Protein AF-G8YPT4-F1 (afdb_monomer_lite)

pLDDT: mean 80.0, std 16.47, range [23.72, 95.69]

Foldseek 3Di:
DDPPPCPDLQRLQQLLCLVLLVLLLVLQCPDPDPVSLVSSLVSLVSNLVNLQNLLAAAPCNVVSLVSNCVVDVVRDVVSVVNSPVSLVVLCVVLVVVLVCCLPPPPVPLPCQVVNLVSLSSQLSRCVRHVVLVSLVVSLVSCPPDDADLDDPDLVNVLSRCLLVSLLSVLSSLCCCPFQPPDPVPPPDDPPDPNVVSLVSNVVSLVSLVVSCVNCVVSCLVCCSRPSNLSNLVSLLSVLLVCQLVVVLLVSLLSVVCSCVVQVPNPPGNVVPVCSHVCLLVSLLSNLLSCLQPHALLVLQLVPPDDPDPDDDSVVVVVSLPPCPGLSVVSSVLSVCSSVLVLQSSCVSLVDPVNLSSNCSNSQSSHNDGSVVSSVVSVLSSLQSLLVVVQVVDFKAAPVRSCVSNSHPDPVSVVSVQVVCVVVVCVCQQWDADPVRNMTGGPGHDPDPVVVVVVVVVVVVVVVVVVVVVVVVVVVVVVVD

Structure (mmCIF, N/CA/C/O backbone):
data_AF-G8YPT4-F1
#
_entry.id   AF-G8YPT4-F1
#
loop_
_atom_site.group_PDB
_atom_site.id
_atom_site.type_symbol
_atom_site.label_atom_id
_atom_site.label_alt_id
_atom_site.label_comp_id
_atom_site.label_asym_id
_atom_site.label_entity_id
_atom_site.label_seq_id
_atom_site.pdbx_PDB_ins_code
_atom_site.Cartn_x
_atom_site.Cartn_y
_atom_site.Cartn_z
_atom_site.occupancy
_atom_site.B_iso_or_equiv
_atom_site.auth_seq_id
_atom_site.auth_comp_id
_atom_site.auth_asym_id
_atom_site.auth_atom_id
_atom_site.pdbx_PDB_model_num
ATOM 1 N N . MET A 1 1 ? 2.966 12.159 -36.181 1.00 30.44 1 MET A N 1
ATOM 2 C CA . MET A 1 1 ? 3.252 11.215 -35.083 1.00 30.44 1 MET A CA 1
ATOM 3 C C . MET A 1 1 ? 4.534 11.682 -34.419 1.00 30.44 1 MET A C 1
ATOM 5 O O . MET A 1 1 ? 5.594 11.532 -35.008 1.00 30.44 1 MET A O 1
ATOM 9 N N . LYS A 1 2 ? 4.425 12.396 -33.294 1.00 23.72 2 LYS A N 1
ATOM 10 C CA . LYS A 1 2 ? 5.585 12.750 -32.469 1.00 23.72 2 LYS A CA 1
ATOM 11 C C . LYS A 1 2 ? 5.887 11.528 -31.604 1.00 23.72 2 LYS A C 1
ATOM 13 O O . LYS A 1 2 ? 4.980 11.048 -30.933 1.00 23.72 2 LYS A O 1
ATOM 18 N N . SER A 1 3 ? 7.109 11.010 -31.672 1.00 28.02 3 SER A N 1
ATOM 19 C CA . SER A 1 3 ? 7.612 10.071 -30.674 1.00 28.02 3 SER A CA 1
ATOM 20 C C . SER A 1 3 ? 7.774 10.849 -29.369 1.00 28.02 3 SER A C 1
ATOM 22 O O . SER A 1 3 ? 8.737 11.597 -29.201 1.00 28.02 3 SER A O 1
ATOM 24 N N . ASP A 1 4 ? 6.793 10.744 -28.481 1.00 31.56 4 ASP A N 1
ATOM 25 C CA . ASP A 1 4 ? 6.954 11.184 -27.101 1.00 31.56 4 ASP A CA 1
ATOM 26 C C . ASP A 1 4 ? 7.989 10.250 -26.459 1.00 31.56 4 ASP A C 1
ATOM 28 O O . ASP A 1 4 ? 7.709 9.078 -26.208 1.00 31.56 4 ASP A O 1
ATOM 32 N N . ASN A 1 5 ? 9.214 10.747 -26.254 1.00 35.78 5 ASN A N 1
ATOM 33 C CA . ASN A 1 5 ? 10.228 10.041 -25.476 1.00 35.78 5 ASN A CA 1
ATOM 34 C C . ASN A 1 5 ? 9.625 9.672 -24.108 1.00 35.78 5 ASN A C 1
ATOM 36 O O . ASN A 1 5 ? 9.063 10.527 -23.423 1.00 35.78 5 ASN A O 1
ATOM 40 N N . MET A 1 6 ? 9.825 8.430 -23.654 1.00 38.66 6 MET A N 1
ATOM 41 C CA . MET A 1 6 ? 9.579 7.983 -22.268 1.00 38.66 6 MET A CA 1
ATOM 42 C C . MET A 1 6 ? 10.412 8.750 -21.207 1.00 38.66 6 MET A C 1
ATOM 44 O O . MET A 1 6 ? 10.466 8.342 -20.053 1.00 38.66 6 MET A O 1
ATOM 48 N N . GLU A 1 7 ? 11.089 9.836 -21.584 1.00 39.19 7 GLU A N 1
ATOM 49 C CA . GLU A 1 7 ? 12.038 10.602 -20.768 1.00 39.19 7 GLU A CA 1
ATOM 50 C C . GLU A 1 7 ? 11.425 11.848 -20.119 1.00 39.19 7 GLU A C 1
ATOM 52 O O . GLU A 1 7 ? 12.161 12.657 -19.566 1.00 39.19 7 GLU A O 1
ATOM 57 N N . SER A 1 8 ? 10.103 12.046 -20.153 1.00 43.88 8 SER A N 1
ATOM 58 C CA . SER A 1 8 ? 9.528 13.071 -19.275 1.00 43.88 8 SER A CA 1
ATOM 59 C C . SER A 1 8 ? 9.662 12.615 -17.818 1.00 43.88 8 SER A C 1
ATOM 61 O O . SER A 1 8 ? 9.262 11.490 -17.503 1.00 43.88 8 SER A O 1
ATOM 63 N N . GLU A 1 9 ? 10.155 13.503 -16.958 1.00 44.19 9 GLU A N 1
ATOM 64 C CA . GLU A 1 9 ? 10.522 13.306 -15.543 1.00 44.19 9 GLU A CA 1
ATOM 65 C C . GLU A 1 9 ? 9.516 12.489 -14.706 1.00 44.19 9 GLU A C 1
ATOM 67 O O . GLU A 1 9 ? 9.909 11.776 -13.794 1.00 44.19 9 GLU A O 1
ATOM 72 N N . HIS A 1 10 ? 8.223 12.504 -15.047 1.00 47.09 10 HIS A N 1
ATOM 73 C CA . HIS A 1 10 ? 7.160 11.809 -14.304 1.00 47.09 10 HIS A CA 1
ATOM 74 C C . HIS A 1 10 ? 6.832 10.373 -14.773 1.00 47.09 10 HIS A C 1
ATOM 76 O O . HIS A 1 10 ? 5.914 9.753 -14.242 1.00 47.09 10 HIS A O 1
ATOM 82 N N . ARG A 1 11 ? 7.511 9.823 -15.793 1.00 63.66 11 ARG A N 1
ATOM 83 C CA . ARG A 1 11 ? 7.045 8.596 -16.492 1.00 63.66 11 ARG A CA 1
ATOM 84 C C . ARG A 1 11 ? 7.873 7.331 -16.252 1.00 63.66 11 ARG A C 1
ATOM 86 O O . ARG A 1 11 ? 7.488 6.261 -16.718 1.00 63.66 11 ARG A O 1
ATOM 93 N N . ILE A 1 12 ? 8.984 7.400 -15.515 1.00 70.38 12 ILE A N 1
ATOM 94 C CA . ILE A 1 12 ? 9.928 6.267 -15.421 1.00 70.38 12 ILE A CA 1
ATOM 95 C C . ILE A 1 12 ? 9.420 5.073 -14.595 1.00 70.38 12 ILE A C 1
ATOM 97 O O . ILE A 1 12 ? 9.960 3.977 -14.732 1.00 70.38 12 ILE A O 1
ATOM 101 N N . THR A 1 13 ? 8.381 5.249 -13.771 1.00 83.69 13 THR A N 1
ATOM 102 C CA . THR A 1 13 ? 7.800 4.175 -12.937 1.00 83.69 13 THR A CA 1
ATOM 103 C C . THR A 1 13 ? 6.285 4.006 -13.092 1.00 83.69 13 THR A C 1
ATOM 105 O O . THR A 1 13 ? 5.678 3.197 -12.393 1.00 83.69 13 THR A O 1
ATOM 108 N N . GLU A 1 14 ? 5.668 4.721 -14.037 1.00 86.31 14 GLU A N 1
ATOM 109 C CA . GLU A 1 14 ? 4.208 4.773 -14.216 1.00 86.31 14 GLU A CA 1
ATOM 110 C C . GLU A 1 14 ? 3.590 3.382 -14.463 1.00 86.31 14 GLU A C 1
ATOM 112 O O . GLU A 1 14 ? 2.483 3.098 -14.013 1.00 86.31 14 GLU A O 1
ATOM 117 N N . TYR A 1 15 ? 4.337 2.470 -15.094 1.00 89.94 15 TYR A N 1
ATOM 118 C CA . TYR A 1 15 ? 3.918 1.085 -15.339 1.00 89.94 15 TYR A CA 1
ATOM 119 C C . TYR A 1 15 ? 3.555 0.315 -14.057 1.00 89.94 15 TYR A C 1
ATOM 121 O O . TYR A 1 15 ? 2.690 -0.558 -14.094 1.00 89.94 15 TYR A O 1
ATOM 129 N N . LEU A 1 16 ? 4.153 0.658 -12.910 1.00 91.50 16 LEU A N 1
ATOM 130 C CA . LEU A 1 16 ? 3.836 0.038 -11.619 1.00 91.50 16 LEU A CA 1
ATOM 131 C C . LEU A 1 16 ? 2.409 0.362 -11.149 1.00 91.50 16 LEU A C 1
ATOM 133 O O . LEU A 1 16 ? 1.819 -0.385 -10.371 1.00 91.50 16 LEU A O 1
ATOM 137 N N . GLN A 1 17 ? 1.816 1.454 -11.635 1.00 91.38 17 GLN A N 1
ATOM 138 C CA . GLN A 1 17 ? 0.450 1.830 -11.278 1.00 91.38 17 GLN A CA 1
ATOM 139 C C . GLN A 1 17 ? -0.591 0.888 -11.889 1.00 91.38 17 GLN A C 1
ATOM 141 O O . GLN A 1 17 ? -1.701 0.813 -11.371 1.00 91.38 17 GLN A O 1
ATOM 146 N N . VAL A 1 18 ? -0.264 0.149 -12.956 1.00 93.75 18 VAL A N 1
ATOM 147 C CA . VAL A 1 18 ? -1.249 -0.653 -13.696 1.00 93.75 18 VAL A CA 1
ATOM 148 C C . VAL A 1 18 ? -1.901 -1.724 -12.818 1.00 93.75 18 VAL A C 1
ATOM 150 O O . VAL A 1 18 ? -3.128 -1.760 -12.755 1.00 93.75 18 VAL A O 1
ATOM 153 N N . SER A 1 19 ? -1.133 -2.523 -12.068 1.00 92.19 19 SER A N 1
ATOM 154 C CA . SER A 1 19 ? -1.709 -3.537 -11.163 1.00 92.19 19 SER A CA 1
ATOM 155 C C . SER A 1 19 ? -2.539 -2.908 -10.033 1.00 92.19 19 SER A C 1
ATOM 157 O O . SER A 1 19 ? -3.572 -3.449 -9.632 1.00 92.19 19 SER A O 1
ATOM 159 N N . ARG A 1 20 ? -2.154 -1.714 -9.552 1.00 92.38 20 ARG A N 1
ATOM 160 C CA . ARG A 1 20 ? -2.930 -0.950 -8.555 1.00 92.38 20 ARG A CA 1
ATOM 161 C C . ARG A 1 20 ? -4.262 -0.467 -9.130 1.00 92.38 20 ARG A C 1
ATOM 163 O O . ARG A 1 20 ? -5.304 -0.669 -8.515 1.00 92.38 20 ARG A O 1
ATOM 170 N N . LEU A 1 21 ? -4.242 0.116 -10.327 1.00 94.44 21 LEU A N 1
ATOM 171 C CA . LEU A 1 21 ? -5.442 0.556 -11.040 1.00 94.44 21 LEU A CA 1
ATOM 172 C C . LEU A 1 21 ? -6.342 -0.631 -11.408 1.00 94.44 21 LEU A C 1
ATOM 174 O O . LEU A 1 21 ? -7.564 -0.507 -11.362 1.00 94.44 21 LEU A O 1
ATOM 178 N N . ALA A 1 22 ? -5.760 -1.795 -11.711 1.00 94.06 22 ALA A N 1
ATOM 179 C CA . ALA A 1 22 ? -6.497 -3.033 -11.940 1.00 94.06 22 ALA A CA 1
ATOM 180 C C . ALA A 1 22 ? -7.182 -3.555 -10.678 1.00 94.06 22 ALA A C 1
ATOM 182 O O . ALA A 1 22 ? -8.342 -3.970 -10.721 1.00 94.06 22 ALA A O 1
ATOM 183 N N . HIS A 1 23 ? -6.500 -3.503 -9.535 1.00 93.25 23 HIS A N 1
ATOM 184 C CA . HIS A 1 23 ? -7.114 -3.774 -8.240 1.00 93.25 23 HIS A CA 1
ATOM 185 C C . HIS A 1 23 ? -8.283 -2.816 -7.962 1.00 93.25 23 HIS A C 1
ATOM 187 O O . HIS A 1 23 ? -9.393 -3.266 -7.679 1.00 93.25 23 HIS A O 1
ATOM 193 N N . GLU A 1 24 ? -8.062 -1.508 -8.108 1.00 94.12 24 GLU A N 1
ATOM 194 C CA . GLU A 1 24 ? -9.087 -0.481 -7.905 1.00 94.12 24 GLU A CA 1
ATOM 195 C C . GLU A 1 24 ? -10.312 -0.720 -8.807 1.00 94.12 24 GLU A C 1
ATOM 197 O O . GLU A 1 24 ? -11.448 -0.766 -8.329 1.00 94.12 24 GLU A O 1
ATOM 202 N N . PHE A 1 25 ? -10.081 -0.975 -10.098 1.00 95.69 25 PHE A N 1
ATOM 203 C CA . PHE A 1 25 ? -11.117 -1.311 -11.073 1.00 95.69 25 PHE A CA 1
ATOM 204 C C . PHE A 1 25 ? -11.943 -2.531 -10.648 1.00 95.69 25 PHE A C 1
ATOM 206 O O . PHE A 1 25 ? -13.175 -2.479 -10.690 1.00 95.69 25 PHE A O 1
ATOM 213 N N . ARG A 1 26 ? -11.299 -3.622 -10.215 1.00 93.81 26 ARG A N 1
ATOM 214 C CA . ARG A 1 26 ? -11.992 -4.850 -9.788 1.00 93.81 26 ARG A CA 1
ATOM 215 C C . ARG A 1 26 ? -12.905 -4.610 -8.588 1.00 93.81 26 ARG A C 1
ATOM 217 O O . ARG A 1 26 ? -14.015 -5.133 -8.558 1.00 93.81 26 ARG A O 1
ATOM 224 N N . ILE A 1 27 ? -12.474 -3.807 -7.619 1.00 93.88 27 ILE A N 1
ATOM 225 C CA . ILE A 1 27 ? -13.297 -3.496 -6.445 1.00 93.88 27 ILE A CA 1
ATOM 226 C C . ILE A 1 27 ? -14.449 -2.555 -6.820 1.00 93.88 27 ILE A C 1
ATOM 228 O O . ILE A 1 27 ? -15.598 -2.802 -6.457 1.00 93.88 27 ILE A O 1
ATOM 232 N N . PHE A 1 28 ? -14.175 -1.498 -7.585 1.00 94.88 28 PHE A N 1
ATOM 233 C CA . PHE A 1 28 ? -15.169 -0.463 -7.879 1.00 94.88 28 PHE A CA 1
ATOM 234 C C . PHE A 1 28 ? -16.211 -0.879 -8.918 1.00 94.88 28 PHE A C 1
ATOM 236 O O . PHE A 1 28 ? -17.374 -0.499 -8.795 1.00 94.88 28 PHE A O 1
ATOM 243 N N . SER A 1 29 ? -15.832 -1.686 -9.911 1.00 92.06 29 SER A N 1
ATOM 244 C CA . SER A 1 29 ? -16.761 -2.186 -10.938 1.00 92.06 29 SER A CA 1
ATOM 245 C C . SER A 1 29 ? -17.871 -3.069 -10.360 1.00 92.06 29 SER A C 1
ATOM 247 O O . SER A 1 29 ? -18.984 -3.076 -10.885 1.00 92.06 29 SER A O 1
ATOM 249 N N . ASN A 1 30 ? -17.588 -3.755 -9.250 1.00 88.12 30 ASN A N 1
ATOM 250 C CA . ASN A 1 30 ? -18.538 -4.601 -8.533 1.00 88.12 30 ASN A CA 1
ATOM 251 C C . ASN A 1 30 ? -19.412 -3.831 -7.527 1.00 88.12 30 ASN A C 1
ATOM 253 O O . ASN A 1 30 ? -20.324 -4.411 -6.943 1.00 88.12 30 ASN A O 1
ATOM 257 N N . SER A 1 31 ? -19.155 -2.537 -7.307 1.00 88.75 31 SER A N 1
ATOM 258 C CA . SER A 1 31 ? -19.944 -1.721 -6.384 1.00 88.75 31 SER A CA 1
ATOM 259 C C . SER A 1 31 ? -21.303 -1.342 -6.975 1.00 88.75 31 SER A C 1
ATOM 261 O O . SER A 1 31 ? -21.435 -1.129 -8.178 1.00 88.75 31 SER A O 1
ATOM 263 N N . GLU A 1 32 ? -22.321 -1.183 -6.130 1.00 87.12 32 GLU A N 1
ATOM 264 C CA . GLU A 1 32 ? -23.632 -0.658 -6.536 1.00 87.12 32 GLU A CA 1
ATOM 265 C C . GLU A 1 32 ? -23.627 0.869 -6.730 1.00 87.12 32 GLU A C 1
ATOM 267 O O . GLU A 1 32 ? -24.475 1.401 -7.448 1.00 87.12 32 GLU A O 1
ATOM 272 N N . SER A 1 33 ? -22.654 1.579 -6.145 1.00 90.00 33 SER A N 1
ATOM 273 C CA . SER A 1 33 ? -22.564 3.041 -6.213 1.00 90.00 33 SER A CA 1
ATOM 274 C C . SER A 1 33 ? -22.188 3.531 -7.613 1.00 90.00 33 SER A C 1
ATOM 276 O O . SER A 1 33 ? -21.169 3.132 -8.180 1.00 90.00 33 SER A O 1
ATOM 278 N N . HIS A 1 34 ? -22.985 4.459 -8.149 1.00 88.69 34 HIS A N 1
ATOM 279 C CA . HIS A 1 34 ? -22.721 5.096 -9.439 1.00 88.69 34 HIS A CA 1
ATOM 280 C C . HIS A 1 34 ? -21.383 5.855 -9.447 1.00 88.69 34 HIS A C 1
ATOM 282 O O . HIS A 1 34 ? -20.623 5.763 -10.413 1.00 88.69 34 HIS A O 1
ATOM 288 N N . ASP A 1 35 ? -21.055 6.550 -8.356 1.00 90.50 35 ASP A N 1
ATOM 289 C CA . ASP A 1 35 ? -19.805 7.309 -8.244 1.00 90.50 35 ASP A CA 1
ATOM 290 C C . ASP A 1 35 ? -18.585 6.386 -8.255 1.00 90.50 35 ASP A C 1
ATOM 292 O O . ASP A 1 35 ? -17.597 6.668 -8.937 1.00 90.50 35 ASP A O 1
ATOM 296 N N . LEU A 1 36 ? -18.670 5.242 -7.568 1.00 91.56 36 LEU A N 1
ATOM 297 C CA . LEU A 1 36 ? -17.604 4.240 -7.580 1.00 91.56 36 LEU A CA 1
ATOM 298 C C . LEU A 1 36 ? -17.463 3.596 -8.963 1.00 91.56 36 LEU A C 1
ATOM 300 O O . LEU A 1 36 ? -16.345 3.467 -9.452 1.00 91.56 36 LEU A O 1
ATOM 304 N N . LYS A 1 37 ? -18.563 3.296 -9.665 1.00 91.12 37 LYS A N 1
ATOM 305 C CA . LYS A 1 37 ? -18.494 2.820 -11.060 1.00 91.12 37 LYS A CA 1
ATOM 306 C C . LYS A 1 37 ? -17.829 3.834 -11.992 1.00 91.12 37 LYS A C 1
ATOM 308 O O . LYS A 1 37 ? -17.016 3.449 -12.830 1.00 91.12 37 LYS A O 1
ATOM 313 N N . LYS A 1 38 ? -18.105 5.130 -11.820 1.00 91.62 38 LYS A N 1
ATOM 314 C CA . LYS A 1 38 ? -17.433 6.194 -12.578 1.00 91.62 38 LYS A CA 1
ATOM 315 C C . LYS A 1 38 ? -15.931 6.243 -12.277 1.00 91.62 38 LYS A C 1
ATOM 317 O O . LYS A 1 38 ? -15.128 6.368 -13.203 1.00 91.62 38 LYS A O 1
ATOM 322 N N . LYS A 1 39 ? -15.536 6.086 -11.006 1.00 91.81 39 LYS A N 1
ATOM 323 C CA . LYS A 1 39 ? -14.122 5.933 -10.618 1.00 91.81 39 LYS A CA 1
ATOM 324 C C . LYS A 1 39 ? -13.500 4.682 -11.257 1.00 91.81 39 LYS A C 1
ATOM 326 O O . LYS A 1 39 ? -12.404 4.782 -11.795 1.00 91.81 39 LYS A O 1
ATOM 331 N N . ALA A 1 40 ? -14.221 3.557 -11.320 1.00 93.06 40 ALA A N 1
ATOM 332 C CA . ALA A 1 40 ? -13.763 2.339 -11.999 1.00 93.06 40 ALA A CA 1
ATOM 333 C C . ALA A 1 40 ? -13.438 2.589 -13.480 1.00 93.06 40 ALA A C 1
ATOM 335 O O . ALA A 1 40 ? -12.386 2.169 -13.956 1.00 93.06 40 ALA A O 1
ATOM 336 N N . ILE A 1 41 ? -14.310 3.307 -14.199 1.00 92.12 41 ILE A N 1
ATOM 337 C CA . ILE A 1 41 ? -14.085 3.673 -15.606 1.00 92.12 41 ILE A CA 1
ATOM 338 C C . ILE A 1 41 ? -12.851 4.569 -15.744 1.00 92.12 41 ILE A C 1
ATOM 340 O O . ILE A 1 41 ? -12.002 4.311 -16.593 1.00 92.12 41 ILE A O 1
ATOM 344 N N . SER A 1 42 ? -12.710 5.588 -14.890 1.00 92.81 42 SER A N 1
ATOM 345 C CA . SER A 1 42 ? -11.517 6.446 -14.877 1.00 92.81 42 SER A CA 1
ATOM 346 C C . SER A 1 42 ? -10.235 5.630 -14.668 1.00 92.81 42 SER A C 1
ATOM 348 O O . SER A 1 42 ? -9.249 5.838 -15.375 1.00 92.81 42 SER A O 1
ATOM 350 N N . SER A 1 43 ? -10.242 4.683 -13.731 1.00 93.25 43 SER A N 1
ATOM 351 C CA . SER A 1 43 ? -9.075 3.848 -13.422 1.00 93.25 43 SER A CA 1
ATOM 352 C C . SER A 1 43 ? -8.762 2.856 -14.544 1.00 93.25 43 SER A C 1
ATOM 354 O O . SER A 1 43 ? -7.592 2.685 -14.883 1.00 93.25 43 SER A O 1
ATOM 356 N N . ALA A 1 44 ? -9.785 2.311 -15.212 1.00 93.81 44 ALA A N 1
ATOM 357 C CA . ALA A 1 44 ? -9.621 1.534 -16.439 1.00 93.81 44 ALA A CA 1
ATOM 358 C C . ALA A 1 44 ? -8.985 2.369 -17.562 1.00 93.81 44 ALA A C 1
ATOM 360 O O . ALA A 1 44 ? -7.985 1.951 -18.132 1.00 93.81 44 ALA A O 1
ATOM 361 N N . ILE A 1 45 ? -9.499 3.571 -17.847 1.00 93.38 45 ILE A N 1
ATOM 362 C CA . ILE A 1 45 ? -8.958 4.452 -18.899 1.00 93.38 45 ILE A CA 1
ATOM 363 C C . ILE A 1 45 ? -7.490 4.804 -18.621 1.00 93.38 45 ILE A C 1
ATOM 365 O O . ILE A 1 45 ? -6.655 4.715 -19.521 1.00 93.38 45 ILE A O 1
ATOM 369 N N . LYS A 1 46 ? -7.152 5.156 -17.372 1.00 92.38 46 LYS A N 1
ATOM 370 C CA . LYS A 1 46 ? -5.763 5.431 -16.971 1.00 92.38 46 LYS A CA 1
ATOM 371 C C . LYS A 1 46 ? -4.863 4.211 -17.174 1.00 92.38 46 LYS A C 1
ATOM 373 O O . LYS A 1 46 ? -3.795 4.343 -17.766 1.00 92.38 46 LYS A O 1
ATOM 378 N N . ALA A 1 47 ? -5.301 3.029 -16.736 1.00 94.31 47 ALA A N 1
ATOM 379 C CA . ALA A 1 47 ? -4.536 1.795 -16.893 1.00 94.31 47 ALA A CA 1
ATOM 380 C C . ALA A 1 47 ? -4.311 1.455 -18.374 1.00 94.31 47 ALA A C 1
ATOM 382 O O . ALA A 1 47 ? -3.182 1.172 -18.768 1.00 94.31 47 ALA A O 1
ATOM 383 N N . LEU A 1 48 ? -5.352 1.560 -19.208 1.00 94.31 48 LEU A N 1
ATOM 384 C CA . LEU A 1 48 ? -5.269 1.318 -20.650 1.00 94.31 48 LEU A CA 1
ATOM 385 C C . LEU A 1 48 ? -4.315 2.312 -21.335 1.00 94.31 48 LEU A C 1
ATOM 387 O O . LEU A 1 48 ? -3.488 1.908 -22.144 1.00 94.31 48 LEU A O 1
ATOM 391 N N . ALA A 1 49 ? -4.339 3.595 -20.968 1.00 92.19 49 ALA A N 1
ATOM 392 C CA . ALA A 1 49 ? -3.395 4.578 -21.510 1.00 92.19 49 ALA A CA 1
ATOM 393 C C . ALA A 1 49 ? -1.923 4.262 -21.159 1.00 92.19 49 ALA A C 1
ATOM 395 O O . ALA A 1 49 ? -1.017 4.505 -21.960 1.00 92.19 49 ALA A O 1
ATOM 396 N N . ILE A 1 50 ? -1.657 3.712 -19.969 1.00 92.06 50 ILE A N 1
ATOM 397 C CA . ILE A 1 50 ? -0.317 3.236 -19.592 1.00 92.06 50 ILE A CA 1
ATOM 398 C C . ILE A 1 50 ? 0.056 1.984 -20.399 1.00 92.06 50 ILE A C 1
ATOM 400 O O . ILE A 1 50 ? 1.140 1.945 -20.978 1.00 92.06 50 ILE A O 1
ATOM 404 N N . MET A 1 51 ? -0.854 1.010 -20.500 1.00 94.06 51 MET A N 1
ATOM 405 C CA . MET A 1 51 ? -0.681 -0.214 -21.294 1.00 94.06 51 MET A CA 1
ATOM 406 C C . MET A 1 51 ? -0.323 0.078 -22.756 1.00 94.06 51 MET A C 1
ATOM 408 O O . MET A 1 51 ? 0.612 -0.517 -23.286 1.00 94.06 51 MET A O 1
ATOM 412 N N . GLU A 1 52 ? -1.012 1.034 -23.390 1.00 91.81 52 GLU A N 1
ATOM 413 C CA . GLU A 1 52 ? -0.744 1.439 -24.776 1.00 91.81 52 GLU A CA 1
ATOM 414 C C . GLU A 1 52 ? 0.662 2.017 -24.946 1.00 91.81 52 GLU A C 1
ATOM 416 O O . GLU A 1 52 ? 1.380 1.633 -25.866 1.00 91.81 52 GLU A O 1
ATOM 421 N N . ARG A 1 53 ? 1.096 2.895 -24.033 1.00 89.38 53 ARG A N 1
ATOM 422 C CA . ARG A 1 53 ? 2.442 3.493 -24.090 1.00 89.38 53 ARG A CA 1
ATOM 423 C C . ARG A 1 53 ? 3.554 2.478 -23.849 1.00 89.38 53 ARG A C 1
ATOM 425 O O . ARG A 1 53 ? 4.625 2.613 -24.430 1.00 89.38 53 ARG A O 1
ATOM 432 N N . CYS A 1 54 ? 3.319 1.496 -22.983 1.00 88.19 54 CYS A N 1
ATOM 433 C CA . CYS A 1 54 ? 4.293 0.452 -22.672 1.00 88.19 54 CYS A CA 1
ATOM 434 C C . CYS A 1 54 ? 4.240 -0.741 -23.640 1.00 88.19 54 CYS A C 1
ATOM 436 O O . CYS A 1 54 ? 5.094 -1.619 -23.536 1.00 88.19 54 CYS A O 1
ATOM 438 N N . GLY A 1 55 ? 3.259 -0.794 -24.550 1.00 89.94 55 GLY A N 1
ATOM 439 C CA . GLY A 1 55 ? 3.050 -1.933 -25.446 1.00 89.94 55 GLY A CA 1
ATOM 440 C C . GLY A 1 55 ? 2.769 -3.232 -24.687 1.00 89.94 55 GLY A C 1
ATOM 441 O O . GLY A 1 55 ? 3.319 -4.274 -25.024 1.00 89.94 55 GLY A O 1
ATOM 442 N N . ALA A 1 56 ? 1.985 -3.177 -23.609 1.00 92.19 56 ALA A N 1
ATOM 443 C CA . ALA A 1 56 ? 1.808 -4.309 -22.702 1.00 92.19 56 ALA A CA 1
ATOM 444 C C . ALA A 1 56 ? 0.357 -4.443 -22.244 1.00 92.19 56 ALA A C 1
ATOM 446 O O . ALA A 1 56 ? -0.255 -3.463 -21.834 1.00 92.19 56 ALA A O 1
ATOM 447 N N . LEU A 1 57 ? -0.184 -5.662 -22.271 1.00 93.88 57 LEU A N 1
ATOM 448 C CA . LEU A 1 57 ? -1.555 -5.951 -21.849 1.00 93.88 57 LEU A CA 1
ATOM 449 C C . LEU A 1 57 ? -1.565 -6.657 -20.492 1.00 93.88 57 LEU A C 1
ATOM 451 O O . LEU A 1 57 ? -1.030 -7.754 -20.356 1.00 93.88 57 LEU A O 1
ATOM 455 N N . HIS A 1 58 ? -2.216 -6.048 -19.503 1.00 94.50 58 HIS A N 1
ATOM 456 C CA . HIS A 1 58 ? -2.459 -6.667 -18.196 1.00 94.50 58 HIS A CA 1
ATOM 457 C C . HIS A 1 58 ? -3.513 -7.786 -18.301 1.00 94.50 58 HIS A C 1
ATOM 459 O O . HIS A 1 58 ? -4.419 -7.664 -19.131 1.00 94.50 58 HIS A O 1
ATOM 465 N N . PRO A 1 59 ? -3.502 -8.835 -17.457 1.00 92.38 59 PRO A N 1
ATOM 466 C CA . PRO A 1 59 ? -4.505 -9.910 -17.495 1.00 92.38 59 PRO A CA 1
ATOM 467 C C . PRO A 1 59 ? -5.970 -9.428 -17.511 1.00 92.38 59 PRO A C 1
ATOM 469 O O . PRO A 1 59 ? -6.793 -9.935 -18.273 1.00 92.38 59 PRO A O 1
ATOM 472 N N . ASP A 1 60 ? -6.276 -8.375 -16.750 1.00 91.88 60 ASP A N 1
ATOM 473 C CA . ASP A 1 60 ? -7.621 -7.778 -16.659 1.00 91.88 60 ASP A CA 1
ATOM 474 C C . ASP A 1 60 ? -8.024 -6.857 -17.839 1.00 91.88 60 ASP A C 1
ATOM 476 O O . ASP A 1 60 ? -9.134 -6.311 -17.833 1.00 91.88 60 ASP A O 1
ATOM 480 N N . HIS A 1 61 ? -7.178 -6.667 -18.865 1.00 92.56 61 HIS A N 1
ATOM 481 C CA . HIS A 1 61 ? -7.409 -5.678 -19.937 1.00 92.56 61 HIS A CA 1
ATOM 482 C C . HIS A 1 61 ? -8.767 -5.839 -20.637 1.00 92.56 61 HIS A C 1
ATOM 484 O O . HIS A 1 61 ? -9.438 -4.844 -20.898 1.00 92.56 61 HIS A O 1
ATOM 490 N N . LYS A 1 62 ? -9.227 -7.072 -20.894 1.00 92.31 62 LYS A N 1
ATOM 491 C CA . LYS A 1 62 ? -10.511 -7.321 -21.584 1.00 92.31 62 LYS A CA 1
ATOM 492 C C . LYS A 1 62 ? -11.699 -6.747 -20.816 1.00 92.31 62 LYS A C 1
ATOM 494 O O . LYS A 1 62 ? -12.599 -6.148 -21.405 1.00 92.31 62 LYS A O 1
ATOM 499 N N . SER A 1 63 ? -11.695 -6.909 -19.494 1.00 92.19 63 SER A N 1
ATOM 500 C CA . SER A 1 63 ? -12.739 -6.374 -18.617 1.00 92.19 63 SER A CA 1
ATOM 501 C C . SER A 1 63 ? -12.698 -4.846 -18.583 1.00 92.19 63 SER A C 1
ATOM 503 O O . SER A 1 63 ? -13.748 -4.204 -18.637 1.00 92.19 63 SER A O 1
ATOM 505 N N . MET A 1 64 ? -11.494 -4.267 -18.552 1.00 93.75 64 MET A N 1
ATOM 506 C CA . MET A 1 64 ? -11.296 -2.816 -18.592 1.00 93.75 64 MET A CA 1
ATOM 507 C C . MET A 1 64 ? -11.771 -2.206 -19.910 1.00 93.75 64 MET A C 1
ATOM 509 O O . MET A 1 64 ? -12.528 -1.241 -19.879 1.00 93.75 64 MET A O 1
ATOM 513 N N . VAL A 1 65 ? -11.390 -2.786 -21.053 1.00 92.94 65 VAL A N 1
ATOM 514 C CA . VAL A 1 65 ? -11.810 -2.331 -22.390 1.00 92.94 65 VAL A CA 1
ATOM 515 C C . VAL A 1 65 ? -13.325 -2.398 -22.524 1.00 92.94 65 VAL A C 1
ATOM 517 O O . VAL A 1 65 ? -13.947 -1.420 -22.928 1.00 92.94 65 VAL A O 1
ATOM 520 N N . LYS A 1 66 ? -13.951 -3.502 -22.096 1.00 90.44 66 LYS A N 1
ATOM 521 C CA . LYS A 1 66 ? -15.411 -3.644 -22.139 1.00 90.44 66 LYS A CA 1
ATOM 522 C C . LYS A 1 66 ? -16.126 -2.513 -21.397 1.00 90.44 66 LYS A C 1
ATOM 524 O O . LYS A 1 66 ? -17.115 -1.996 -21.911 1.00 90.44 66 LYS A O 1
ATOM 529 N N . LEU A 1 67 ? -15.651 -2.128 -20.212 1.00 87.56 67 LEU A N 1
ATOM 530 C CA . LEU A 1 67 ? -16.277 -1.051 -19.443 1.00 87.56 67 LEU A CA 1
ATOM 531 C C . LEU A 1 67 ? -15.916 0.337 -19.999 1.00 87.56 67 LEU A C 1
ATOM 533 O O . LEU A 1 67 ? -16.792 1.185 -20.125 1.00 87.56 67 LEU A O 1
ATOM 537 N N . ALA A 1 68 ? -14.658 0.557 -20.386 1.00 89.38 68 ALA A N 1
ATOM 538 C CA . ALA A 1 68 ? -14.191 1.828 -20.938 1.00 89.38 68 ALA A CA 1
ATOM 539 C C . ALA A 1 68 ? -14.830 2.157 -22.299 1.00 89.38 68 ALA A C 1
ATOM 541 O O . ALA A 1 68 ? -15.114 3.323 -22.565 1.00 89.38 68 ALA A O 1
ATOM 542 N N . SER A 1 69 ? -15.125 1.143 -23.120 1.00 87.50 69 SER A N 1
ATOM 543 C CA . SER A 1 69 ? -15.769 1.294 -24.436 1.00 87.50 69 SER A CA 1
ATOM 544 C C . SER A 1 69 ? -17.152 1.957 -24.380 1.00 87.50 69 SER A C 1
ATOM 546 O O . SER A 1 69 ? -17.610 2.514 -25.375 1.00 87.50 69 SER A O 1
ATOM 548 N N . GLN A 1 70 ? -17.810 1.936 -23.214 1.00 83.94 70 GLN A N 1
ATOM 549 C CA . GLN A 1 70 ? -19.114 2.572 -23.002 1.00 83.94 70 GLN A CA 1
ATOM 550 C C . GLN A 1 70 ? -19.025 4.105 -23.006 1.00 83.94 70 GLN A C 1
ATOM 552 O O . GLN A 1 70 ? -19.977 4.769 -23.402 1.00 83.94 70 GLN A O 1
ATOM 557 N N . GLU A 1 71 ? -17.882 4.653 -22.591 1.00 80.94 71 GLU A N 1
ATOM 558 C CA . GLU A 1 71 ? -17.633 6.097 -22.473 1.00 80.94 71 GLU A CA 1
ATOM 559 C C . GLU A 1 71 ? -16.628 6.599 -23.519 1.00 80.94 71 GLU A C 1
ATOM 561 O O . GLU A 1 71 ? -16.644 7.769 -23.900 1.00 80.94 71 GLU A O 1
ATOM 566 N N . ASN A 1 72 ? -15.740 5.726 -24.001 1.00 79.94 72 ASN A N 1
ATOM 567 C CA . ASN A 1 72 ? -14.696 6.078 -24.950 1.00 79.94 72 ASN A CA 1
ATOM 568 C C . ASN A 1 72 ? -14.557 5.011 -26.041 1.00 79.94 72 ASN A C 1
ATOM 570 O O . ASN A 1 72 ? -14.001 3.936 -25.819 1.00 79.94 72 ASN A O 1
ATOM 574 N N . SER A 1 73 ? -14.999 5.353 -27.253 1.00 79.38 73 SER A N 1
ATOM 575 C CA . SER A 1 73 ? -14.968 4.469 -28.424 1.00 79.38 73 SER A CA 1
ATOM 576 C C . SER A 1 73 ? -13.560 4.142 -28.935 1.00 79.38 73 SER A C 1
ATOM 578 O O . SER A 1 73 ? -13.432 3.373 -29.881 1.00 79.38 73 SER A O 1
ATOM 580 N N . LEU A 1 74 ? -12.508 4.752 -28.374 1.00 83.81 74 LEU A N 1
ATOM 581 C CA . LEU A 1 74 ? -11.116 4.450 -28.719 1.00 83.81 74 LEU A CA 1
ATOM 582 C C . LEU A 1 74 ? -10.687 3.049 -28.257 1.00 83.81 74 LEU A C 1
ATOM 584 O O . LEU A 1 74 ? -9.789 2.464 -28.863 1.00 83.81 74 LEU A O 1
ATOM 588 N N . TYR A 1 75 ? -11.307 2.533 -27.193 1.00 87.62 75 TYR A N 1
ATOM 589 C CA . TYR A 1 75 ? -10.985 1.230 -26.623 1.00 87.62 75 TYR A CA 1
ATOM 590 C C . TYR A 1 75 ? -11.927 0.162 -27.182 1.00 87.62 75 TYR A C 1
ATOM 592 O O . TYR A 1 75 ? -13.090 0.071 -26.792 1.00 87.62 75 TYR A O 1
ATOM 600 N N . ASP A 1 76 ? -11.403 -0.648 -28.095 1.00 88.44 76 ASP A N 1
ATOM 601 C CA . ASP A 1 76 ? -12.086 -1.756 -28.759 1.00 88.44 76 ASP A CA 1
ATOM 602 C C . ASP A 1 76 ? -11.136 -2.956 -28.947 1.00 88.44 76 ASP A C 1
ATOM 604 O O . ASP A 1 76 ? -9.979 -2.934 -28.520 1.00 88.44 76 ASP A O 1
ATOM 608 N N . ASP A 1 77 ? -11.609 -4.024 -29.593 1.00 87.75 77 ASP A N 1
ATOM 609 C CA . ASP A 1 77 ? -10.768 -5.193 -29.882 1.00 87.75 77 ASP A CA 1
ATOM 610 C C . ASP A 1 77 ? -9.578 -4.832 -30.795 1.00 87.75 77 ASP A C 1
ATOM 612 O O . ASP A 1 77 ? -8.479 -5.353 -30.611 1.00 87.75 77 ASP A O 1
ATOM 616 N N . ASN A 1 78 ? -9.742 -3.860 -31.703 1.00 89.00 78 ASN A N 1
ATOM 617 C CA . ASN A 1 78 ? -8.640 -3.385 -32.544 1.00 89.00 78 ASN A CA 1
ATOM 618 C C . ASN A 1 78 ? -7.543 -2.706 -31.715 1.00 89.00 78 ASN A C 1
ATOM 620 O O . ASN A 1 78 ? -6.363 -2.810 -32.045 1.00 89.00 78 ASN A O 1
ATOM 624 N N . TRP A 1 79 ? -7.909 -1.976 -30.658 1.00 92.81 79 TRP A N 1
ATOM 625 C CA . TRP A 1 79 ? -6.949 -1.415 -29.712 1.00 92.81 79 TRP A CA 1
ATOM 626 C C . TRP A 1 79 ? -6.142 -2.527 -29.033 1.00 92.81 79 TRP A C 1
ATOM 628 O O . TRP A 1 79 ? -4.915 -2.424 -28.996 1.00 92.81 79 TRP A O 1
ATOM 638 N N . CYS A 1 80 ? -6.790 -3.612 -28.590 1.00 90.12 80 CYS A N 1
ATOM 639 C CA . CYS A 1 80 ? -6.098 -4.755 -27.986 1.00 90.12 80 CYS A CA 1
ATOM 640 C C . CYS A 1 80 ? -5.053 -5.345 -28.943 1.00 90.12 80 CYS A C 1
ATOM 642 O O . CYS A 1 80 ? -3.899 -5.522 -28.553 1.00 90.12 80 CYS A O 1
ATOM 644 N N . ASP A 1 81 ? -5.430 -5.578 -30.203 1.00 89.94 81 ASP A N 1
ATOM 645 C CA . ASP A 1 81 ? -4.530 -6.143 -31.213 1.00 89.94 81 ASP A CA 1
ATOM 646 C C . ASP A 1 81 ? -3.345 -5.215 -31.517 1.00 89.94 81 ASP A C 1
ATOM 648 O O . ASP A 1 81 ? -2.207 -5.669 -31.637 1.00 89.94 81 ASP A O 1
ATOM 652 N N . ARG A 1 82 ? -3.571 -3.895 -31.604 1.00 91.94 82 ARG A N 1
ATOM 653 C CA . ARG A 1 82 ? -2.483 -2.919 -31.807 1.00 91.94 82 ARG A CA 1
ATOM 654 C C . ARG A 1 82 ? -1.465 -2.955 -30.669 1.00 91.94 82 ARG A C 1
ATOM 656 O O . ARG A 1 82 ? -0.265 -2.957 -30.938 1.00 91.94 82 ARG A O 1
ATOM 663 N N . VAL A 1 83 ? -1.931 -2.976 -29.420 1.00 90.69 83 VAL A N 1
ATOM 664 C CA . VAL A 1 83 ? -1.044 -2.996 -28.246 1.00 90.69 83 VAL A CA 1
ATOM 665 C C . VAL A 1 83 ? -0.298 -4.326 -28.150 1.00 90.69 83 VAL A C 1
ATOM 667 O O . VAL A 1 83 ? 0.902 -4.315 -27.886 1.00 90.69 83 VAL A O 1
ATOM 670 N N . ALA A 1 84 ? -0.963 -5.453 -28.429 1.00 90.12 84 ALA A N 1
ATOM 671 C CA . ALA A 1 84 ? -0.324 -6.768 -28.467 1.00 90.12 84 ALA A CA 1
ATOM 672 C C . ALA A 1 84 ? 0.804 -6.829 -29.512 1.00 90.12 84 ALA A C 1
ATOM 674 O O . ALA A 1 84 ? 1.930 -7.188 -29.175 1.00 90.12 84 ALA A O 1
ATOM 675 N N . ASN A 1 85 ? 0.535 -6.379 -30.743 1.00 89.44 85 ASN A N 1
ATOM 676 C CA . ASN A 1 85 ? 1.539 -6.337 -31.810 1.00 89.44 85 ASN A CA 1
ATOM 677 C C . ASN A 1 85 ? 2.730 -5.437 -31.442 1.00 89.44 85 ASN A C 1
ATOM 679 O O . ASN A 1 85 ? 3.881 -5.813 -31.656 1.00 89.44 85 ASN A O 1
ATOM 683 N N . SER A 1 86 ? 2.472 -4.271 -30.836 1.00 88.44 86 SER A N 1
ATOM 684 C CA . SER A 1 86 ? 3.543 -3.399 -30.339 1.00 88.44 86 SER A CA 1
ATOM 685 C C . SER A 1 86 ? 4.386 -4.080 -29.257 1.00 88.44 86 SER A C 1
ATOM 687 O O . SER A 1 86 ? 5.596 -3.863 -29.207 1.00 88.44 86 SER A O 1
ATOM 689 N N . GLY A 1 87 ? 3.772 -4.885 -28.388 1.00 85.50 87 GLY A N 1
ATOM 690 C CA . GLY A 1 87 ? 4.479 -5.657 -27.369 1.00 85.50 87 GLY A CA 1
ATOM 691 C C . GLY A 1 87 ? 5.398 -6.718 -27.964 1.00 85.50 87 GLY A C 1
ATOM 692 O O . GLY A 1 87 ? 6.559 -6.816 -27.565 1.00 85.50 87 GLY A O 1
ATOM 693 N N . ASP A 1 88 ? 4.921 -7.456 -28.966 1.00 87.06 88 ASP A N 1
ATOM 694 C CA . ASP A 1 88 ? 5.712 -8.475 -29.666 1.00 87.06 88 ASP A CA 1
ATOM 695 C C . ASP A 1 88 ? 6.929 -7.864 -30.380 1.00 87.06 88 ASP A C 1
ATOM 697 O O . ASP A 1 88 ? 8.034 -8.421 -30.336 1.00 87.06 88 ASP A O 1
ATOM 701 N N . GLU A 1 89 ? 6.766 -6.682 -30.983 1.00 87.12 89 GLU A N 1
ATOM 702 C CA . GLU A 1 89 ? 7.869 -5.915 -31.572 1.00 87.12 89 GLU A CA 1
ATOM 703 C C . GLU A 1 89 ? 8.906 -5.507 -30.513 1.00 87.12 89 GLU A C 1
ATOM 705 O O . GLU A 1 89 ? 10.106 -5.733 -30.705 1.00 87.12 89 GLU A O 1
ATOM 710 N N . ILE A 1 90 ? 8.457 -4.967 -29.371 1.00 84.81 90 ILE A N 1
ATOM 711 C CA . ILE A 1 90 ? 9.327 -4.583 -28.247 1.00 84.81 90 ILE A CA 1
ATOM 712 C C . ILE A 1 90 ? 10.121 -5.793 -27.758 1.00 84.81 90 ILE A C 1
ATOM 714 O O . ILE A 1 90 ? 11.342 -5.701 -27.632 1.00 84.81 90 ILE A O 1
ATOM 718 N N . VAL A 1 91 ? 9.464 -6.928 -27.505 1.00 86.62 91 VAL A N 1
ATOM 719 C CA . VAL A 1 91 ? 10.123 -8.149 -27.018 1.00 86.62 91 VAL A CA 1
ATOM 720 C C . VAL A 1 91 ? 11.149 -8.654 -28.031 1.00 86.62 91 VAL A C 1
ATOM 722 O O . VAL A 1 91 ? 12.281 -8.958 -27.645 1.00 86.62 91 VAL A O 1
ATOM 725 N N . THR A 1 92 ? 10.798 -8.699 -29.317 1.00 82.62 92 THR A N 1
ATOM 726 C CA . THR A 1 92 ? 11.673 -9.230 -30.376 1.00 82.62 92 THR A CA 1
ATOM 727 C C . THR A 1 92 ? 12.939 -8.389 -30.552 1.00 82.62 92 THR A C 1
ATOM 729 O O . THR A 1 92 ? 14.051 -8.930 -30.577 1.00 82.62 92 THR A O 1
ATOM 732 N N . VAL A 1 93 ? 12.789 -7.063 -30.630 1.00 80.88 93 VAL A N 1
ATOM 733 C CA . VAL A 1 93 ? 13.910 -6.129 -30.815 1.00 80.88 93 VAL A CA 1
ATOM 734 C C . VAL A 1 93 ? 14.796 -6.089 -29.568 1.00 80.88 93 VAL A C 1
ATOM 736 O O . VAL A 1 93 ? 16.020 -6.206 -29.662 1.00 80.88 93 VAL A O 1
ATOM 739 N N . ASN A 1 94 ? 14.192 -5.974 -28.384 1.00 79.50 94 ASN A N 1
ATOM 740 C CA . ASN A 1 94 ? 14.936 -5.722 -27.153 1.00 79.50 94 ASN A CA 1
ATOM 741 C C . ASN A 1 94 ? 15.562 -6.980 -26.544 1.00 79.50 94 ASN A C 1
ATOM 743 O O . ASN A 1 94 ? 16.646 -6.884 -25.975 1.00 79.50 94 ASN A O 1
ATOM 747 N N . SER A 1 95 ? 14.945 -8.160 -26.666 1.00 77.06 95 SER A N 1
ATOM 748 C CA . SER A 1 95 ? 15.518 -9.392 -26.090 1.00 77.06 95 SER A CA 1
ATOM 749 C C . SER A 1 95 ? 16.801 -9.807 -26.808 1.00 77.06 95 SER A C 1
ATOM 751 O O . SER A 1 95 ? 17.780 -10.191 -26.167 1.00 77.06 95 SER A O 1
ATOM 753 N N . THR A 1 96 ? 16.812 -9.668 -28.136 1.00 72.50 96 THR A N 1
ATOM 754 C CA . THR A 1 96 ? 17.987 -9.947 -28.973 1.00 72.50 96 THR A CA 1
ATOM 755 C C . THR A 1 96 ? 19.113 -8.960 -28.660 1.00 72.50 96 THR A C 1
ATOM 757 O O . THR A 1 96 ? 20.227 -9.375 -28.343 1.00 72.50 96 THR A O 1
ATOM 760 N N . GLY A 1 97 ? 18.800 -7.658 -28.626 1.00 72.31 97 GLY A N 1
ATOM 761 C CA . GLY A 1 97 ? 19.775 -6.616 -28.299 1.00 72.31 97 GLY A CA 1
ATOM 762 C C . GLY A 1 97 ? 20.317 -6.702 -26.868 1.00 72.31 97 GLY A C 1
ATOM 763 O O . GLY A 1 97 ? 21.500 -6.452 -26.648 1.00 72.31 97 GLY A O 1
ATOM 764 N N . LEU A 1 98 ? 19.495 -7.098 -25.887 1.00 76.12 98 LEU A N 1
ATOM 765 C CA . LEU A 1 98 ? 19.943 -7.287 -24.503 1.00 76.12 98 LEU A CA 1
ATOM 766 C C . LEU A 1 98 ? 20.924 -8.457 -24.386 1.00 76.12 98 LEU A C 1
ATOM 768 O O . LEU A 1 98 ? 21.957 -8.329 -23.729 1.00 76.12 98 LEU A O 1
ATOM 772 N N . TYR A 1 99 ? 20.613 -9.587 -25.028 1.00 74.94 99 TYR A N 1
ATOM 773 C CA . TYR A 1 99 ? 21.488 -10.754 -25.013 1.00 74.94 99 TYR A CA 1
ATOM 774 C C . TYR A 1 99 ? 22.855 -10.425 -25.625 1.00 74.94 99 TYR A C 1
ATOM 776 O O . TYR A 1 99 ? 23.884 -10.715 -25.014 1.00 74.94 99 TYR A O 1
ATOM 784 N N . GLU A 1 100 ? 22.870 -9.760 -26.781 1.00 71.94 100 GLU A N 1
ATOM 785 C CA . GLU A 1 100 ? 24.097 -9.341 -27.463 1.00 71.94 100 GLU A CA 1
ATOM 786 C C . GLU A 1 100 ? 24.903 -8.323 -26.643 1.00 71.94 100 GLU A C 1
ATOM 788 O O . GLU A 1 100 ? 26.112 -8.498 -26.468 1.00 71.94 100 GLU A O 1
ATOM 793 N N . ALA A 1 101 ? 24.247 -7.308 -26.073 1.00 71.19 101 ALA A N 1
ATOM 794 C CA . ALA A 1 101 ? 24.909 -6.269 -25.286 1.00 71.19 101 ALA A CA 1
ATOM 795 C C . ALA A 1 101 ? 25.563 -6.822 -24.008 1.00 71.19 101 ALA A C 1
ATOM 797 O O . ALA A 1 101 ? 26.684 -6.441 -23.676 1.00 71.19 101 ALA A O 1
ATOM 798 N N . VAL A 1 102 ? 24.903 -7.761 -23.320 1.00 70.62 102 VAL A N 1
ATOM 799 C CA . VAL A 1 102 ? 25.417 -8.380 -22.083 1.00 70.62 102 VAL A CA 1
ATOM 800 C C . VAL A 1 102 ? 26.535 -9.397 -22.357 1.00 70.62 102 VAL A C 1
ATOM 802 O O . VAL A 1 102 ? 27.448 -9.529 -21.543 1.00 70.62 102 VAL A O 1
ATOM 805 N N . HIS A 1 103 ? 26.490 -10.120 -23.485 1.00 68.25 103 HIS A N 1
ATOM 806 C CA . HIS A 1 103 ? 27.470 -11.171 -23.811 1.00 68.25 103 HIS A CA 1
ATOM 807 C C . HIS A 1 103 ? 28.650 -10.686 -24.662 1.00 68.25 103 HIS A C 1
ATOM 809 O O . HIS A 1 103 ? 29.643 -11.410 -24.804 1.00 68.25 103 HIS A O 1
ATOM 815 N N . SER A 1 104 ? 28.593 -9.474 -25.216 1.00 63.09 104 SER A N 1
ATOM 816 C CA . SER A 1 104 ? 29.758 -8.875 -25.860 1.00 63.09 104 SER A CA 1
ATOM 817 C C . SER A 1 104 ? 30.846 -8.601 -24.808 1.00 63.09 104 SER A C 1
ATOM 819 O O . SER A 1 104 ? 30.618 -7.971 -23.777 1.00 63.09 104 SER A O 1
ATOM 821 N N . ARG A 1 105 ? 32.079 -9.068 -25.050 1.00 49.69 105 ARG A N 1
ATOM 822 C CA . ARG A 1 105 ? 33.240 -8.859 -24.152 1.00 49.69 105 ARG A CA 1
ATOM 823 C C . ARG A 1 105 ? 33.688 -7.384 -24.041 1.00 49.69 105 ARG A C 1
ATOM 825 O O . ARG A 1 105 ? 34.749 -7.121 -23.481 1.00 49.69 105 ARG A O 1
ATOM 832 N N . HIS A 1 106 ? 32.911 -6.443 -24.579 1.00 45.06 106 HIS A N 1
ATOM 833 C CA . HIS A 1 106 ? 33.233 -5.023 -24.714 1.00 45.06 106 HIS A CA 1
ATOM 834 C C . HIS A 1 106 ? 32.207 -4.081 -24.068 1.00 45.06 106 HIS A C 1
ATOM 836 O O . HIS A 1 106 ? 32.237 -2.893 -24.370 1.00 45.06 106 HIS A O 1
ATOM 842 N N . ALA A 1 107 ? 31.367 -4.553 -23.138 1.00 51.38 107 ALA A N 1
ATOM 843 C CA . ALA A 1 107 ? 30.489 -3.696 -22.328 1.00 51.38 107 ALA A CA 1
ATOM 844 C C . ALA A 1 107 ? 31.278 -2.831 -21.310 1.00 51.38 107 ALA A C 1
ATOM 846 O O . ALA A 1 107 ? 31.012 -2.824 -20.106 1.00 51.38 107 ALA A O 1
ATOM 847 N N . ASP A 1 108 ? 32.298 -2.117 -21.779 1.00 52.97 108 ASP A N 1
ATOM 848 C CA . ASP A 1 108 ? 33.146 -1.245 -20.985 1.00 52.97 108 ASP A CA 1
ATOM 849 C C . ASP A 1 108 ? 32.487 0.138 -20.941 1.00 52.97 108 ASP A C 1
ATOM 851 O O . ASP A 1 108 ? 32.721 1.003 -21.774 1.00 52.97 108 ASP A O 1
ATOM 855 N N . LYS A 1 109 ? 31.576 0.305 -19.975 1.00 53.31 109 LYS A N 1
ATOM 856 C CA . LYS A 1 109 ? 30.918 1.559 -19.544 1.00 53.31 109 LYS A CA 1
ATOM 857 C C . LYS A 1 109 ? 30.016 2.289 -20.559 1.00 53.31 109 LYS A C 1
ATOM 859 O O . LYS A 1 109 ? 28.976 2.781 -20.135 1.00 53.31 109 LYS A O 1
ATOM 864 N N . THR A 1 110 ? 30.318 2.312 -21.858 1.00 50.91 110 THR A N 1
ATOM 865 C CA . THR A 1 110 ? 29.570 3.090 -22.869 1.00 50.91 110 THR A CA 1
ATOM 866 C C . THR A 1 110 ? 28.232 2.449 -23.273 1.00 50.91 110 THR A C 1
ATOM 868 O O . THR A 1 110 ? 27.298 3.161 -23.625 1.00 50.91 110 THR A O 1
ATOM 871 N N . ASP A 1 111 ? 28.081 1.128 -23.115 1.00 68.81 111 ASP A N 1
ATOM 872 C CA . ASP A 1 111 ? 26.840 0.400 -23.440 1.00 68.81 111 ASP A CA 1
ATOM 873 C C . ASP A 1 111 ? 25.836 0.299 -22.278 1.00 68.81 111 ASP A C 1
ATOM 875 O O . ASP A 1 111 ? 24.720 -0.191 -22.461 1.00 68.81 111 ASP A O 1
ATOM 879 N N . ARG A 1 112 ? 26.172 0.780 -21.069 1.00 75.00 112 ARG A N 1
ATOM 880 C CA . ARG A 1 112 ? 25.285 0.646 -19.894 1.00 75.00 112 ARG A CA 1
ATOM 881 C C . ARG A 1 112 ? 23.970 1.390 -20.066 1.00 75.00 112 ARG A C 1
ATOM 883 O O . ARG A 1 112 ? 22.922 0.840 -19.750 1.00 75.00 112 ARG A O 1
ATOM 890 N N . ALA A 1 113 ? 24.007 2.613 -20.587 1.00 77.75 113 ALA A N 1
ATOM 891 C CA . ALA A 1 113 ? 22.794 3.393 -20.819 1.00 77.75 113 ALA A CA 1
ATOM 892 C C . ALA A 1 113 ? 21.842 2.674 -21.793 1.00 77.75 113 ALA A C 1
ATOM 894 O O . ALA A 1 113 ? 20.639 2.606 -21.546 1.00 77.75 113 ALA A O 1
ATOM 895 N N . THR A 1 114 ? 22.390 2.072 -22.853 1.00 78.75 114 THR A N 1
ATOM 896 C CA . THR A 1 114 ? 21.634 1.273 -23.824 1.00 78.75 114 THR A CA 1
ATOM 897 C C . THR A 1 114 ? 21.055 0.020 -23.174 1.00 78.75 114 THR A C 1
ATOM 899 O O . THR A 1 114 ? 19.859 -0.228 -23.299 1.00 78.75 114 THR A O 1
ATOM 902 N N . VAL A 1 115 ? 21.861 -0.725 -22.408 1.00 83.19 115 VAL A N 1
ATOM 903 C CA . VAL A 1 115 ? 21.407 -1.912 -21.665 1.00 83.19 115 VAL A CA 1
ATOM 904 C C . VAL A 1 115 ? 20.257 -1.560 -20.723 1.00 83.19 115 VAL A C 1
ATOM 906 O O . VAL A 1 115 ? 19.210 -2.198 -20.785 1.00 83.19 115 VAL A O 1
ATOM 909 N N . PHE A 1 116 ? 20.401 -0.527 -19.890 1.00 85.19 116 PHE A N 1
ATOM 910 C CA . PHE A 1 116 ? 19.361 -0.134 -18.936 1.00 85.19 116 PHE A CA 1
ATOM 911 C C . PHE A 1 116 ? 18.102 0.406 -19.619 1.00 85.19 116 PHE A C 1
ATOM 913 O O . PHE A 1 116 ? 17.002 0.148 -19.139 1.00 85.19 116 PHE A O 1
ATOM 920 N N . LYS A 1 117 ? 18.219 1.066 -20.777 1.00 84.81 117 LYS A N 1
ATOM 921 C CA . LYS A 1 117 ? 17.057 1.458 -21.592 1.00 84.81 117 LYS A CA 1
ATOM 922 C C . LYS A 1 117 ? 16.274 0.237 -22.095 1.00 84.81 117 LYS A C 1
ATOM 924 O O . LYS A 1 117 ? 15.041 0.217 -22.024 1.00 84.81 117 LYS A O 1
ATOM 929 N N . THR A 1 118 ? 16.981 -0.791 -22.557 1.00 85.69 118 THR A N 1
ATOM 930 C CA . THR A 1 118 ? 16.394 -2.062 -23.002 1.00 85.69 118 THR A CA 1
ATOM 931 C C . THR A 1 118 ? 15.757 -2.818 -21.836 1.00 85.69 118 THR A C 1
ATOM 933 O O . THR A 1 118 ? 14.601 -3.233 -21.927 1.00 85.69 118 THR A O 1
ATOM 936 N N . VAL A 1 119 ? 16.471 -2.923 -20.707 1.00 89.00 119 VAL A N 1
ATOM 937 C CA . VAL A 1 119 ? 15.973 -3.533 -19.464 1.00 89.00 119 VAL A CA 1
ATOM 938 C C . VAL A 1 119 ? 14.712 -2.825 -18.992 1.00 89.00 119 VAL A C 1
ATOM 940 O O . VAL A 1 119 ? 13.728 -3.501 -18.734 1.00 89.00 119 VAL A O 1
ATOM 943 N N . ARG A 1 120 ? 14.693 -1.488 -18.946 1.00 89.62 120 ARG A N 1
ATOM 944 C CA . ARG A 1 120 ? 13.523 -0.700 -18.533 1.00 89.62 120 ARG A CA 1
ATOM 945 C C . ARG A 1 120 ? 12.283 -1.037 -19.351 1.00 89.62 120 ARG A C 1
ATOM 947 O O . ARG A 1 120 ? 11.215 -1.230 -18.782 1.00 89.62 120 ARG A O 1
ATOM 954 N N . SER A 1 121 ? 12.435 -1.110 -20.673 1.00 88.94 121 SER A N 1
ATOM 955 C CA . SER A 1 121 ? 11.324 -1.364 -21.597 1.00 88.94 121 SER A CA 1
ATOM 956 C C . SER A 1 121 ? 10.752 -2.770 -21.404 1.00 88.94 121 SER A C 1
ATOM 958 O O . SER A 1 121 ? 9.547 -2.929 -21.228 1.00 88.94 121 SER A O 1
ATOM 960 N N . LEU A 1 122 ? 11.621 -3.787 -21.358 1.00 90.12 122 LEU A N 1
ATOM 961 C CA . LEU A 1 122 ? 11.209 -5.174 -21.126 1.00 90.12 122 LEU A CA 1
ATOM 962 C C . LEU A 1 122 ? 10.656 -5.386 -19.707 1.00 90.12 122 LEU A C 1
ATOM 964 O O . LEU A 1 122 ? 9.672 -6.095 -19.523 1.00 90.12 122 LEU A O 1
ATOM 968 N N . PHE A 1 123 ? 11.264 -4.751 -18.704 1.00 92.88 123 PHE A N 1
ATOM 969 C CA . PHE A 1 123 ? 10.820 -4.811 -17.314 1.00 92.88 123 PHE A CA 1
ATOM 970 C C . PHE A 1 123 ? 9.417 -4.221 -17.165 1.00 92.88 123 PHE A C 1
ATOM 972 O O . PHE A 1 123 ? 8.547 -4.878 -16.603 1.00 92.88 123 PHE A O 1
ATOM 979 N N . ALA A 1 124 ? 9.171 -3.024 -17.708 1.00 92.75 124 ALA A N 1
ATOM 980 C CA . ALA A 1 124 ? 7.852 -2.397 -17.679 1.00 92.75 124 ALA A CA 1
ATOM 981 C C . ALA A 1 124 ? 6.789 -3.275 -18.357 1.00 92.75 124 ALA A C 1
ATOM 983 O O . ALA A 1 124 ? 5.720 -3.487 -17.785 1.00 92.75 124 ALA A O 1
ATOM 984 N N . LEU A 1 125 ? 7.108 -3.830 -19.532 1.00 93.38 125 LEU A N 1
ATOM 985 C CA . LEU A 1 125 ? 6.210 -4.703 -20.285 1.00 93.38 125 LEU A CA 1
ATOM 986 C C . LEU A 1 125 ? 5.818 -5.948 -19.481 1.00 93.38 125 LEU A C 1
ATOM 988 O O . LEU A 1 125 ? 4.631 -6.207 -19.287 1.00 93.38 125 LEU A O 1
ATOM 992 N N . HIS A 1 126 ? 6.796 -6.686 -18.954 1.00 93.75 126 HIS A N 1
ATOM 993 C CA . HIS A 1 126 ? 6.512 -7.927 -18.233 1.00 93.75 126 HIS A CA 1
ATOM 994 C C . HIS A 1 126 ? 5.930 -7.698 -16.833 1.00 93.75 126 HIS A C 1
ATOM 996 O O . HIS A 1 126 ? 5.153 -8.526 -16.365 1.00 93.75 126 HIS A O 1
ATOM 1002 N N . MET A 1 127 ? 6.235 -6.572 -16.178 1.00 93.88 127 MET A N 1
ATOM 1003 C CA . MET A 1 127 ? 5.574 -6.191 -14.925 1.00 93.88 127 MET A CA 1
ATOM 1004 C C . MET A 1 127 ? 4.085 -5.896 -15.136 1.00 93.88 127 MET A C 1
ATOM 1006 O O . MET A 1 127 ? 3.278 -6.330 -14.323 1.00 93.88 127 MET A O 1
ATOM 1010 N N . ILE A 1 128 ? 3.710 -5.215 -16.229 1.00 94.31 128 ILE A N 1
ATOM 1011 C CA . ILE A 1 128 ? 2.298 -4.977 -16.588 1.00 94.31 128 ILE A CA 1
ATOM 1012 C C . ILE A 1 128 ? 1.578 -6.288 -16.914 1.00 94.31 128 ILE A C 1
ATOM 1014 O O . ILE A 1 128 ? 0.421 -6.460 -16.544 1.00 94.31 128 ILE A O 1
ATOM 1018 N N . GLN A 1 129 ? 2.247 -7.205 -17.612 1.00 92.50 129 GLN A N 1
ATOM 1019 C CA . GLN A 1 129 ? 1.696 -8.521 -17.953 1.00 92.50 129 GLN A CA 1
ATOM 1020 C C . GLN A 1 129 ? 1.607 -9.477 -16.751 1.00 92.50 129 GLN A C 1
ATOM 1022 O O . GLN A 1 129 ? 1.036 -10.556 -16.890 1.00 92.50 129 GLN A O 1
ATOM 1027 N N . GLU A 1 130 ? 2.188 -9.109 -15.603 1.00 91.62 130 GLU A N 1
ATOM 1028 C CA . GLU A 1 130 ? 2.380 -9.977 -14.430 1.00 91.62 130 GLU A CA 1
ATOM 1029 C C . GLU A 1 130 ? 3.181 -11.266 -14.752 1.00 91.62 130 GLU A C 1
ATOM 1031 O O . GLU A 1 130 ? 3.128 -12.273 -14.041 1.00 91.62 130 GLU A O 1
ATOM 1036 N N . ASP A 1 131 ? 4.012 -11.224 -15.805 1.00 91.25 131 ASP A N 1
ATOM 1037 C CA . ASP A 1 131 ? 4.955 -12.292 -16.157 1.00 91.25 131 ASP A CA 1
ATOM 1038 C C . ASP A 1 131 ? 6.267 -12.136 -15.377 1.00 91.25 131 ASP A C 1
ATOM 1040 O O . ASP A 1 131 ? 7.341 -11.809 -15.900 1.00 91.25 131 ASP A O 1
ATOM 1044 N N . TYR A 1 132 ? 6.176 -12.403 -14.077 1.00 91.25 132 TYR A N 1
ATOM 1045 C CA . TYR A 1 132 ? 7.309 -12.356 -13.156 1.00 91.25 132 TYR A CA 1
ATOM 1046 C C . TYR A 1 132 ? 8.443 -13.320 -13.542 1.00 91.25 132 TYR A C 1
ATOM 1048 O O . TYR A 1 132 ? 9.607 -13.055 -13.231 1.00 91.25 132 TYR A O 1
ATOM 1056 N N . SER A 1 133 ? 8.147 -14.392 -14.284 1.00 90.19 133 SER A N 1
ATOM 1057 C CA . SER A 1 133 ? 9.160 -15.341 -14.756 1.00 90.19 133 SER A CA 1
ATOM 1058 C C . SER A 1 133 ? 10.111 -14.700 -15.775 1.00 90.19 133 SER A C 1
ATOM 1060 O O . SER A 1 133 ? 11.331 -14.886 -15.705 1.00 90.19 133 SER A O 1
ATOM 1062 N N . SER A 1 134 ? 9.573 -13.896 -16.695 1.00 89.50 134 SER A N 1
ATOM 1063 C CA . SER A 1 134 ? 10.359 -13.167 -17.691 1.00 89.50 134 SER A CA 1
ATOM 1064 C C . SER A 1 134 ? 11.108 -11.997 -17.064 1.00 89.50 134 SER A C 1
ATOM 1066 O O . SER A 1 134 ? 12.291 -11.809 -17.359 1.00 89.50 134 SER A O 1
ATOM 1068 N N . VAL A 1 135 ? 10.493 -11.293 -16.103 1.00 91.00 135 VAL A N 1
ATOM 1069 C CA . VAL A 1 135 ? 11.190 -10.273 -15.301 1.00 91.00 135 VAL A CA 1
ATOM 1070 C C . VAL A 1 135 ? 12.413 -10.870 -14.599 1.00 91.00 135 VAL A C 1
ATOM 1072 O O . VAL A 1 135 ? 13.512 -10.318 -14.687 1.00 91.00 135 VAL A O 1
ATOM 1075 N N . GLN A 1 136 ? 12.267 -12.033 -13.958 1.00 90.19 136 GLN A N 1
ATOM 1076 C CA . GLN A 1 136 ? 13.376 -12.701 -13.278 1.00 90.19 136 GLN A CA 1
ATOM 1077 C C . GLN A 1 136 ? 14.516 -13.067 -14.239 1.00 90.19 136 GLN A C 1
ATOM 1079 O O . GLN A 1 136 ? 15.685 -12.902 -13.882 1.00 90.19 136 GLN A O 1
ATOM 1084 N N . LYS A 1 137 ? 14.205 -13.528 -15.459 1.00 88.00 137 LYS A N 1
ATOM 1085 C CA . LYS A 1 137 ? 15.219 -13.825 -16.488 1.00 88.00 137 LYS A CA 1
ATOM 1086 C C . LYS A 1 137 ? 15.997 -12.571 -16.885 1.00 88.00 137 LYS A C 1
ATOM 1088 O O . LYS A 1 137 ? 17.224 -12.619 -16.918 1.00 88.00 137 LYS A O 1
ATOM 1093 N N . ILE A 1 138 ? 15.305 -11.456 -17.129 1.00 88.56 138 ILE A N 1
ATOM 1094 C CA . ILE A 1 138 ? 15.922 -10.171 -17.498 1.00 88.56 138 ILE A CA 1
ATOM 1095 C C . ILE A 1 138 ? 16.862 -9.691 -16.392 1.00 88.56 138 ILE A C 1
ATOM 1097 O O . ILE A 1 138 ? 18.027 -9.391 -16.652 1.00 88.56 138 ILE A O 1
ATOM 1101 N N . LEU A 1 139 ? 16.394 -9.692 -15.141 1.00 89.06 139 LEU A N 1
ATOM 1102 C CA . LEU A 1 139 ? 17.223 -9.309 -13.998 1.00 89.06 139 LEU A CA 1
ATOM 1103 C C . LEU A 1 139 ? 18.419 -10.255 -13.813 1.00 89.06 139 LEU A C 1
ATOM 1105 O O . LEU A 1 139 ? 19.530 -9.808 -13.522 1.00 89.06 139 LEU A O 1
ATOM 1109 N N . GLY A 1 140 ? 18.225 -11.555 -14.047 1.00 84.81 140 GLY A N 1
ATOM 1110 C CA . GLY A 1 140 ? 19.292 -12.553 -14.038 1.00 84.81 140 GLY A CA 1
ATOM 1111 C C . GLY A 1 140 ? 20.399 -12.254 -15.052 1.00 84.81 140 GLY A C 1
ATOM 1112 O O . GLY A 1 140 ? 21.577 -12.359 -14.707 1.00 84.81 140 GLY A O 1
ATOM 1113 N N . MET A 1 141 ? 20.050 -11.803 -16.262 1.00 81.25 141 MET A N 1
ATOM 1114 C CA . MET A 1 141 ? 21.032 -11.399 -17.280 1.00 81.25 141 MET A CA 1
ATOM 1115 C C . MET A 1 141 ? 21.863 -10.190 -16.833 1.00 81.25 141 MET A C 1
ATOM 1117 O O . MET A 1 141 ? 23.048 -10.113 -17.140 1.00 81.25 141 MET A O 1
ATOM 1121 N N . THR A 1 142 ? 21.281 -9.279 -16.051 1.00 81.44 142 THR A N 1
ATOM 1122 C CA . THR A 1 142 ? 21.982 -8.088 -15.537 1.00 81.44 142 THR A CA 1
ATOM 1123 C C . THR A 1 142 ? 22.841 -8.343 -14.292 1.00 81.44 142 THR A C 1
ATOM 1125 O O . THR A 1 142 ? 23.567 -7.454 -13.854 1.00 81.44 142 THR A O 1
ATOM 1128 N N . SER A 1 143 ? 22.814 -9.554 -13.726 1.00 78.38 143 SER A N 1
ATOM 1129 C CA . SER A 1 143 ? 23.508 -9.872 -12.466 1.00 78.38 143 SER A CA 1
ATOM 1130 C C . SER A 1 143 ? 25.040 -9.835 -12.543 1.00 78.38 143 SER A C 1
ATOM 1132 O O . SER A 1 143 ? 25.705 -9.713 -11.514 1.00 78.38 143 SER A O 1
ATOM 1134 N N . SER A 1 144 ? 25.612 -9.925 -13.746 1.00 72.44 144 SER A N 1
ATOM 1135 C CA . SER A 1 144 ? 27.058 -9.857 -13.983 1.00 72.44 144 SER A CA 1
ATOM 1136 C C . SER A 1 144 ? 27.608 -8.425 -14.012 1.00 72.44 144 SER A C 1
ATOM 1138 O O . SER A 1 144 ? 28.829 -8.242 -14.036 1.00 72.44 144 SER A O 1
ATOM 1140 N N . LEU A 1 145 ? 26.738 -7.407 -13.998 1.00 78.62 145 LEU A N 1
ATOM 1141 C CA . LEU A 1 145 ? 27.140 -6.003 -14.029 1.00 78.62 145 LEU A CA 1
ATOM 1142 C C . LEU A 1 145 ? 27.877 -5.609 -12.740 1.00 78.62 145 LEU A C 1
ATOM 1144 O O . LEU A 1 145 ? 27.423 -5.862 -11.624 1.00 78.62 145 LEU A O 1
ATOM 1148 N N . GLN A 1 146 ? 29.027 -4.950 -12.898 1.00 79.19 146 GLN A N 1
ATOM 1149 C CA . GLN A 1 146 ? 29.824 -4.438 -11.782 1.00 79.19 146 GLN A CA 1
ATOM 1150 C C . GLN A 1 146 ? 29.558 -2.950 -11.552 1.00 79.19 146 GLN A C 1
ATOM 1152 O O . GLN A 1 146 ? 29.709 -2.133 -12.463 1.00 79.19 146 GLN A O 1
ATOM 1157 N N . PHE A 1 147 ? 29.231 -2.588 -10.315 1.00 83.75 147 PHE A N 1
ATOM 1158 C CA . PHE A 1 147 ? 28.905 -1.217 -9.931 1.00 83.75 147 PHE A CA 1
ATOM 1159 C C . PHE A 1 147 ? 30.028 -0.578 -9.119 1.00 83.75 147 PHE A C 1
ATOM 1161 O O . PHE A 1 147 ? 30.633 -1.215 -8.256 1.00 83.75 147 PHE A O 1
ATOM 1168 N N . GLN A 1 148 ? 30.292 0.698 -9.382 1.00 80.88 148 GLN A N 1
ATOM 1169 C CA . GLN A 1 148 ? 31.212 1.495 -8.578 1.00 80.88 148 GLN A CA 1
ATOM 1170 C C . GLN A 1 148 ? 30.540 1.880 -7.260 1.00 80.88 148 GLN A C 1
ATOM 1172 O O . GLN A 1 148 ? 29.368 2.241 -7.238 1.00 80.88 148 GLN A O 1
ATOM 1177 N N . SER A 1 149 ? 31.276 1.820 -6.151 1.00 79.69 149 SER A N 1
ATOM 1178 C CA . SER A 1 149 ? 30.744 2.208 -4.838 1.00 79.69 149 SER A CA 1
ATOM 1179 C C . SER A 1 149 ? 30.915 3.699 -4.524 1.00 79.69 149 SER A C 1
ATOM 1181 O O . SER A 1 149 ? 30.218 4.207 -3.652 1.00 79.69 149 SER A O 1
ATOM 1183 N N . HIS A 1 150 ? 31.858 4.371 -5.195 1.00 81.44 150 HIS A N 1
ATOM 1184 C CA . HIS A 1 150 ? 32.232 5.769 -4.953 1.00 81.44 150 HIS A CA 1
ATOM 1185 C C . HIS A 1 150 ? 32.513 6.475 -6.294 1.00 81.44 150 HIS A C 1
ATOM 1187 O O . HIS A 1 150 ? 33.676 6.547 -6.699 1.00 81.44 150 HIS A O 1
ATOM 1193 N N . PRO A 1 151 ? 31.479 6.917 -7.029 1.00 82.94 151 PRO A N 1
ATOM 1194 C CA . PRO A 1 151 ? 31.672 7.785 -8.190 1.00 82.94 151 PRO A CA 1
ATOM 1195 C C . PRO A 1 151 ? 32.325 9.108 -7.757 1.00 82.94 151 PRO A C 1
ATOM 1197 O O . PRO A 1 151 ? 31.903 9.724 -6.780 1.00 82.94 151 PRO A O 1
ATOM 1200 N N . ALA A 1 152 ? 33.365 9.544 -8.468 1.00 80.50 152 ALA A N 1
ATOM 1201 C CA . ALA A 1 152 ? 34.082 10.785 -8.168 1.00 80.50 152 ALA A CA 1
ATOM 1202 C C . ALA A 1 152 ? 33.419 12.012 -8.814 1.00 80.50 152 ALA A C 1
ATOM 1204 O O . ALA A 1 152 ? 33.646 13.140 -8.378 1.00 80.50 152 ALA A O 1
ATOM 1205 N N . THR A 1 153 ? 32.604 11.803 -9.852 1.00 84.38 153 THR A N 1
ATOM 1206 C CA . THR A 1 153 ? 31.897 12.865 -10.580 1.00 84.38 153 THR A CA 1
ATOM 1207 C C . THR A 1 153 ? 30.412 12.549 -10.755 1.00 84.38 153 THR A C 1
ATOM 1209 O O . THR A 1 153 ? 29.986 11.396 -10.670 1.00 84.38 153 THR A O 1
ATOM 1212 N N . LEU A 1 154 ? 29.613 13.580 -11.044 1.00 80.56 154 LEU A N 1
ATOM 1213 C CA . LEU A 1 154 ? 28.188 13.425 -11.344 1.00 80.56 154 LEU A CA 1
ATOM 1214 C C . LEU A 1 154 ? 27.947 12.540 -12.581 1.00 80.56 154 LEU A C 1
ATOM 1216 O O . LEU A 1 154 ? 27.037 11.716 -12.574 1.00 80.56 154 LEU A O 1
ATOM 1220 N N . THR A 1 155 ? 28.777 12.671 -13.618 1.00 83.25 155 THR A N 1
ATOM 1221 C CA . THR A 1 155 ? 28.694 11.839 -14.828 1.00 83.25 155 THR A CA 1
ATOM 1222 C C . THR A 1 155 ? 28.923 10.367 -14.499 1.00 83.25 155 THR A C 1
ATOM 1224 O O . THR A 1 155 ? 28.119 9.521 -14.879 1.00 83.25 155 THR A O 1
ATOM 1227 N N . GLU A 1 156 ? 29.957 10.059 -13.709 1.00 82.88 156 GLU A N 1
ATOM 1228 C CA . GLU A 1 156 ? 30.218 8.688 -13.255 1.00 82.88 156 GLU A CA 1
ATOM 1229 C C . GLU A 1 156 ? 29.055 8.129 -12.428 1.00 82.88 156 GLU A C 1
ATOM 1231 O O . GLU A 1 156 ? 28.703 6.960 -12.573 1.00 82.88 156 GLU A O 1
ATOM 1236 N N . LEU A 1 157 ? 28.417 8.959 -11.595 1.00 84.56 157 LEU A N 1
ATOM 1237 C CA . LEU A 1 157 ? 27.242 8.560 -10.822 1.00 84.56 157 LEU A CA 1
ATOM 1238 C C . LEU A 1 157 ? 26.061 8.195 -11.736 1.00 84.56 157 LEU A C 1
ATOM 1240 O O . LEU A 1 157 ? 25.453 7.140 -11.553 1.00 84.56 157 LEU A O 1
ATOM 1244 N N . GLN A 1 158 ? 25.765 9.028 -12.737 1.00 81.94 158 GLN A N 1
ATOM 1245 C CA . GLN A 1 158 ? 24.664 8.810 -13.684 1.00 81.94 158 GLN A CA 1
ATOM 1246 C C . GLN A 1 158 ? 24.902 7.608 -14.613 1.00 81.94 158 GLN A C 1
ATOM 1248 O O . GLN A 1 158 ? 23.958 6.913 -14.994 1.00 81.94 158 GLN A O 1
ATOM 1253 N N . GLU A 1 159 ? 26.154 7.335 -14.975 1.00 82.94 159 GLU A N 1
ATOM 1254 C CA . GLU A 1 159 ? 26.536 6.170 -15.781 1.00 82.94 159 GLU A CA 1
ATOM 1255 C C . GLU A 1 159 ? 26.570 4.867 -14.967 1.00 82.94 159 GLU A C 1
ATOM 1257 O O . GLU A 1 159 ? 26.426 3.776 -15.529 1.00 82.94 159 GLU A O 1
ATOM 1262 N N . ASN A 1 160 ? 26.737 4.952 -13.641 1.00 84.31 160 ASN A N 1
ATOM 1263 C CA . ASN A 1 160 ? 26.822 3.775 -12.780 1.00 84.31 160 ASN A CA 1
ATOM 1264 C C . ASN A 1 160 ? 25.495 3.004 -12.708 1.00 84.31 160 ASN A C 1
ATOM 1266 O O . ASN A 1 160 ? 25.535 1.776 -12.690 1.00 84.31 160 ASN A O 1
ATOM 1270 N N . ARG A 1 161 ? 24.345 3.701 -12.717 1.00 87.06 161 ARG A N 1
ATOM 1271 C CA . ARG A 1 161 ? 22.985 3.108 -12.735 1.00 87.06 161 ARG A CA 1
ATOM 1272 C C . ARG A 1 161 ? 22.716 2.147 -11.563 1.00 87.06 161 ARG A C 1
ATOM 1274 O O . ARG A 1 161 ? 22.013 1.144 -11.698 1.00 87.06 161 ARG A O 1
ATOM 1281 N N . PHE A 1 162 ? 23.346 2.403 -10.415 1.00 90.50 162 PHE A N 1
ATOM 1282 C CA . PHE A 1 162 ? 23.323 1.490 -9.272 1.00 90.50 162 PHE A CA 1
ATOM 1283 C C . PHE A 1 162 ? 21.965 1.492 -8.571 1.00 90.50 162 PHE A C 1
ATOM 1285 O O . PHE A 1 162 ? 21.461 0.426 -8.202 1.00 90.50 162 PHE A O 1
ATOM 1292 N N . ILE A 1 163 ? 21.372 2.668 -8.372 1.00 91.81 163 ILE A N 1
ATOM 1293 C CA . ILE A 1 163 ? 20.065 2.796 -7.734 1.00 91.81 163 ILE A CA 1
ATOM 1294 C C . ILE A 1 163 ? 18.984 2.275 -8.685 1.00 91.81 163 ILE A C 1
ATOM 1296 O O . ILE A 1 163 ? 18.150 1.493 -8.237 1.00 91.81 163 ILE A O 1
ATOM 1300 N N . GLU A 1 164 ? 19.052 2.589 -9.986 1.00 92.44 164 GLU A N 1
ATOM 1301 C CA . GLU A 1 164 ? 18.149 2.034 -11.012 1.00 92.44 164 GLU A CA 1
ATOM 1302 C C . GLU A 1 164 ? 18.153 0.494 -11.014 1.00 92.44 164 GLU A C 1
ATOM 1304 O O . GLU A 1 164 ? 17.097 -0.140 -10.966 1.00 92.44 164 GLU A O 1
ATOM 1309 N N . TYR A 1 165 ? 19.335 -0.129 -10.971 1.00 92.25 165 TYR A N 1
ATOM 1310 C CA . TYR A 1 165 ? 19.465 -1.584 -10.866 1.00 92.25 165 TYR A CA 1
ATOM 1311 C C . TYR A 1 165 ? 18.779 -2.148 -9.615 1.00 92.25 165 TYR A C 1
ATOM 1313 O O . TYR A 1 165 ? 17.960 -3.066 -9.696 1.00 92.25 165 TYR A O 1
ATOM 1321 N N . ASN A 1 166 ? 19.096 -1.599 -8.439 1.00 94.25 166 ASN A N 1
ATOM 1322 C CA . ASN A 1 166 ? 18.522 -2.079 -7.183 1.00 94.25 166 ASN A CA 1
ATOM 1323 C C . ASN A 1 166 ? 17.011 -1.817 -7.103 1.00 94.25 166 ASN A C 1
ATOM 1325 O O . ASN A 1 166 ? 16.292 -2.634 -6.528 1.00 94.25 166 ASN A O 1
ATOM 1329 N N . PHE A 1 167 ? 16.527 -0.732 -7.709 1.00 94.75 167 PHE A N 1
ATOM 1330 C CA . PHE A 1 167 ? 15.107 -0.424 -7.812 1.00 94.75 167 PHE A CA 1
ATOM 1331 C C . PHE A 1 167 ? 14.347 -1.523 -8.559 1.00 94.75 167 PHE A C 1
ATOM 1333 O O . PHE A 1 167 ? 13.337 -1.997 -8.042 1.00 94.75 167 PHE A O 1
ATOM 1340 N N . TYR A 1 168 ? 14.832 -2.002 -9.711 1.00 94.31 168 TYR A N 1
ATOM 1341 C CA . TYR A 1 168 ? 14.140 -3.077 -10.436 1.00 94.31 168 TYR A CA 1
ATOM 1342 C C . TYR A 1 168 ? 14.049 -4.365 -9.623 1.00 94.31 168 TYR A C 1
ATOM 1344 O O . TYR A 1 168 ? 12.990 -4.988 -9.558 1.00 94.31 168 TYR A O 1
ATOM 1352 N N . HIS A 1 169 ? 15.130 -4.734 -8.933 1.00 93.06 169 HIS A N 1
ATOM 1353 C CA . HIS A 1 169 ? 15.092 -5.858 -8.003 1.00 93.06 169 HIS A CA 1
ATOM 1354 C C . HIS A 1 169 ? 14.101 -5.617 -6.860 1.00 93.06 169 HIS A C 1
ATOM 1356 O O . HIS A 1 169 ? 13.381 -6.540 -6.482 1.00 93.06 169 HIS A O 1
ATOM 1362 N N . TYR A 1 170 ? 14.040 -4.403 -6.311 1.00 94.94 170 TYR A N 1
ATOM 1363 C CA . TYR A 1 170 ? 13.100 -4.065 -5.248 1.00 94.94 170 TYR A CA 1
ATOM 1364 C C . TYR A 1 170 ?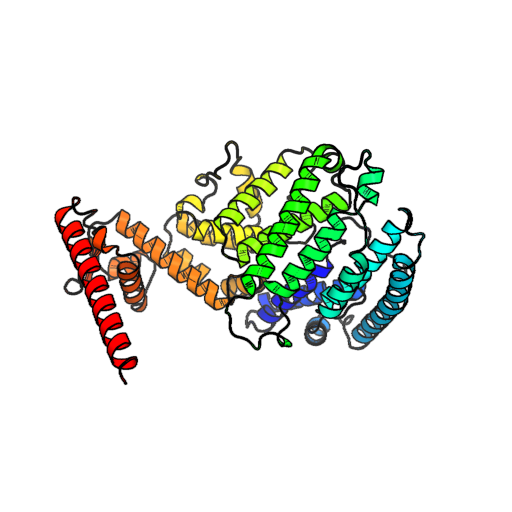 11.646 -4.177 -5.718 1.00 94.94 170 TYR A C 1
ATOM 1366 O O . TYR A 1 170 ? 10.863 -4.905 -5.111 1.00 94.94 170 TYR A O 1
ATOM 1374 N N . ALA A 1 171 ? 11.307 -3.504 -6.819 1.00 94.25 171 ALA A N 1
ATOM 1375 C CA . ALA A 1 171 ? 9.969 -3.481 -7.395 1.00 94.25 171 ALA A CA 1
ATOM 1376 C C . ALA A 1 171 ? 9.502 -4.891 -7.775 1.00 94.25 171 ALA A C 1
ATOM 1378 O O . ALA A 1 171 ? 8.407 -5.288 -7.387 1.00 94.25 171 ALA A O 1
ATOM 1379 N N . PHE A 1 172 ? 10.355 -5.684 -8.433 1.00 93.31 172 PHE A N 1
ATOM 1380 C CA . PHE A 1 172 ? 10.055 -7.078 -8.758 1.00 93.31 172 PHE A CA 1
ATOM 1381 C C . PHE A 1 172 ? 9.729 -7.905 -7.509 1.00 93.31 172 PHE A C 1
ATOM 1383 O O . PHE A 1 172 ? 8.678 -8.537 -7.446 1.00 93.31 172 PHE A O 1
ATOM 1390 N N . ASN A 1 173 ? 10.600 -7.879 -6.494 1.00 91.75 173 ASN A N 1
ATOM 1391 C CA . ASN A 1 173 ? 10.385 -8.661 -5.275 1.00 91.75 173 ASN A CA 1
ATOM 1392 C C . ASN A 1 173 ? 9.147 -8.184 -4.501 1.00 91.75 173 ASN A C 1
ATOM 1394 O O . ASN A 1 173 ? 8.448 -9.004 -3.914 1.00 91.75 173 ASN A O 1
ATOM 1398 N N . LEU A 1 174 ? 8.862 -6.880 -4.489 1.00 92.81 174 LEU A N 1
ATOM 1399 C CA . LEU A 1 174 ? 7.684 -6.338 -3.817 1.00 92.81 174 LEU A CA 1
ATOM 1400 C C . LEU A 1 174 ? 6.390 -6.760 -4.528 1.00 92.81 174 LEU A C 1
ATOM 1402 O O . LEU A 1 174 ? 5.450 -7.199 -3.872 1.00 92.81 174 LEU A O 1
ATOM 1406 N N . TYR A 1 175 ? 6.333 -6.653 -5.854 1.00 92.12 175 TYR A N 1
ATOM 1407 C CA . TYR A 1 175 ? 5.127 -6.992 -6.610 1.00 92.12 175 TYR A CA 1
ATOM 1408 C C . TYR A 1 175 ? 4.887 -8.500 -6.608 1.00 92.12 175 TYR A C 1
ATOM 1410 O O . TYR A 1 175 ? 3.839 -8.931 -6.139 1.00 92.12 175 TYR A O 1
ATOM 1418 N N . ASN A 1 176 ? 5.889 -9.291 -6.995 1.00 88.19 176 ASN A N 1
ATOM 1419 C CA . ASN A 1 176 ? 5.766 -10.743 -7.110 1.00 88.19 176 ASN A CA 1
ATOM 1420 C C . ASN A 1 176 ? 5.537 -11.443 -5.757 1.00 88.19 176 ASN A C 1
ATOM 1422 O O . ASN A 1 176 ? 4.764 -12.386 -5.669 1.00 88.19 176 ASN A O 1
ATOM 1426 N N . LEU A 1 177 ? 6.211 -11.011 -4.683 1.00 84.25 177 LEU A N 1
ATOM 1427 C CA . LEU A 1 177 ? 6.209 -11.769 -3.420 1.00 84.25 177 LEU A CA 1
ATOM 1428 C C . LEU A 1 177 ? 5.289 -11.188 -2.343 1.00 84.25 177 LEU A C 1
ATOM 1430 O O . LEU A 1 177 ? 5.098 -11.834 -1.315 1.00 84.25 177 LEU A O 1
ATOM 1434 N N . VAL A 1 178 ? 4.793 -9.955 -2.502 1.00 85.50 178 VAL A N 1
ATOM 1435 C CA . VAL A 1 178 ? 4.115 -9.238 -1.407 1.00 85.50 178 VAL A CA 1
ATOM 1436 C C . VAL A 1 178 ? 2.791 -8.602 -1.829 1.00 85.50 178 VAL A C 1
ATOM 1438 O O . VAL A 1 178 ? 1.812 -8.739 -1.095 1.00 85.50 178 VAL A O 1
ATOM 1441 N N . LEU A 1 179 ? 2.745 -7.885 -2.957 1.00 88.00 179 LEU A N 1
ATOM 1442 C CA . LEU A 1 179 ? 1.552 -7.121 -3.350 1.00 88.00 179 LEU A CA 1
ATOM 1443 C C . LEU A 1 179 ? 0.604 -7.903 -4.265 1.00 88.00 179 LEU A C 1
ATOM 1445 O O . LEU A 1 179 ? -0.600 -7.902 -4.016 1.00 88.00 179 LEU A O 1
ATOM 1449 N N . PHE A 1 180 ? 1.136 -8.569 -5.290 1.00 86.94 180 PHE A N 1
ATOM 1450 C CA . PHE A 1 180 ? 0.365 -9.244 -6.337 1.00 86.94 180 PHE A CA 1
ATOM 1451 C C . PHE A 1 180 ? 0.985 -10.613 -6.679 1.00 86.94 180 PHE A C 1
ATOM 1453 O O . PHE A 1 180 ? 1.474 -10.807 -7.786 1.00 86.94 180 PHE A O 1
ATOM 1460 N N . PRO A 1 181 ? 1.025 -11.573 -5.737 1.00 79.19 181 PRO A N 1
ATOM 1461 C CA . PRO A 1 181 ? 1.575 -12.894 -6.019 1.00 79.19 181 PRO A CA 1
ATOM 1462 C C . PRO A 1 181 ? 0.717 -13.658 -7.034 1.00 79.19 181 PRO A C 1
ATOM 1464 O O . PRO A 1 181 ? -0.515 -13.654 -6.947 1.00 79.19 181 PRO A O 1
ATOM 1467 N N . ASN A 1 182 ? 1.368 -14.354 -7.970 1.00 67.44 182 ASN A N 1
ATOM 1468 C CA . ASN A 1 182 ? 0.679 -15.180 -8.960 1.00 67.44 182 ASN A CA 1
ATOM 1469 C C . ASN A 1 182 ? -0.090 -16.319 -8.270 1.00 67.44 182 ASN A C 1
ATOM 1471 O O . ASN A 1 182 ? 0.481 -17.162 -7.577 1.00 67.44 182 ASN A O 1
ATOM 1475 N N . SER A 1 183 ? -1.403 -16.375 -8.506 1.00 51.50 183 SER A N 1
ATOM 1476 C CA . SER A 1 183 ? -2.328 -17.353 -7.910 1.00 51.50 183 SER A CA 1
ATOM 1477 C C . SER A 1 183 ? -2.031 -18.812 -8.284 1.00 51.50 183 SER A C 1
ATOM 1479 O O . SER A 1 183 ? -2.532 -19.732 -7.640 1.00 51.50 183 SER A O 1
ATOM 1481 N N . SER A 1 184 ? -1.195 -19.047 -9.300 1.00 43.69 184 SER A N 1
ATOM 1482 C CA . SER A 1 184 ? -0.740 -20.378 -9.708 1.00 43.69 184 SER A CA 1
ATOM 1483 C C . SER A 1 184 ? 0.325 -20.987 -8.789 1.00 43.69 184 SER A C 1
ATOM 1485 O O . SER A 1 184 ? 0.588 -22.180 -8.901 1.00 43.69 184 SER A O 1
ATOM 1487 N N . GLU A 1 185 ? 0.938 -20.205 -7.892 1.00 43.25 185 GLU A N 1
ATOM 1488 C CA . GLU A 1 185 ? 1.977 -20.684 -6.963 1.00 43.25 185 GLU A CA 1
ATOM 1489 C C . GLU A 1 185 ? 1.482 -20.831 -5.510 1.00 43.25 185 GLU A C 1
ATOM 1491 O O . GLU A 1 185 ? 2.183 -21.383 -4.665 1.00 43.25 185 GLU A O 1
ATOM 1496 N N . THR A 1 186 ? 0.251 -20.413 -5.196 1.00 39.78 186 THR A N 1
ATOM 1497 C CA . THR A 1 186 ? -0.306 -20.404 -3.827 1.00 39.78 186 THR A CA 1
ATOM 1498 C C . THR A 1 186 ? -0.963 -21.724 -3.404 1.00 39.78 186 THR A C 1
ATOM 1500 O O . THR A 1 186 ? -2.012 -21.720 -2.762 1.00 39.78 186 THR A O 1
ATOM 1503 N N . THR A 1 187 ? -0.377 -22.869 -3.760 1.00 32.38 187 THR A N 1
ATOM 1504 C CA . THR A 1 187 ? -0.893 -24.193 -3.345 1.00 32.38 187 THR A CA 1
ATOM 1505 C C . THR A 1 187 ? -0.315 -24.727 -2.036 1.00 32.38 187 THR A C 1
ATOM 1507 O O . THR A 1 187 ? -0.660 -25.838 -1.645 1.00 32.38 187 THR A O 1
ATOM 1510 N N . GLU A 1 188 ? 0.512 -23.965 -1.321 1.00 32.59 188 GLU A N 1
ATOM 1511 C CA . GLU A 1 188 ? 1.030 -24.393 -0.019 1.00 32.59 188 GLU A CA 1
ATOM 1512 C C . GLU A 1 188 ? 0.719 -23.355 1.063 1.00 32.59 188 GLU A C 1
ATOM 1514 O O . GLU A 1 188 ? 0.816 -22.147 0.855 1.00 32.59 188 GLU A O 1
ATOM 1519 N N . GLU A 1 189 ? 0.261 -23.870 2.202 1.00 29.81 189 GLU A N 1
ATOM 1520 C CA . GLU A 1 189 ? -0.190 -23.170 3.404 1.00 29.81 189 GLU A CA 1
ATOM 1521 C C . GLU A 1 189 ? 0.693 -21.971 3.811 1.00 29.81 189 GLU A C 1
ATOM 1523 O O . GLU A 1 189 ? 1.899 -21.963 3.555 1.00 29.81 189 GLU A O 1
ATOM 1528 N N . PRO A 1 190 ? 0.148 -20.970 4.535 1.00 35.53 190 PRO A N 1
ATOM 1529 C CA . PRO A 1 190 ? 0.893 -19.798 4.981 1.00 35.53 190 PRO A CA 1
ATOM 1530 C C . PRO A 1 190 ? 1.831 -20.165 6.139 1.00 35.53 190 PRO A C 1
ATOM 1532 O O . PRO A 1 190 ? 1.608 -19.789 7.288 1.00 35.53 190 PRO A O 1
ATOM 1535 N N . THR A 1 191 ? 2.901 -20.907 5.865 1.00 32.34 191 THR A N 1
ATOM 1536 C CA . THR A 1 191 ? 3.948 -21.187 6.844 1.00 32.34 191 THR A CA 1
ATOM 1537 C C . THR A 1 191 ? 5.337 -20.964 6.233 1.00 32.34 191 THR A C 1
ATOM 1539 O O . THR A 1 191 ? 5.768 -21.608 5.288 1.00 32.34 191 THR A O 1
ATOM 1542 N N . SER A 1 192 ? 6.072 -20.013 6.821 1.00 33.53 192 SER A N 1
ATOM 1543 C CA . SER A 1 192 ? 7.522 -19.757 6.684 1.00 33.53 192 SER A CA 1
ATOM 1544 C C . SER A 1 192 ? 8.104 -19.047 5.439 1.00 33.53 192 SER A C 1
ATOM 1546 O O . SER A 1 192 ? 9.146 -18.395 5.585 1.00 33.53 192 SER A O 1
ATOM 1548 N N . THR A 1 193 ? 7.460 -19.029 4.267 1.00 36.53 193 THR A N 1
ATOM 1549 C CA . THR A 1 193 ? 8.038 -18.446 3.024 1.00 36.53 193 THR A CA 1
ATOM 1550 C C . THR A 1 193 ? 8.120 -16.909 2.987 1.00 36.53 193 THR A C 1
ATOM 1552 O O . THR A 1 193 ? 8.981 -16.357 2.299 1.00 36.53 193 THR A O 1
ATOM 1555 N N . ASN A 1 194 ? 7.335 -16.191 3.802 1.00 49.53 194 ASN A N 1
ATOM 1556 C CA . ASN A 1 194 ? 7.361 -14.716 3.860 1.00 49.53 194 ASN A CA 1
ATOM 1557 C C . ASN A 1 194 ? 8.605 -14.119 4.545 1.00 49.53 194 ASN A C 1
ATOM 1559 O O . ASN A 1 194 ? 8.938 -12.953 4.338 1.00 49.53 194 ASN A O 1
ATOM 1563 N N . SER A 1 195 ? 9.335 -14.887 5.358 1.00 53.06 195 SER A N 1
ATOM 1564 C CA . SER A 1 195 ? 10.492 -14.346 6.094 1.00 53.06 195 SER A CA 1
ATOM 1565 C C . SER A 1 195 ? 11.677 -13.998 5.175 1.00 53.06 195 SER A C 1
ATOM 1567 O O . SER A 1 195 ? 12.369 -12.996 5.384 1.00 53.06 195 SER A O 1
ATOM 1569 N N . ASN A 1 196 ? 11.878 -14.782 4.111 1.00 61.38 196 ASN A N 1
ATOM 1570 C CA . ASN A 1 196 ? 12.986 -14.606 3.174 1.00 61.38 196 ASN A CA 1
ATOM 1571 C C . ASN A 1 196 ? 12.754 -13.455 2.186 1.00 61.38 196 ASN A C 1
ATOM 1573 O O . ASN A 1 196 ? 13.670 -12.657 1.974 1.00 61.38 196 ASN A O 1
ATOM 1577 N N . SER A 1 197 ? 11.542 -13.308 1.638 1.00 65.31 197 SER A N 1
ATOM 1578 C CA . SER A 1 197 ? 11.198 -12.210 0.715 1.00 65.31 197 SER A CA 1
ATOM 1579 C C . SER A 1 197 ? 11.383 -10.843 1.385 1.00 65.31 197 SER A C 1
ATOM 1581 O O . SER A 1 197 ? 11.962 -9.910 0.827 1.00 65.31 197 SER A O 1
ATOM 1583 N N . HIS A 1 198 ? 10.992 -10.744 2.652 1.00 71.62 198 HIS A N 1
ATOM 1584 C CA . HIS A 1 198 ? 11.136 -9.536 3.451 1.00 71.62 198 HIS A CA 1
ATOM 1585 C C . HIS A 1 198 ? 12.588 -9.176 3.759 1.00 71.62 198 HIS A C 1
ATOM 1587 O O . HIS A 1 198 ? 12.937 -7.995 3.710 1.00 71.62 198 HIS A O 1
ATOM 1593 N N . ARG A 1 199 ? 13.438 -10.172 4.031 1.00 81.44 199 ARG A N 1
ATOM 1594 C CA . ARG A 1 199 ? 14.875 -9.960 4.240 1.00 81.44 199 ARG A CA 1
ATOM 1595 C C . ARG A 1 199 ? 15.549 -9.420 2.979 1.00 81.44 199 ARG A C 1
ATOM 1597 O O . ARG A 1 199 ? 16.405 -8.542 3.085 1.00 81.44 199 ARG A O 1
ATOM 1604 N N . VAL A 1 200 ? 15.155 -9.907 1.800 1.00 86.38 200 VAL A N 1
ATOM 1605 C CA . VAL A 1 200 ? 15.663 -9.415 0.508 1.00 86.38 200 VAL A CA 1
ATOM 1606 C C . VAL A 1 200 ? 15.319 -7.936 0.323 1.00 86.38 200 VAL A C 1
ATOM 1608 O O . VAL A 1 200 ? 16.227 -7.139 0.093 1.00 86.38 200 VAL A O 1
ATOM 1611 N N . LEU A 1 201 ? 14.053 -7.552 0.518 1.00 89.81 201 LEU A N 1
ATOM 1612 C CA . LEU A 1 201 ? 13.610 -6.156 0.403 1.00 89.81 201 LEU A CA 1
ATOM 1613 C C . LEU A 1 201 ? 14.373 -5.227 1.360 1.00 89.81 201 LEU A C 1
ATOM 1615 O O . LEU A 1 201 ? 14.924 -4.214 0.932 1.00 89.81 201 LEU A O 1
ATOM 1619 N N . THR A 1 202 ? 14.481 -5.593 2.640 1.00 89.19 202 THR A N 1
ATOM 1620 C CA . THR A 1 202 ? 15.216 -4.788 3.631 1.00 89.19 202 THR A CA 1
ATOM 1621 C C . THR A 1 202 ? 16.702 -4.659 3.285 1.00 89.19 202 THR A C 1
ATOM 1623 O O . THR A 1 202 ? 17.292 -3.598 3.482 1.00 89.19 202 THR A O 1
ATOM 1626 N N . ASN A 1 203 ? 17.328 -5.709 2.748 1.00 90.88 203 ASN A N 1
ATOM 1627 C CA . ASN A 1 203 ? 18.728 -5.650 2.325 1.00 90.88 203 ASN A CA 1
ATOM 1628 C C . ASN A 1 203 ? 18.936 -4.711 1.131 1.00 90.88 203 ASN A C 1
ATOM 1630 O O . ASN A 1 203 ? 19.942 -4.006 1.091 1.00 90.88 203 ASN A O 1
ATOM 1634 N N . ILE A 1 204 ? 18.010 -4.702 0.168 1.00 92.56 204 ILE A N 1
ATOM 1635 C CA . ILE A 1 204 ? 18.077 -3.802 -0.988 1.00 92.56 204 ILE A CA 1
ATOM 1636 C C . ILE A 1 204 ? 17.933 -2.346 -0.534 1.00 92.56 204 ILE A C 1
ATOM 1638 O O . ILE A 1 204 ? 18.778 -1.529 -0.891 1.00 92.56 204 ILE A O 1
ATOM 1642 N N . VAL A 1 205 ? 16.951 -2.037 0.323 1.00 92.44 205 VAL A N 1
ATOM 1643 C CA . VAL A 1 205 ? 16.796 -0.683 0.886 1.00 92.44 205 VAL A CA 1
ATOM 1644 C C . VAL A 1 205 ? 18.070 -0.242 1.591 1.00 92.44 205 VAL A C 1
ATOM 1646 O O . VAL A 1 205 ? 18.581 0.829 1.295 1.00 92.44 205 VAL A O 1
ATOM 1649 N N . LYS A 1 206 ? 18.640 -1.082 2.466 1.00 92.31 206 LYS A N 1
ATOM 1650 C CA . LYS A 1 206 ? 19.896 -0.753 3.157 1.00 92.31 206 LYS A CA 1
ATOM 1651 C C . LYS A 1 206 ? 21.022 -0.430 2.176 1.00 92.31 206 LYS A C 1
ATOM 1653 O O . LYS A 1 206 ? 21.728 0.549 2.376 1.00 92.31 206 LYS A O 1
ATOM 1658 N N . LYS A 1 207 ? 21.180 -1.214 1.101 1.00 92.38 207 LYS A N 1
ATOM 1659 C CA . LYS A 1 207 ? 22.192 -0.946 0.062 1.00 92.38 207 LYS A CA 1
ATOM 1660 C C . LYS A 1 207 ? 21.969 0.403 -0.619 1.00 92.38 207 LYS A C 1
ATOM 1662 O O . LYS A 1 207 ? 22.925 1.155 -0.779 1.00 92.38 207 LYS A O 1
ATOM 1667 N N . VAL A 1 208 ? 20.729 0.689 -1.009 1.00 92.25 208 VAL A N 1
ATOM 1668 C CA . VAL A 1 208 ? 20.351 1.928 -1.696 1.00 92.25 208 VAL A CA 1
ATOM 1669 C C . VAL A 1 208 ? 20.532 3.136 -0.776 1.00 92.25 208 VAL A C 1
ATOM 1671 O O . VAL A 1 208 ? 21.192 4.091 -1.170 1.00 92.25 208 VAL A O 1
ATOM 1674 N N . THR A 1 209 ? 20.050 3.071 0.466 1.00 90.31 209 THR A N 1
ATOM 1675 C CA . THR A 1 209 ? 20.211 4.138 1.464 1.00 90.31 209 THR A CA 1
ATOM 1676 C C . THR A 1 209 ? 21.680 4.384 1.797 1.00 90.31 209 THR A C 1
ATOM 1678 O O . THR A 1 209 ? 22.126 5.521 1.741 1.00 90.31 209 THR A O 1
ATOM 1681 N N . THR A 1 210 ? 22.482 3.342 2.043 1.00 91.19 210 THR A N 1
ATOM 1682 C CA . THR A 1 210 ? 23.924 3.518 2.293 1.00 91.19 210 THR A CA 1
ATOM 1683 C C . THR A 1 210 ? 24.653 4.109 1.083 1.00 91.19 210 THR A C 1
ATOM 1685 O O . THR A 1 210 ? 25.586 4.894 1.251 1.00 91.19 210 THR A O 1
ATOM 1688 N N . TYR A 1 211 ? 24.263 3.745 -0.142 1.00 90.50 211 TYR A N 1
ATOM 1689 C CA . TYR A 1 211 ? 24.836 4.347 -1.346 1.00 90.50 211 TYR A CA 1
ATOM 1690 C C . TYR A 1 211 ? 24.425 5.816 -1.498 1.00 90.50 211 TYR A C 1
ATOM 1692 O O . TYR A 1 211 ? 25.278 6.644 -1.814 1.00 90.50 211 TYR A O 1
ATOM 1700 N N . TYR A 1 212 ? 23.161 6.147 -1.220 1.00 88.94 212 TYR A N 1
ATOM 1701 C CA . TYR A 1 212 ? 22.668 7.522 -1.192 1.00 88.94 212 TYR A CA 1
ATOM 1702 C C . TYR A 1 212 ? 23.424 8.365 -0.163 1.00 88.94 212 TYR A C 1
ATOM 1704 O O . TYR A 1 212 ? 23.986 9.388 -0.521 1.00 88.94 212 TYR A O 1
ATOM 1712 N N . GLU A 1 213 ? 23.530 7.912 1.089 1.00 87.44 213 GLU A N 1
ATOM 1713 C CA . GLU A 1 213 ? 24.209 8.642 2.170 1.00 87.44 213 GLU A CA 1
ATOM 1714 C C . GLU A 1 213 ? 25.663 8.976 1.813 1.00 87.44 213 GLU A C 1
ATOM 1716 O O . GLU A 1 213 ? 26.105 10.115 1.981 1.00 87.44 213 GLU A O 1
ATOM 1721 N N . ARG A 1 214 ? 26.394 8.004 1.248 1.00 87.06 214 ARG A N 1
ATOM 1722 C CA . ARG A 1 214 ? 27.793 8.179 0.819 1.00 87.06 214 ARG A CA 1
ATOM 1723 C C . ARG A 1 214 ? 27.959 9.161 -0.334 1.00 87.06 214 ARG A C 1
ATOM 1725 O O . ARG A 1 214 ? 29.013 9.779 -0.439 1.00 87.06 214 ARG A O 1
ATOM 1732 N N . ASN A 1 215 ? 26.948 9.284 -1.189 1.00 85.00 215 ASN A N 1
ATOM 1733 C CA . ASN A 1 215 ? 26.969 10.125 -2.386 1.00 85.00 215 ASN A CA 1
ATOM 1734 C C . ASN A 1 215 ? 25.980 11.299 -2.288 1.00 85.00 215 ASN A C 1
ATOM 1736 O O . ASN A 1 215 ? 25.639 11.907 -3.302 1.00 85.00 215 ASN A O 1
ATOM 1740 N N . SER A 1 216 ? 25.535 11.629 -1.073 1.00 82.56 216 SER A N 1
ATOM 1741 C CA . SER A 1 216 ? 24.458 12.590 -0.804 1.00 82.56 216 SER A CA 1
ATOM 1742 C C . SER A 1 216 ? 24.763 13.973 -1.364 1.00 82.56 216 SER A C 1
ATOM 1744 O O . SER A 1 216 ? 23.887 14.610 -1.931 1.00 82.56 216 SER A O 1
ATOM 1746 N N . ILE A 1 217 ? 26.026 14.405 -1.314 1.00 82.44 217 ILE A N 1
ATOM 1747 C CA . ILE A 1 217 ? 26.461 15.671 -1.916 1.00 82.44 217 ILE A CA 1
ATOM 1748 C C . ILE A 1 217 ? 26.170 15.687 -3.424 1.00 82.44 217 ILE A C 1
ATOM 1750 O O . ILE A 1 217 ? 25.628 16.665 -3.922 1.00 82.44 217 ILE A O 1
ATOM 1754 N N . LEU A 1 218 ? 26.487 14.618 -4.158 1.00 81.31 218 LEU A N 1
ATOM 1755 C CA . LEU A 1 218 ? 26.276 14.569 -5.610 1.00 81.31 218 LEU A CA 1
ATOM 1756 C C . LEU A 1 218 ? 24.793 14.432 -5.985 1.00 81.31 218 LEU A C 1
ATOM 1758 O O . LEU A 1 218 ? 24.377 14.980 -7.001 1.00 81.31 218 LEU A O 1
ATOM 1762 N N . LEU A 1 219 ? 24.011 13.709 -5.179 1.00 79.81 219 LEU A N 1
ATOM 1763 C CA . LEU A 1 219 ? 22.591 13.449 -5.434 1.00 79.81 219 LEU A CA 1
ATOM 1764 C C . LEU A 1 219 ? 21.696 14.633 -5.047 1.00 79.81 219 LEU A C 1
ATOM 1766 O O . LEU A 1 219 ? 20.820 15.001 -5.819 1.00 79.81 219 LEU A O 1
ATOM 1770 N N . ASN A 1 220 ? 21.948 15.277 -3.904 1.00 76.12 220 ASN A N 1
ATOM 1771 C CA . ASN A 1 220 ? 21.123 16.389 -3.416 1.00 76.12 220 ASN A CA 1
ATOM 1772 C C . ASN A 1 220 ? 21.257 17.651 -4.278 1.00 76.12 220 ASN A C 1
ATOM 1774 O O . ASN A 1 220 ? 20.330 18.447 -4.334 1.00 76.12 220 ASN A O 1
ATOM 1778 N N . HIS A 1 221 ? 22.388 17.834 -4.967 1.00 74.38 221 HIS A N 1
ATOM 1779 C CA . HIS A 1 221 ? 22.576 18.936 -5.920 1.00 74.38 221 HIS A CA 1
ATOM 1780 C C . HIS A 1 221 ? 22.012 18.617 -7.318 1.00 74.38 221 HIS A C 1
ATOM 1782 O O . HIS A 1 221 ? 22.152 19.429 -8.230 1.00 74.38 221 HIS A O 1
ATOM 1788 N N . ASN A 1 222 ? 21.431 17.427 -7.520 1.00 73.88 222 ASN A N 1
ATOM 1789 C CA . ASN A 1 222 ? 20.869 16.994 -8.797 1.00 73.88 222 ASN A CA 1
ATOM 1790 C C . ASN A 1 222 ? 19.629 16.108 -8.588 1.00 73.88 222 ASN A C 1
ATOM 1792 O O . ASN A 1 222 ? 19.620 14.913 -8.915 1.00 73.88 222 ASN A O 1
ATOM 1796 N N . THR A 1 223 ? 18.586 16.716 -8.027 1.00 72.31 223 THR A N 1
ATOM 1797 C CA . THR A 1 223 ? 17.288 16.079 -7.764 1.00 72.31 223 THR A CA 1
ATOM 1798 C C . THR A 1 223 ? 16.601 15.592 -9.042 1.00 72.31 223 THR A C 1
ATOM 1800 O O . THR A 1 223 ? 15.896 14.589 -9.012 1.00 72.31 223 THR A O 1
ATOM 1803 N N . ASP A 1 224 ? 16.892 16.202 -10.192 1.00 72.62 224 ASP A N 1
ATOM 1804 C CA . ASP A 1 224 ? 16.327 15.795 -11.488 1.00 72.62 224 ASP A CA 1
ATOM 1805 C C . ASP A 1 224 ? 17.026 14.557 -12.082 1.00 72.62 224 ASP A C 1
ATOM 1807 O O . ASP A 1 224 ? 16.641 14.030 -13.130 1.00 72.62 224 ASP A O 1
ATOM 1811 N N . SER A 1 225 ? 18.081 14.057 -11.431 1.00 79.31 225 SER A N 1
ATOM 1812 C CA . SER A 1 225 ? 18.792 12.875 -11.906 1.00 79.31 225 SER A CA 1
ATOM 1813 C C . SER A 1 225 ? 17.933 11.612 -11.811 1.00 79.31 225 SER A C 1
ATOM 1815 O O . SER A 1 225 ? 17.248 11.352 -10.822 1.00 79.31 225 SER A O 1
ATOM 1817 N N . THR A 1 226 ? 18.048 10.742 -12.820 1.00 81.19 226 THR A N 1
ATOM 1818 C CA . THR A 1 226 ? 17.328 9.459 -12.846 1.00 81.19 226 THR A CA 1
ATOM 1819 C C . THR A 1 226 ? 17.621 8.599 -11.605 1.00 81.19 226 THR A C 1
ATOM 1821 O O . THR A 1 226 ? 16.734 7.925 -11.090 1.00 81.19 226 THR A O 1
ATOM 1824 N N . GLU A 1 227 ? 18.859 8.622 -11.100 1.00 86.00 227 GLU A N 1
ATOM 1825 C CA . GLU A 1 227 ? 19.248 7.885 -9.889 1.00 86.00 227 GLU A CA 1
ATOM 1826 C C . GLU A 1 227 ? 18.539 8.424 -8.635 1.00 86.00 227 GLU A C 1
ATOM 1828 O O . GLU A 1 227 ? 18.092 7.626 -7.810 1.00 86.00 227 GLU A O 1
ATOM 1833 N N . TYR A 1 228 ? 18.381 9.749 -8.504 1.00 84.75 228 TYR A N 1
ATOM 1834 C CA . TYR A 1 228 ? 17.613 10.348 -7.410 1.00 84.75 228 TYR A CA 1
ATOM 1835 C C . TYR A 1 228 ? 16.123 9.992 -7.513 1.00 84.75 228 TYR A C 1
ATOM 1837 O O . TYR A 1 228 ? 15.524 9.557 -6.531 1.00 84.75 228 TYR A O 1
ATOM 1845 N N . GLN A 1 229 ? 15.538 10.047 -8.712 1.00 84.56 229 GLN A N 1
ATOM 1846 C CA . GLN A 1 229 ? 14.141 9.650 -8.921 1.00 84.56 229 GLN A CA 1
ATOM 1847 C C . GLN A 1 229 ? 13.895 8.177 -8.546 1.00 84.56 229 GLN A C 1
ATOM 1849 O O . GLN A 1 229 ? 12.917 7.868 -7.864 1.00 84.56 229 GLN A O 1
ATOM 1854 N N . TYR A 1 230 ? 14.797 7.253 -8.908 1.00 88.31 230 TYR A N 1
ATOM 1855 C CA . TYR A 1 230 ? 14.688 5.849 -8.486 1.00 88.31 230 TYR A CA 1
ATOM 1856 C C . TYR A 1 230 ? 14.942 5.639 -6.992 1.00 88.31 230 TYR A C 1
ATOM 1858 O O . TYR A 1 230 ? 14.361 4.726 -6.396 1.00 88.31 230 TYR A O 1
ATOM 1866 N N . TYR A 1 231 ? 15.778 6.469 -6.365 1.00 88.94 231 TYR A N 1
ATOM 1867 C CA . TYR A 1 231 ? 15.936 6.474 -4.913 1.00 88.94 231 TYR A CA 1
ATOM 1868 C C . TYR A 1 231 ? 14.606 6.828 -4.245 1.00 88.94 231 TYR A C 1
ATOM 1870 O O . TYR A 1 231 ? 14.076 6.023 -3.477 1.00 88.94 231 TYR A O 1
ATOM 1878 N N . THR A 1 232 ? 14.019 7.967 -4.614 1.00 86.31 232 THR A N 1
ATOM 1879 C CA . THR A 1 232 ? 12.710 8.442 -4.143 1.00 86.31 232 THR A CA 1
ATOM 1880 C C . THR A 1 232 ? 11.628 7.389 -4.383 1.00 86.31 232 THR A C 1
ATOM 1882 O O . THR A 1 232 ? 10.890 7.031 -3.464 1.00 86.31 232 THR A O 1
ATOM 1885 N N . ALA A 1 233 ? 11.592 6.794 -5.577 1.00 88.06 233 ALA A N 1
ATOM 1886 C CA . ALA A 1 233 ? 10.680 5.708 -5.916 1.00 88.06 233 ALA A CA 1
ATOM 1887 C C . ALA A 1 233 ? 10.863 4.479 -5.001 1.00 88.06 233 ALA A C 1
ATOM 1889 O O . ALA A 1 233 ? 9.889 3.925 -4.491 1.00 88.06 233 ALA A O 1
ATOM 1890 N N . THR A 1 234 ? 12.107 4.075 -4.725 1.00 91.75 234 THR A N 1
ATOM 1891 C CA . THR A 1 234 ? 12.412 2.966 -3.803 1.00 91.75 234 THR A CA 1
ATOM 1892 C C . THR A 1 234 ? 11.923 3.267 -2.385 1.00 91.75 234 THR A C 1
ATOM 1894 O O . THR A 1 234 ? 11.353 2.387 -1.740 1.00 91.75 234 THR A O 1
ATOM 1897 N N . ARG A 1 235 ? 12.100 4.505 -1.901 1.00 90.31 235 ARG A N 1
ATOM 1898 C CA . ARG A 1 235 ? 11.619 4.934 -0.577 1.00 90.31 235 ARG A CA 1
ATOM 1899 C C . ARG A 1 235 ? 10.092 4.895 -0.492 1.00 90.31 235 ARG A C 1
ATOM 1901 O O . ARG A 1 235 ? 9.562 4.370 0.482 1.00 90.31 235 ARG A O 1
ATOM 1908 N N . TRP A 1 236 ? 9.379 5.353 -1.522 1.00 89.31 236 TRP A N 1
ATOM 1909 C CA . TRP A 1 236 ? 7.917 5.242 -1.582 1.00 89.31 236 TRP A CA 1
ATOM 1910 C C . TRP A 1 236 ? 7.435 3.785 -1.554 1.00 89.31 236 TRP A C 1
ATOM 1912 O O . TRP A 1 236 ? 6.527 3.449 -0.793 1.00 89.31 236 TRP A O 1
ATOM 1922 N N . LEU A 1 237 ? 8.061 2.900 -2.337 1.00 92.44 237 LEU A N 1
ATOM 1923 C CA . LEU A 1 237 ? 7.720 1.474 -2.339 1.00 92.44 237 LEU A CA 1
ATOM 1924 C C . LEU A 1 237 ? 8.041 0.792 -0.997 1.00 92.44 237 LEU A C 1
ATOM 1926 O O . LEU A 1 237 ? 7.329 -0.129 -0.592 1.00 92.44 237 LEU A O 1
ATOM 1930 N N . GLU A 1 238 ? 9.068 1.251 -0.278 1.00 93.06 238 GLU A N 1
ATOM 1931 C CA . GLU A 1 238 ? 9.360 0.774 1.076 1.00 93.06 238 GLU A CA 1
ATOM 1932 C C . GLU A 1 238 ? 8.227 1.058 2.053 1.00 93.06 238 GLU A C 1
ATOM 1934 O O . GLU A 1 238 ? 7.879 0.179 2.845 1.00 93.06 238 GLU A O 1
ATOM 1939 N N . LEU A 1 239 ? 7.611 2.237 1.979 1.00 93.38 239 LEU A N 1
ATOM 1940 C CA . LEU A 1 239 ? 6.478 2.564 2.839 1.00 93.38 239 LEU A CA 1
ATOM 1941 C C . LEU A 1 239 ? 5.320 1.574 2.626 1.00 93.38 239 LEU A C 1
ATOM 1943 O O . LEU A 1 239 ? 4.762 1.068 3.600 1.00 93.38 239 LEU A O 1
ATOM 1947 N N . LEU A 1 240 ? 5.029 1.191 1.379 1.00 93.94 240 LEU A N 1
ATOM 1948 C CA . LEU A 1 240 ? 4.032 0.149 1.091 1.00 93.94 240 LEU A CA 1
ATOM 1949 C C . LEU A 1 240 ? 4.405 -1.190 1.738 1.00 93.94 240 LEU A C 1
ATOM 1951 O O . LEU A 1 240 ? 3.563 -1.846 2.354 1.00 93.94 240 LEU A O 1
ATOM 1955 N N . ALA A 1 241 ? 5.677 -1.583 1.636 1.00 92.75 241 ALA A N 1
ATOM 1956 C CA . ALA A 1 241 ? 6.171 -2.827 2.213 1.00 92.75 241 ALA A CA 1
ATOM 1957 C C . ALA A 1 241 ? 6.074 -2.838 3.748 1.00 92.75 241 ALA A C 1
ATOM 1959 O O . ALA A 1 241 ? 5.689 -3.852 4.331 1.00 92.75 241 ALA A O 1
ATOM 1960 N N . LEU A 1 242 ? 6.421 -1.731 4.413 1.00 92.56 242 LEU A N 1
ATOM 1961 C CA . LEU A 1 242 ? 6.325 -1.594 5.869 1.00 92.56 242 LEU A CA 1
ATOM 1962 C C . LEU A 1 242 ? 4.869 -1.667 6.339 1.00 92.56 242 LEU A C 1
ATOM 1964 O O . LEU A 1 242 ? 4.571 -2.380 7.301 1.00 92.56 242 LEU A O 1
ATOM 1968 N N . PHE A 1 243 ? 3.962 -0.989 5.629 1.00 93.69 243 PHE A N 1
ATOM 1969 C CA . PHE A 1 243 ? 2.538 -1.006 5.950 1.00 93.69 243 PHE A CA 1
ATOM 1970 C C . PHE A 1 243 ? 1.936 -2.408 5.784 1.00 93.69 243 PHE A C 1
ATOM 1972 O O . PHE A 1 243 ? 1.321 -2.915 6.720 1.00 93.69 243 PHE A O 1
ATOM 1979 N N . LYS A 1 244 ? 2.199 -3.083 4.654 1.00 91.81 244 LYS A N 1
ATOM 1980 C CA . LYS A 1 244 ? 1.716 -4.448 4.366 1.00 91.81 244 LYS A CA 1
ATOM 1981 C C . LYS A 1 244 ? 2.162 -5.483 5.397 1.00 91.81 244 LYS A C 1
ATOM 1983 O O . LYS A 1 244 ? 1.424 -6.422 5.683 1.00 91.81 244 LYS A O 1
ATOM 1988 N N . LYS A 1 245 ? 3.346 -5.301 5.987 1.00 87.06 245 LYS A N 1
ATOM 1989 C CA . LYS A 1 245 ? 3.874 -6.165 7.058 1.00 87.06 245 LYS A CA 1
ATOM 1990 C C . LYS A 1 245 ? 3.279 -5.883 8.439 1.00 87.06 245 LYS A C 1
ATOM 1992 O O . LYS A 1 245 ? 3.590 -6.604 9.382 1.00 87.06 245 LYS A O 1
ATOM 1997 N N . GLY A 1 246 ? 2.498 -4.816 8.596 1.00 86.50 246 GLY A N 1
ATOM 1998 C CA . GLY A 1 246 ? 2.046 -4.349 9.905 1.00 86.50 246 GLY A CA 1
ATOM 1999 C C . GLY A 1 246 ? 3.156 -3.719 10.757 1.00 86.50 246 GLY A C 1
ATOM 2000 O O . GLY A 1 246 ? 2.980 -3.543 11.962 1.00 86.50 246 GLY A O 1
ATOM 2001 N N . MET A 1 247 ? 4.295 -3.343 10.159 1.00 89.44 247 MET A N 1
ATOM 2002 C CA . MET A 1 247 ? 5.389 -2.632 10.837 1.00 89.44 247 MET A CA 1
ATOM 2003 C C . MET A 1 247 ? 5.053 -1.136 10.950 1.00 89.44 247 MET A C 1
ATOM 2005 O O . MET A 1 247 ? 5.758 -0.271 10.437 1.00 89.44 247 MET A O 1
ATOM 2009 N N . PHE A 1 248 ? 3.931 -0.820 11.601 1.00 88.75 248 PHE A N 1
ATOM 2010 C CA . PHE A 1 248 ? 3.338 0.522 11.595 1.00 88.75 248 PHE A CA 1
ATOM 2011 C C . PHE A 1 248 ? 4.210 1.587 12.269 1.00 88.75 248 PHE A C 1
ATOM 2013 O O . PHE A 1 248 ? 4.199 2.741 11.850 1.00 88.75 248 PHE A O 1
ATOM 2020 N N . MET A 1 249 ? 4.981 1.220 13.296 1.00 87.69 249 MET A N 1
ATOM 2021 C CA . MET A 1 249 ? 5.902 2.152 13.958 1.00 87.69 249 MET A CA 1
ATOM 2022 C C . MET A 1 249 ? 7.058 2.556 13.034 1.00 87.69 249 MET A C 1
ATOM 2024 O O . MET A 1 249 ? 7.347 3.745 12.904 1.00 87.69 249 MET A O 1
ATOM 2028 N N . ASP A 1 250 ? 7.658 1.585 12.343 1.00 88.81 250 ASP A N 1
ATOM 2029 C CA . ASP A 1 250 ? 8.735 1.828 11.378 1.00 88.81 250 ASP A CA 1
ATOM 2030 C C . ASP A 1 250 ? 8.219 2.567 10.140 1.00 88.81 250 ASP A C 1
ATOM 2032 O O . ASP A 1 250 ? 8.893 3.462 9.632 1.00 88.81 250 ASP A O 1
ATOM 2036 N N . PHE A 1 251 ? 6.997 2.249 9.695 1.00 91.69 251 PHE A N 1
ATOM 2037 C CA . PHE A 1 251 ? 6.290 2.992 8.653 1.00 91.69 251 PHE A CA 1
ATOM 2038 C C . PHE A 1 251 ? 6.154 4.472 9.022 1.00 91.69 251 PHE A C 1
ATOM 2040 O O . PHE A 1 251 ? 6.528 5.332 8.229 1.00 91.69 251 PHE A O 1
ATOM 2047 N N . ILE A 1 252 ? 5.655 4.777 10.226 1.00 88.25 252 ILE A N 1
ATOM 2048 C CA . ILE A 1 252 ? 5.495 6.156 10.705 1.00 88.25 252 ILE A CA 1
ATOM 2049 C C . ILE A 1 252 ? 6.854 6.854 10.730 1.00 88.25 252 ILE A C 1
ATOM 2051 O O . ILE A 1 252 ? 7.004 7.911 10.124 1.00 88.25 252 ILE A O 1
ATOM 2055 N N . SER A 1 253 ? 7.855 6.258 11.384 1.00 86.31 253 SER A N 1
ATOM 2056 C CA . SER A 1 253 ? 9.184 6.866 11.507 1.00 86.31 253 SER A CA 1
ATOM 2057 C C . SER A 1 253 ? 9.825 7.131 10.143 1.00 86.31 253 SER A C 1
ATOM 2059 O O . SER A 1 253 ? 10.347 8.223 9.922 1.00 86.31 253 SER A O 1
ATOM 2061 N N . SER A 1 254 ? 9.728 6.172 9.219 1.00 86.56 254 SER A N 1
ATOM 2062 C CA . SER A 1 254 ? 10.266 6.299 7.862 1.00 86.56 254 SER A CA 1
ATOM 2063 C C . SER A 1 254 ? 9.515 7.343 7.042 1.00 86.56 254 SER A C 1
ATOM 2065 O O . SER A 1 254 ? 10.150 8.104 6.321 1.00 86.56 254 SER A O 1
ATOM 2067 N N . SER A 1 255 ? 8.186 7.412 7.174 1.00 86.00 255 SER A N 1
ATOM 2068 C CA . SER A 1 255 ? 7.350 8.399 6.477 1.00 86.00 255 SER A CA 1
ATOM 2069 C C . SER A 1 255 ? 7.703 9.815 6.921 1.00 86.00 255 SER A C 1
ATOM 2071 O O . SER A 1 255 ? 7.954 10.670 6.079 1.00 86.00 255 SER A O 1
ATOM 2073 N N . PHE A 1 256 ? 7.784 10.058 8.234 1.00 79.62 256 PHE A N 1
ATOM 2074 C CA . PHE A 1 256 ? 8.164 11.369 8.764 1.00 79.62 256 PHE A CA 1
ATOM 2075 C C . PHE A 1 256 ? 9.590 11.740 8.361 1.00 79.62 256 PHE A C 1
ATOM 2077 O O . PHE A 1 256 ? 9.779 12.800 7.780 1.00 79.62 256 PHE A O 1
ATOM 2084 N N . SER A 1 257 ? 10.576 10.861 8.574 1.00 77.88 257 SER A N 1
ATOM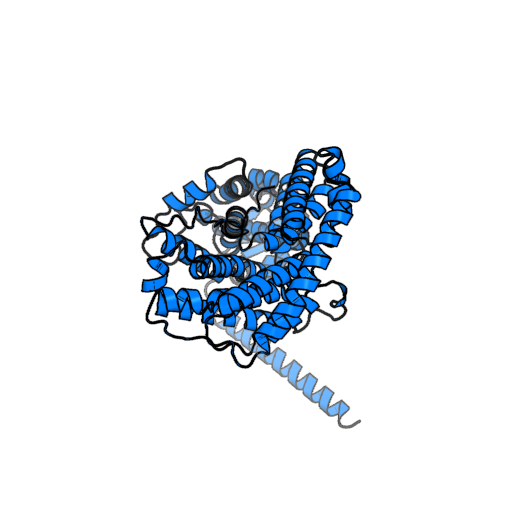 2085 C CA . SER A 1 257 ? 11.963 11.145 8.180 1.00 77.88 257 SER A CA 1
ATOM 2086 C C . SER A 1 257 ? 12.093 11.432 6.682 1.00 77.88 257 SER A C 1
ATOM 2088 O O . SER A 1 257 ? 12.807 12.353 6.302 1.00 77.88 257 SER A O 1
ATOM 2090 N N . PHE A 1 258 ? 11.390 10.683 5.831 1.00 78.00 258 PHE A N 1
ATOM 2091 C CA . PHE A 1 258 ? 11.422 10.904 4.391 1.00 78.00 258 PHE A CA 1
ATOM 2092 C C . PHE A 1 258 ? 10.729 12.209 3.983 1.00 78.00 258 PHE A C 1
ATOM 2094 O O . PHE A 1 258 ? 11.245 12.914 3.126 1.00 78.00 258 PHE A O 1
ATOM 2101 N N . MET A 1 259 ? 9.598 12.568 4.594 1.00 74.44 259 MET A N 1
ATOM 2102 C CA . MET A 1 259 ? 8.925 13.837 4.296 1.00 74.44 259 MET A CA 1
ATOM 2103 C C . MET A 1 259 ? 9.733 15.049 4.791 1.00 74.44 259 MET A C 1
ATOM 2105 O O . MET A 1 259 ? 9.870 16.004 4.041 1.00 74.44 259 MET A O 1
ATOM 2109 N N . ILE A 1 260 ? 10.332 14.986 5.988 1.00 66.81 260 ILE A N 1
ATOM 2110 C CA . ILE A 1 260 ? 11.108 16.087 6.598 1.00 66.81 260 ILE A CA 1
ATOM 2111 C C . ILE A 1 260 ? 12.430 16.334 5.872 1.00 66.81 260 ILE A C 1
ATOM 2113 O O . ILE A 1 260 ? 12.749 17.465 5.516 1.00 66.81 260 ILE A O 1
ATOM 2117 N N . ASN A 1 261 ? 13.200 15.273 5.612 1.00 60.91 261 ASN A N 1
ATOM 2118 C CA . ASN A 1 261 ? 14.522 15.404 4.990 1.00 60.91 261 ASN A CA 1
ATOM 2119 C C . ASN A 1 261 ? 14.453 16.012 3.583 1.00 60.91 261 ASN A C 1
ATOM 2121 O O . ASN A 1 261 ? 15.459 16.495 3.076 1.00 60.91 261 ASN A O 1
ATOM 2125 N N . ASN A 1 262 ? 13.281 15.964 2.950 1.00 58.28 262 ASN A N 1
ATOM 2126 C CA . ASN A 1 262 ? 13.057 16.571 1.651 1.00 58.28 262 ASN A CA 1
ATOM 2127 C C . ASN A 1 262 ? 12.399 17.959 1.735 1.00 58.28 262 ASN A C 1
ATOM 2129 O O . ASN A 1 262 ? 12.442 18.688 0.760 1.00 58.28 262 ASN A O 1
ATOM 2133 N N . THR A 1 263 ? 11.825 18.369 2.870 1.00 51.84 263 THR A N 1
ATOM 2134 C CA . THR A 1 263 ? 11.293 19.736 3.048 1.00 51.84 263 THR A CA 1
ATOM 2135 C C . THR A 1 263 ? 12.374 20.760 3.404 1.00 51.84 263 THR A C 1
ATOM 2137 O O . THR A 1 263 ? 12.165 21.951 3.221 1.00 51.84 263 THR A O 1
ATOM 2140 N N . GLU A 1 264 ? 13.538 20.315 3.893 1.00 45.66 264 GLU A N 1
ATOM 2141 C CA . GLU A 1 264 ? 14.672 21.193 4.239 1.00 45.66 264 GLU A CA 1
ATOM 2142 C C . GLU A 1 264 ? 15.499 21.652 3.022 1.00 45.66 264 GLU A C 1
ATOM 2144 O O . GLU A 1 264 ? 16.318 22.563 3.131 1.00 45.66 264 GLU A O 1
ATOM 2149 N N . THR A 1 265 ? 15.301 21.049 1.849 1.00 49.78 265 THR A N 1
ATOM 2150 C CA . THR A 1 265 ? 15.917 21.514 0.600 1.00 49.78 265 THR A CA 1
ATOM 2151 C C . THR A 1 265 ? 15.010 22.561 -0.043 1.00 49.78 265 THR A C 1
ATOM 2153 O O . THR A 1 265 ? 13.962 22.200 -0.572 1.00 49.78 265 THR A O 1
ATOM 2156 N N . GLU A 1 266 ? 15.410 23.837 -0.013 1.00 42.97 266 GLU A N 1
ATOM 2157 C CA . GLU A 1 266 ? 14.616 25.004 -0.461 1.00 42.97 266 GLU A CA 1
ATOM 2158 C C . GLU A 1 266 ? 14.046 24.905 -1.897 1.00 42.97 266 GLU A C 1
ATOM 2160 O O . GLU A 1 266 ? 13.083 25.599 -2.210 1.00 42.97 266 GLU A O 1
ATOM 2165 N N . ASP A 1 267 ? 14.573 24.009 -2.741 1.00 41.69 267 ASP A N 1
ATOM 2166 C CA . ASP A 1 267 ? 14.141 23.802 -4.133 1.00 41.69 267 ASP A CA 1
ATOM 2167 C C . ASP A 1 267 ? 13.399 22.473 -4.397 1.00 41.69 267 ASP A C 1
ATOM 2169 O O . ASP A 1 267 ? 12.861 22.282 -5.488 1.00 41.69 267 ASP A O 1
ATOM 2173 N N . SER A 1 268 ? 13.328 21.540 -3.435 1.00 43.84 268 SER A N 1
ATOM 2174 C CA . SER A 1 268 ? 12.761 20.203 -3.676 1.00 43.84 268 SER A CA 1
ATOM 2175 C C . SER A 1 268 ? 11.508 19.955 -2.837 1.00 43.84 268 SER A C 1
ATOM 2177 O O . SER A 1 268 ? 11.513 19.388 -1.754 1.00 43.84 268 SER A O 1
ATOM 2179 N N . ASN A 1 269 ? 10.357 20.360 -3.362 1.00 49.81 269 ASN A N 1
ATOM 2180 C CA . ASN A 1 269 ? 9.093 19.858 -2.841 1.00 49.81 269 ASN A CA 1
ATOM 2181 C C . ASN A 1 269 ? 8.933 18.388 -3.277 1.00 49.81 269 ASN A C 1
ATOM 2183 O O . ASN A 1 269 ? 8.207 18.091 -4.219 1.00 49.81 269 ASN A O 1
ATOM 2187 N N . VAL A 1 270 ? 9.563 17.424 -2.599 1.00 49.31 270 VAL A N 1
ATOM 2188 C CA . VAL A 1 270 ? 9.321 15.979 -2.854 1.00 49.31 270 VAL A CA 1
ATOM 2189 C C . VAL A 1 270 ? 7.874 15.577 -2.520 1.00 49.31 270 VAL A C 1
ATOM 2191 O O . VAL A 1 270 ? 7.353 14.581 -3.014 1.00 49.31 270 VAL A O 1
ATOM 2194 N N . LEU A 1 271 ? 7.159 16.409 -1.754 1.00 48.69 271 LEU A N 1
ATOM 2195 C CA . LEU A 1 271 ? 5.701 16.335 -1.608 1.00 48.69 271 LEU A CA 1
ATOM 2196 C C . LEU A 1 271 ? 4.936 16.678 -2.906 1.00 48.69 271 LEU A C 1
ATOM 2198 O O . LEU A 1 271 ? 3.734 16.404 -2.985 1.00 48.69 271 LEU A O 1
ATOM 2202 N N . ILE A 1 272 ? 5.603 17.280 -3.894 1.00 47.69 272 ILE A N 1
ATOM 2203 C CA . ILE A 1 272 ? 5.124 17.531 -5.262 1.00 47.69 272 ILE A CA 1
ATOM 2204 C C . ILE A 1 272 ? 5.670 16.458 -6.221 1.00 47.69 272 ILE A C 1
ATOM 2206 O O . ILE A 1 272 ? 4.915 16.006 -7.081 1.00 47.69 272 ILE A O 1
ATOM 2210 N N . ASP A 1 273 ? 6.908 15.980 -6.039 1.00 52.66 273 ASP A N 1
ATOM 2211 C CA . ASP A 1 273 ? 7.509 14.951 -6.905 1.00 52.66 273 ASP A CA 1
ATOM 2212 C C . ASP A 1 273 ? 7.056 13.521 -6.537 1.00 52.66 273 ASP A C 1
ATOM 2214 O O . ASP A 1 273 ? 7.742 12.701 -5.917 1.00 52.66 273 ASP A O 1
ATOM 2218 N N . ASN A 1 274 ? 5.807 13.231 -6.889 1.00 58.84 274 ASN A N 1
ATOM 2219 C CA . ASN A 1 274 ? 5.134 11.966 -6.636 1.00 58.84 274 ASN A CA 1
ATOM 2220 C C . ASN A 1 274 ? 5.500 10.929 -7.713 1.00 58.84 274 ASN A C 1
ATOM 2222 O O . ASN A 1 274 ? 4.640 10.496 -8.481 1.00 58.84 274 ASN A O 1
ATOM 2226 N N . ALA A 1 275 ? 6.774 10.522 -7.760 1.00 61.06 275 ALA A N 1
ATOM 2227 C CA . ALA A 1 275 ? 7.350 9.700 -8.833 1.00 61.06 275 ALA A CA 1
ATOM 2228 C C . ALA A 1 275 ? 6.543 8.434 -9.215 1.00 61.06 275 ALA A C 1
ATOM 2230 O O . ALA A 1 275 ? 6.646 7.991 -10.357 1.00 61.06 275 ALA A O 1
ATOM 2231 N N . ILE A 1 276 ? 5.748 7.853 -8.296 1.00 67.81 276 ILE A N 1
ATOM 2232 C CA . ILE A 1 276 ? 4.925 6.634 -8.509 1.00 67.81 276 ILE A CA 1
ATOM 2233 C C . ILE A 1 276 ? 3.404 6.883 -8.333 1.00 67.81 276 ILE A C 1
ATOM 2235 O O . ILE A 1 276 ? 2.597 5.959 -8.408 1.00 67.81 276 ILE A O 1
ATOM 2239 N N . ASP A 1 277 ? 2.957 8.116 -8.120 1.00 79.31 277 ASP A N 1
ATOM 2240 C CA . ASP A 1 277 ? 1.574 8.431 -7.730 1.00 79.31 277 ASP A CA 1
ATOM 2241 C C . ASP A 1 277 ? 1.060 7.653 -6.489 1.00 79.31 277 ASP A C 1
ATOM 2243 O O . ASP A 1 277 ? 0.135 6.835 -6.551 1.00 79.31 277 ASP A O 1
ATOM 2247 N N . LEU A 1 278 ? 1.728 7.844 -5.346 1.00 85.12 278 LEU A N 1
ATOM 2248 C CA . LEU A 1 278 ? 1.450 7.183 -4.062 1.00 85.12 278 LEU A CA 1
ATOM 2249 C C . LEU A 1 278 ? 1.119 8.143 -2.915 1.00 85.12 278 LEU A C 1
ATOM 2251 O O . LEU A 1 278 ? 0.721 7.677 -1.850 1.00 85.12 278 LEU A O 1
ATOM 2255 N N . LYS A 1 279 ? 1.251 9.461 -3.107 1.00 84.50 279 LYS A N 1
ATOM 2256 C CA . LYS A 1 279 ? 1.060 10.457 -2.040 1.00 84.50 279 LYS A CA 1
ATOM 2257 C C . LYS A 1 279 ? -0.258 10.278 -1.276 1.00 84.50 279 LYS A C 1
ATOM 2259 O O . LYS A 1 279 ? -0.227 10.077 -0.067 1.00 84.50 279 LYS A O 1
ATOM 2264 N N . SER A 1 280 ? -1.396 10.320 -1.975 1.00 87.12 280 SER A N 1
ATOM 2265 C CA . SER A 1 280 ? -2.732 10.171 -1.367 1.00 87.12 280 SER A CA 1
ATOM 2266 C C . SER A 1 280 ? -2.847 8.856 -0.584 1.00 87.12 280 SER A C 1
ATOM 2268 O O . SER A 1 280 ? -3.178 8.858 0.602 1.00 87.12 280 SER A O 1
ATOM 2270 N N . ASP A 1 281 ? -2.455 7.741 -1.204 1.00 91.25 281 ASP A N 1
ATOM 2271 C CA . ASP A 1 281 ? -2.499 6.413 -0.591 1.00 91.25 281 ASP A CA 1
ATOM 2272 C C . ASP A 1 281 ? -1.670 6.349 0.705 1.00 91.25 281 ASP A C 1
ATOM 2274 O O . ASP A 1 281 ? -2.125 5.810 1.715 1.00 91.25 281 ASP A O 1
ATOM 2278 N N . ILE A 1 282 ? -0.464 6.926 0.706 1.00 91.38 282 ILE A N 1
ATOM 2279 C CA . ILE A 1 282 ? 0.427 6.934 1.871 1.00 91.38 282 ILE A CA 1
ATOM 2280 C C . ILE A 1 282 ? -0.101 7.834 2.987 1.00 91.38 282 ILE A C 1
ATOM 2282 O O . ILE A 1 282 ? 0.035 7.480 4.157 1.00 91.38 282 ILE A O 1
ATOM 2286 N N . LEU A 1 283 ? -0.743 8.958 2.664 1.00 89.94 283 LEU A N 1
ATOM 2287 C CA . LEU A 1 283 ? -1.381 9.817 3.665 1.00 89.94 283 LEU A CA 1
ATOM 2288 C C . LEU A 1 283 ? -2.542 9.092 4.365 1.00 89.94 283 LEU A C 1
ATOM 2290 O O . LEU A 1 283 ? -2.641 9.108 5.595 1.00 89.94 283 LEU A O 1
ATOM 2294 N N . VAL A 1 284 ? -3.365 8.356 3.611 1.00 94.19 284 VAL A N 1
ATOM 2295 C CA . VAL A 1 284 ? -4.408 7.487 4.186 1.00 94.19 284 VAL A CA 1
ATOM 2296 C C . VAL A 1 284 ? -3.782 6.411 5.084 1.00 94.19 284 VAL A C 1
ATOM 2298 O O . VAL A 1 284 ? -4.201 6.233 6.233 1.00 94.19 284 VAL A O 1
ATOM 2301 N N . MET A 1 285 ? -2.738 5.723 4.606 1.00 94.75 285 MET A N 1
ATOM 2302 C CA . MET A 1 285 ? -1.998 4.728 5.396 1.00 94.75 285 MET A CA 1
ATOM 2303 C C . MET A 1 285 ? -1.400 5.327 6.670 1.00 94.75 285 MET A C 1
ATOM 2305 O O . MET A 1 285 ? -1.444 4.692 7.722 1.00 94.75 285 MET A O 1
ATOM 2309 N N . LEU A 1 286 ? -0.891 6.557 6.619 1.00 91.88 286 LEU A N 1
ATOM 2310 C CA . LEU A 1 286 ? -0.341 7.257 7.774 1.00 91.88 286 LEU A CA 1
ATOM 2311 C C . LEU A 1 286 ? -1.398 7.500 8.843 1.00 91.88 286 LEU A C 1
ATOM 2313 O O . LEU A 1 286 ? -1.154 7.187 10.010 1.00 91.88 286 LEU A O 1
ATOM 2317 N N . LYS A 1 287 ? -2.596 7.954 8.466 1.00 91.38 287 LYS A N 1
ATOM 2318 C CA . LYS A 1 287 ? -3.713 8.077 9.411 1.00 91.38 287 LYS A CA 1
ATOM 2319 C C . LYS A 1 287 ? -4.079 6.737 10.045 1.00 91.38 287 LYS A C 1
ATOM 2321 O O . LYS A 1 287 ? -4.242 6.670 11.264 1.00 91.38 287 LYS A O 1
ATOM 2326 N N . ILE A 1 288 ? -4.125 5.657 9.264 1.00 95.12 288 ILE A N 1
ATOM 2327 C CA . ILE A 1 288 ? -4.386 4.305 9.786 1.00 95.12 288 ILE A CA 1
ATOM 2328 C C . ILE A 1 288 ? -3.267 3.843 10.730 1.00 95.12 288 ILE A C 1
ATOM 2330 O O . ILE A 1 288 ? -3.544 3.358 11.825 1.00 95.12 288 ILE A O 1
ATOM 2334 N N . ALA A 1 289 ? -2.000 4.032 10.369 1.00 93.31 289 ALA A N 1
ATOM 2335 C CA . ALA A 1 289 ? -0.869 3.636 11.201 1.00 93.31 289 ALA A CA 1
ATOM 2336 C C . ALA A 1 289 ? -0.850 4.405 12.535 1.00 93.31 289 ALA A C 1
ATOM 2338 O O . ALA A 1 289 ? -0.624 3.809 13.593 1.00 93.31 289 ALA A O 1
ATOM 2339 N N . ILE A 1 290 ? -1.137 5.713 12.518 1.00 90.38 290 ILE A N 1
ATOM 2340 C CA . ILE A 1 290 ? -1.262 6.530 13.734 1.00 90.38 290 ILE A CA 1
ATOM 2341 C C . ILE A 1 290 ? -2.452 6.047 14.568 1.00 90.38 290 ILE A C 1
ATOM 2343 O O . ILE A 1 290 ? -2.325 5.902 15.784 1.00 90.38 290 ILE A O 1
ATOM 2347 N N . LEU A 1 291 ? -3.589 5.733 13.935 1.00 91.31 291 LEU A N 1
ATOM 2348 C CA . LEU A 1 291 ? -4.749 5.141 14.607 1.00 91.31 291 LEU A CA 1
ATOM 2349 C C . LEU A 1 291 ? -4.404 3.835 15.306 1.00 91.31 291 LEU A C 1
ATOM 2351 O O . LEU A 1 291 ? -4.863 3.628 16.425 1.00 91.31 291 LEU A O 1
ATOM 2355 N N . ILE A 1 292 ? -3.588 2.975 14.704 1.00 89.00 292 ILE A N 1
ATOM 2356 C CA . ILE A 1 292 ? -3.197 1.702 15.312 1.00 89.00 292 ILE A CA 1
ATOM 2357 C C . ILE A 1 292 ? -2.227 1.927 16.474 1.00 89.00 292 ILE A C 1
ATOM 2359 O O . ILE A 1 292 ? -2.419 1.393 17.567 1.00 89.00 292 ILE A O 1
ATOM 2363 N N . THR A 1 293 ? -1.213 2.766 16.283 1.00 86.25 293 THR A N 1
ATOM 2364 C CA . THR A 1 293 ? -0.057 2.838 17.192 1.00 86.25 293 THR A CA 1
ATOM 2365 C C . THR A 1 293 ? -0.167 3.887 18.294 1.00 86.25 293 THR A C 1
ATOM 2367 O O . THR A 1 293 ? 0.509 3.768 19.315 1.00 86.25 293 THR A O 1
ATOM 2370 N N . LYS A 1 294 ? -1.003 4.918 18.126 1.00 85.56 294 LYS A N 1
ATOM 2371 C CA . LYS A 1 294 ? -1.087 6.058 19.052 1.00 85.56 294 LYS A CA 1
ATOM 2372 C C . LYS A 1 294 ? -2.479 6.199 19.691 1.00 85.56 294 LYS A C 1
ATOM 2374 O O . LYS A 1 294 ? -3.448 5.602 19.212 1.00 85.56 294 LYS A O 1
ATOM 2379 N N . PRO A 1 295 ? -2.603 6.955 20.799 1.00 85.62 295 PRO A N 1
ATOM 2380 C CA . PRO A 1 295 ? -3.901 7.320 21.376 1.00 85.62 295 PRO A CA 1
ATOM 2381 C C . PRO A 1 295 ? -4.719 8.225 20.440 1.00 85.62 295 PRO A C 1
ATOM 2383 O O . PRO A 1 295 ? -4.150 8.921 19.602 1.00 85.62 295 PRO A O 1
ATOM 2386 N N . PHE A 1 296 ? -6.043 8.291 20.614 1.00 86.44 296 PHE A N 1
ATOM 2387 C CA . PHE A 1 296 ? -6.916 9.073 19.721 1.00 86.44 296 PHE A CA 1
ATOM 2388 C C . PHE A 1 296 ? -6.605 10.575 19.670 1.00 86.44 296 PHE A C 1
ATOM 2390 O O . PHE A 1 296 ? -6.762 11.187 18.616 1.00 86.44 296 PHE A O 1
ATOM 2397 N N . LYS A 1 297 ? -6.087 11.172 20.752 1.00 81.12 297 LYS A N 1
ATOM 2398 C CA . LYS A 1 297 ? -5.689 12.592 20.759 1.00 81.12 297 LYS A CA 1
ATOM 2399 C C . LYS A 1 297 ? -4.655 12.929 19.674 1.00 81.12 297 LYS A C 1
ATOM 2401 O O . LYS A 1 297 ? -4.666 14.040 19.157 1.00 81.12 297 LYS A O 1
ATOM 2406 N N . ASN A 1 298 ? -3.812 11.958 19.309 1.00 81.31 298 ASN A N 1
ATOM 2407 C CA . ASN A 1 298 ? -2.749 12.075 18.312 1.00 81.31 298 ASN A CA 1
ATOM 2408 C C . ASN A 1 298 ? -3.265 11.982 16.862 1.00 81.31 298 ASN A C 1
ATOM 2410 O O . ASN A 1 298 ? -2.465 12.086 15.938 1.00 81.31 298 ASN A O 1
ATOM 2414 N N . GLN A 1 299 ? -4.572 11.771 16.642 1.00 82.56 299 GLN A N 1
ATOM 2415 C CA . GLN A 1 299 ? -5.171 11.910 15.305 1.00 82.56 299 GLN A CA 1
ATOM 2416 C C . GLN A 1 299 ? -5.181 13.366 14.832 1.00 82.56 299 GLN A C 1
ATOM 2418 O O . GLN A 1 299 ? -5.087 13.623 13.627 1.00 82.56 299 GLN A O 1
ATOM 2423 N N . SER A 1 300 ? -5.242 14.298 15.788 1.00 76.69 300 SER A N 1
ATOM 2424 C CA . SER A 1 300 ? -4.884 15.692 15.564 1.00 76.69 300 SER A CA 1
ATOM 2425 C C . SER A 1 300 ? -3.364 15.800 15.509 1.00 76.69 300 SER A C 1
ATOM 2427 O O . SER A 1 300 ? -2.687 15.464 16.487 1.00 76.69 300 SER A O 1
ATOM 2429 N N . PHE A 1 301 ? -2.829 16.282 14.384 1.00 70.81 301 PHE A N 1
ATOM 2430 C CA . PHE A 1 301 ? -1.389 16.497 14.246 1.00 70.81 301 PHE A CA 1
ATOM 2431 C C . PHE A 1 301 ? -0.863 17.557 15.223 1.00 70.81 301 PHE A C 1
ATOM 2433 O O . PHE A 1 301 ? 0.292 17.474 15.612 1.00 70.81 301 PHE A O 1
ATOM 2440 N N . LEU A 1 302 ? -1.718 18.446 15.752 1.00 61.03 302 LEU A N 1
ATOM 2441 C CA . LEU A 1 302 ? -1.348 19.385 16.825 1.00 61.03 302 LEU A CA 1
ATOM 2442 C C . LEU A 1 302 ? -0.832 18.672 18.084 1.00 61.03 302 LEU A C 1
ATOM 2444 O O . LEU A 1 302 ? 0.023 19.194 18.789 1.00 61.03 302 LEU A O 1
ATOM 2448 N N . ASN A 1 303 ? -1.346 17.472 18.367 1.00 58.47 303 ASN A N 1
ATOM 2449 C CA . ASN A 1 303 ? -0.954 16.660 19.523 1.00 58.47 303 ASN A CA 1
ATOM 2450 C C . ASN A 1 303 ? -0.013 15.511 19.137 1.00 58.47 303 ASN A C 1
ATOM 2452 O O . ASN A 1 303 ? 0.293 14.645 19.967 1.00 58.47 303 ASN A O 1
ATOM 2456 N N . PHE A 1 304 ? 0.377 15.438 17.866 1.00 64.06 304 PHE A N 1
ATOM 2457 C CA . PHE A 1 304 ? 1.292 14.431 17.375 1.00 64.06 304 PHE A CA 1
ATOM 2458 C C . PHE A 1 304 ? 2.707 14.986 17.501 1.00 64.06 304 PHE A C 1
ATOM 2460 O O . PHE A 1 304 ? 3.058 15.965 16.859 1.00 64.06 304 PHE A O 1
ATOM 2467 N N . GLN A 1 305 ? 3.516 14.359 18.349 1.00 61.75 305 GLN A N 1
ATOM 2468 C CA . GLN A 1 305 ? 4.949 14.606 18.378 1.00 61.75 305 GLN A CA 1
ATOM 2469 C C . GLN A 1 305 ? 5.616 13.383 17.749 1.00 61.75 305 GLN A C 1
ATOM 2471 O O . GLN A 1 305 ? 5.635 12.306 18.367 1.00 61.75 305 GLN A O 1
ATOM 2476 N N . PRO A 1 306 ? 6.088 13.488 16.498 1.00 59.44 306 PRO A N 1
ATOM 2477 C CA . PRO A 1 306 ? 6.989 12.492 15.953 1.00 59.44 306 PRO A CA 1
ATOM 2478 C C . PRO A 1 306 ? 8.246 12.506 16.836 1.00 59.44 306 PRO A C 1
ATOM 2480 O O . PRO A 1 306 ? 8.613 13.531 17.396 1.00 59.44 306 PRO A O 1
ATOM 2483 N N . SER A 1 307 ? 8.888 11.361 17.033 1.00 53.47 307 SER A N 1
ATOM 2484 C CA . SER A 1 307 ? 10.012 11.188 17.970 1.00 53.47 307 SER A CA 1
ATOM 2485 C C . SER A 1 307 ? 11.309 11.921 17.575 1.00 53.47 307 SER A C 1
ATOM 2487 O O . SER A 1 307 ? 12.372 11.576 18.079 1.00 53.47 307 SER A O 1
ATOM 2489 N N . ILE A 1 308 ? 11.235 12.876 16.650 1.00 54.19 308 ILE A N 1
ATOM 2490 C CA . ILE A 1 308 ? 12.343 13.672 16.131 1.00 54.19 308 ILE A CA 1
ATOM 2491 C C . ILE A 1 308 ? 12.027 15.126 16.498 1.00 54.19 308 ILE A C 1
ATOM 2493 O O . ILE A 1 308 ? 10.938 15.615 16.196 1.00 54.19 308 ILE A O 1
ATOM 2497 N N . ASP A 1 309 ? 12.947 15.782 17.203 1.00 45.88 309 ASP A N 1
ATOM 2498 C CA . ASP A 1 309 ? 12.826 17.191 17.580 1.00 45.88 309 ASP A CA 1
ATOM 2499 C C . ASP A 1 309 ? 12.767 18.079 16.315 1.00 45.88 309 ASP A C 1
ATOM 2501 O O . ASP A 1 309 ? 13.459 17.793 15.342 1.00 45.88 309 ASP A O 1
ATOM 2505 N N . ASN A 1 310 ? 11.970 19.158 16.341 1.00 49.56 310 ASN A N 1
ATOM 2506 C CA . ASN A 1 310 ? 11.762 20.148 15.259 1.00 49.56 310 ASN A CA 1
ATOM 2507 C C . ASN A 1 310 ? 10.908 19.719 14.056 1.00 49.56 310 ASN A C 1
ATOM 2509 O O . ASN A 1 310 ? 11.323 19.861 12.909 1.00 49.56 310 ASN A O 1
ATOM 2513 N N . ILE A 1 311 ? 9.676 19.271 14.291 1.00 55.94 311 ILE A N 1
ATOM 2514 C CA . ILE A 1 311 ? 8.711 19.092 13.201 1.00 55.94 311 ILE A CA 1
ATOM 2515 C C . ILE A 1 311 ? 7.642 20.166 13.298 1.00 55.94 311 ILE A C 1
ATOM 2517 O O . ILE A 1 311 ? 6.955 20.266 14.315 1.00 55.94 311 ILE A O 1
ATOM 2521 N N . ASP A 1 312 ? 7.518 20.963 12.237 1.00 58.50 312 ASP A N 1
ATOM 2522 C CA . ASP A 1 312 ? 6.400 21.879 12.090 1.00 58.50 312 ASP A 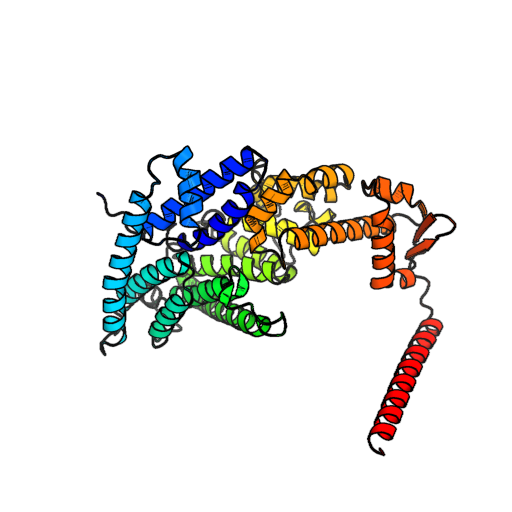CA 1
ATOM 2523 C C . ASP A 1 312 ? 5.133 21.070 11.796 1.00 58.50 312 ASP A C 1
ATOM 2525 O O . ASP A 1 312 ? 4.932 20.528 10.706 1.00 58.50 312 ASP A O 1
ATOM 2529 N N . ASN A 1 313 ? 4.292 20.934 12.817 1.00 61.69 313 ASN A N 1
ATOM 2530 C CA . ASN A 1 313 ? 3.031 20.219 12.706 1.00 61.69 313 ASN A CA 1
ATOM 2531 C C . ASN A 1 313 ? 2.043 20.929 11.761 1.00 61.69 313 ASN A C 1
ATOM 2533 O O . ASN A 1 313 ? 1.098 20.273 11.320 1.00 61.69 313 ASN A O 1
ATOM 2537 N N . GLU A 1 314 ? 2.246 22.214 11.430 1.00 62.66 314 GLU A N 1
ATOM 2538 C CA . GLU A 1 314 ? 1.393 22.972 10.502 1.00 62.66 314 GLU A CA 1
ATOM 2539 C C . GLU A 1 314 ? 1.508 22.444 9.065 1.00 62.66 314 GLU A C 1
ATOM 2541 O O . GLU A 1 314 ? 0.483 22.205 8.426 1.00 62.66 314 GLU A O 1
ATOM 2546 N N . LEU A 1 315 ? 2.718 22.097 8.609 1.00 65.06 315 LEU A N 1
ATOM 2547 C CA . LEU A 1 315 ? 2.954 21.527 7.273 1.00 65.06 315 LEU A CA 1
ATOM 2548 C C . LEU A 1 315 ? 2.161 20.229 7.034 1.00 65.06 315 LEU A C 1
ATOM 2550 O O . LEU A 1 3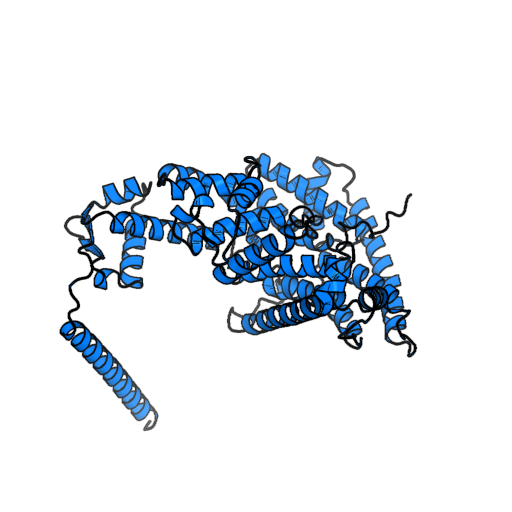15 ? 1.733 19.926 5.921 1.00 65.06 315 LEU A O 1
ATOM 2554 N N . PHE A 1 316 ? 1.929 19.442 8.087 1.00 69.12 316 PHE A N 1
ATOM 2555 C CA . PHE A 1 316 ? 1.159 18.203 7.981 1.00 69.12 316 PHE A CA 1
ATOM 2556 C C . PHE A 1 316 ? -0.344 18.428 7.870 1.00 69.12 316 PHE A C 1
ATOM 2558 O O . PHE A 1 316 ? -1.025 17.524 7.395 1.00 69.12 316 PHE A O 1
ATOM 2565 N N . PHE A 1 317 ? -0.872 19.580 8.293 1.00 69.38 317 PHE A N 1
ATOM 2566 C CA . PHE A 1 317 ? -2.276 19.917 8.061 1.00 69.38 317 PHE A CA 1
ATOM 2567 C C . PHE A 1 317 ? -2.526 20.245 6.592 1.00 69.38 317 PHE A C 1
ATOM 2569 O O . PHE A 1 317 ? -3.463 19.690 6.021 1.00 69.38 317 PHE A O 1
ATOM 2576 N N . GLU A 1 318 ? -1.626 21.011 5.971 1.00 73.88 318 GLU A N 1
ATOM 2577 C CA . GLU A 1 318 ? -1.721 21.400 4.556 1.00 73.88 318 GLU A CA 1
ATOM 2578 C C . GLU A 1 318 ? -1.803 20.181 3.617 1.00 73.88 318 GLU A C 1
ATOM 2580 O O . GLU A 1 318 ? -2.483 20.186 2.590 1.00 73.88 318 GLU A O 1
ATOM 2585 N N . LEU A 1 319 ? -1.170 19.065 4.001 1.00 76.00 319 LEU A N 1
ATOM 2586 C CA . LEU A 1 319 ? -1.224 17.809 3.246 1.00 76.00 319 LEU A CA 1
ATOM 2587 C C . LEU A 1 319 ? -2.622 17.173 3.165 1.00 76.00 319 LEU A C 1
ATOM 2589 O O . LEU A 1 319 ? -2.824 16.301 2.320 1.00 76.00 319 LEU A O 1
ATOM 2593 N N . TYR A 1 320 ? -3.569 17.594 4.007 1.00 80.31 320 TYR A N 1
ATOM 2594 C CA . TYR A 1 320 ? -4.949 17.094 4.056 1.00 80.31 320 TYR A CA 1
ATOM 2595 C C . TYR A 1 320 ? -5.985 18.194 3.768 1.00 80.31 320 TYR A C 1
ATOM 2597 O O . TYR A 1 320 ? -7.160 18.031 4.106 1.00 80.31 320 TYR A O 1
ATOM 2605 N N . ASP A 1 321 ? -5.577 19.305 3.145 1.00 77.38 321 ASP A N 1
ATOM 2606 C CA . ASP A 1 321 ? -6.456 20.454 2.893 1.00 77.38 321 ASP A CA 1
ATOM 2607 C C . ASP A 1 321 ? -7.625 20.130 1.959 1.00 77.38 321 ASP A C 1
ATOM 2609 O O . ASP A 1 321 ? -8.730 20.652 2.139 1.00 77.38 321 ASP A O 1
ATOM 2613 N N . ASN A 1 322 ? -7.414 19.244 0.981 1.00 83.12 322 ASN A N 1
ATOM 2614 C CA . ASN A 1 322 ? -8.471 18.826 0.069 1.00 83.12 322 ASN A CA 1
ATOM 2615 C C . ASN A 1 322 ? -9.471 17.904 0.781 1.00 83.12 322 ASN A C 1
ATOM 2617 O O . ASN A 1 322 ? -9.280 16.697 0.874 1.00 83.12 322 ASN A O 1
ATOM 2621 N N . GLN A 1 323 ? -10.569 18.480 1.259 1.00 83.12 323 GLN A N 1
ATOM 2622 C CA . GLN A 1 323 ? -11.594 17.762 2.018 1.00 83.12 323 GLN A CA 1
ATOM 2623 C C . GLN A 1 323 ? -12.389 16.737 1.189 1.00 83.12 323 GLN A C 1
ATOM 2625 O O . GLN A 1 323 ? -13.019 15.860 1.779 1.00 83.12 323 GLN A O 1
ATOM 2630 N N . ASP A 1 324 ? -12.343 16.823 -0.144 1.00 85.50 324 ASP A N 1
ATOM 2631 C CA . ASP A 1 324 ? -13.063 15.921 -1.052 1.00 85.50 324 ASP A CA 1
ATOM 2632 C C . ASP A 1 324 ? -12.219 14.713 -1.492 1.00 85.50 324 ASP A C 1
ATOM 2634 O O . ASP A 1 324 ? -12.742 13.767 -2.091 1.00 85.50 324 ASP A O 1
ATOM 2638 N N . SER A 1 325 ? -10.907 14.725 -1.229 1.00 89.94 325 SER A N 1
ATOM 2639 C CA . SER A 1 325 ? -10.035 13.588 -1.524 1.00 89.94 325 SER A CA 1
ATOM 2640 C C . SER A 1 325 ? -10.143 12.503 -0.453 1.00 89.94 325 SER A C 1
ATOM 2642 O O . SER A 1 325 ? -10.569 12.753 0.677 1.00 89.94 325 SER A O 1
ATOM 2644 N N . LEU A 1 326 ? -9.745 11.269 -0.792 1.00 91.69 326 LEU A N 1
ATOM 2645 C CA . LEU A 1 326 ? -9.826 10.149 0.148 1.00 91.69 326 LEU A CA 1
ATOM 2646 C C . LEU A 1 326 ? -9.018 10.429 1.422 1.00 91.69 326 LEU A C 1
ATOM 2648 O O . LEU A 1 326 ? -9.511 10.167 2.514 1.00 91.69 326 LEU A O 1
ATOM 2652 N N . GLU A 1 327 ? -7.812 10.991 1.309 1.00 91.62 327 GLU A N 1
ATOM 2653 C CA . GLU A 1 327 ? -7.001 11.359 2.469 1.00 91.62 327 GLU A CA 1
ATOM 2654 C C . GLU A 1 327 ? -7.677 12.417 3.350 1.00 91.62 327 GLU A C 1
ATOM 2656 O O . GLU A 1 327 ? -7.669 12.263 4.575 1.00 91.62 327 GLU A O 1
ATOM 2661 N N . GLY A 1 328 ? -8.322 13.430 2.759 1.00 90.75 328 GLY A N 1
ATOM 2662 C CA . GLY A 1 328 ? -9.077 14.450 3.488 1.00 90.75 328 GLY A CA 1
ATOM 2663 C C . GLY A 1 328 ? -10.290 13.864 4.210 1.00 90.75 328 GLY A C 1
ATOM 2664 O O . GLY A 1 328 ? -10.456 14.062 5.415 1.00 90.75 328 GLY A O 1
ATOM 2665 N N . VAL A 1 329 ? -11.083 13.042 3.518 1.00 93.88 329 VAL A N 1
ATOM 2666 C CA . VAL A 1 329 ? -12.226 12.328 4.108 1.00 93.88 329 VAL A CA 1
ATOM 2667 C C . VAL A 1 329 ? -11.767 11.406 5.243 1.00 93.88 329 VAL A C 1
ATOM 2669 O O . VAL A 1 329 ? -12.319 11.458 6.343 1.00 93.88 329 VAL A O 1
ATOM 2672 N N . THR A 1 330 ? -10.719 10.599 5.037 1.00 94.75 330 THR A N 1
ATOM 2673 C CA . THR A 1 330 ? -10.138 9.750 6.090 1.00 94.75 330 THR A CA 1
ATOM 2674 C C . THR A 1 330 ? -9.681 10.587 7.285 1.00 94.75 330 THR A C 1
ATOM 2676 O O . THR A 1 330 ? -9.938 10.211 8.434 1.00 94.75 330 THR A O 1
ATOM 2679 N N . HIS A 1 331 ? -9.038 11.733 7.044 1.00 92.12 331 HIS A N 1
ATOM 2680 C CA . HIS A 1 331 ? -8.622 12.639 8.107 1.00 92.12 331 HIS A CA 1
ATOM 2681 C C . HIS A 1 331 ? -9.815 13.145 8.922 1.00 92.12 331 HIS A C 1
ATOM 2683 O O . HIS A 1 331 ? -9.779 13.025 10.149 1.00 92.12 331 HIS A O 1
ATOM 2689 N N . GLN A 1 332 ? -10.873 13.643 8.277 1.00 92.00 332 GLN A N 1
ATOM 2690 C CA . GLN A 1 332 ? -12.081 14.122 8.956 1.00 92.00 332 GLN A CA 1
ATOM 2691 C C . GLN A 1 332 ? -12.736 13.033 9.807 1.00 92.00 332 GLN A C 1
ATOM 2693 O O . GLN A 1 332 ? -13.076 13.276 10.968 1.00 92.00 332 GLN A O 1
ATOM 2698 N N . ILE A 1 333 ? -12.877 11.821 9.256 1.00 94.69 333 ILE A N 1
ATOM 2699 C CA . ILE A 1 333 ? -13.450 10.682 9.980 1.00 94.69 333 ILE A CA 1
ATOM 2700 C C . ILE A 1 333 ? -12.622 10.413 11.239 1.00 94.69 333 ILE A C 1
ATOM 2702 O O . ILE A 1 333 ? -13.172 10.328 12.334 1.00 94.69 333 ILE A O 1
ATOM 2706 N N . PHE A 1 334 ? -11.294 10.341 11.134 1.00 93.38 334 PHE A N 1
ATOM 2707 C CA . PHE A 1 334 ? -10.445 10.021 12.288 1.00 93.38 334 PHE A CA 1
ATOM 2708 C C . PHE A 1 334 ? -10.327 11.175 13.289 1.00 93.38 334 PHE A C 1
ATOM 2710 O O . PHE A 1 334 ? -10.117 10.932 14.479 1.00 93.38 334 PHE A O 1
ATOM 2717 N N . MET A 1 335 ? -10.544 12.423 12.866 1.00 91.25 335 MET A N 1
ATOM 2718 C CA . MET A 1 335 ? -10.640 13.561 13.784 1.00 91.25 335 MET A CA 1
ATOM 2719 C C . MET A 1 335 ? -11.824 13.446 14.748 1.00 91.25 335 MET A C 1
ATOM 2721 O O . MET A 1 335 ? -11.720 13.906 15.889 1.00 91.25 335 MET A O 1
ATOM 2725 N N . LYS A 1 336 ? -12.907 12.760 14.364 1.00 93.62 336 LYS A N 1
ATOM 2726 C CA . LYS A 1 336 ? -14.021 12.458 15.277 1.00 93.62 336 LYS A CA 1
ATOM 2727 C C . LYS A 1 336 ? -13.584 11.635 16.491 1.00 93.62 336 LYS A C 1
ATOM 2729 O O . LYS A 1 336 ? -14.033 11.892 17.602 1.00 93.62 336 LYS A O 1
ATOM 2734 N N . LEU A 1 337 ? -12.607 10.737 16.325 1.00 92.25 337 LEU A N 1
ATOM 2735 C CA . LEU A 1 337 ? -12.026 9.987 17.446 1.00 92.25 337 LEU A CA 1
ATOM 2736 C C . LEU A 1 337 ? -11.262 10.896 18.416 1.00 92.25 337 LEU A C 1
ATOM 2738 O O . LEU A 1 337 ? -11.317 10.682 19.624 1.00 92.25 337 LEU A O 1
ATOM 2742 N N . SER A 1 338 ? -10.566 11.920 17.909 1.00 88.56 338 SER A N 1
ATOM 2743 C CA . SER A 1 338 ? -9.823 12.869 18.756 1.00 88.56 338 SER A CA 1
ATOM 2744 C C . SER A 1 338 ? -10.725 13.765 19.608 1.00 88.56 338 SER A C 1
ATOM 2746 O O . SER A 1 338 ? -10.312 14.207 20.676 1.00 88.56 338 SER A O 1
ATOM 2748 N N . THR A 1 339 ? -11.952 14.002 19.140 1.00 89.38 339 THR A N 1
ATOM 2749 C CA . THR A 1 339 ? -12.973 14.836 19.791 1.00 89.38 339 THR A CA 1
ATOM 2750 C C . THR A 1 339 ? -14.007 14.012 20.564 1.00 89.38 339 THR A C 1
ATOM 2752 O O . THR A 1 339 ? -14.964 14.574 21.088 1.00 89.38 339 THR A O 1
ATOM 2755 N N . CYS A 1 340 ? -13.800 12.693 20.669 1.00 90.25 340 CYS A N 1
ATOM 2756 C CA . CYS A 1 340 ? -14.703 11.736 21.316 1.00 90.25 340 CYS A CA 1
ATOM 2757 C C . CYS A 1 340 ? -16.124 11.671 20.713 1.00 90.25 340 CYS A C 1
ATOM 2759 O O . CYS A 1 340 ? -17.055 11.222 21.374 1.00 90.25 340 CYS A O 1
ATOM 2761 N N . ASP A 1 341 ? -16.295 12.069 19.450 1.00 93.44 341 ASP A N 1
ATOM 2762 C CA . ASP A 1 341 ? -17.546 11.956 18.687 1.00 93.44 341 ASP A CA 1
ATOM 2763 C C . ASP A 1 341 ? -17.646 10.556 18.045 1.00 93.44 341 ASP A C 1
ATOM 2765 O O . ASP A 1 341 ? -17.466 10.365 16.837 1.00 93.44 341 ASP A O 1
ATOM 2769 N N . PHE A 1 342 ? -17.831 9.533 18.888 1.00 93.25 342 PHE A N 1
ATOM 2770 C CA . PHE A 1 342 ? -17.771 8.123 18.476 1.00 93.25 342 PHE A CA 1
ATOM 2771 C C . PHE A 1 342 ? -18.968 7.679 17.623 1.00 93.25 342 PHE A C 1
ATOM 2773 O O . PHE A 1 342 ? -18.805 6.829 16.746 1.00 93.25 342 PHE A O 1
ATOM 2780 N N . GLU A 1 343 ? -20.140 8.282 17.825 1.00 92.31 343 GLU A N 1
ATOM 2781 C CA . GLU A 1 343 ? -21.341 8.025 17.024 1.00 92.31 343 GLU A CA 1
ATOM 2782 C C . GLU A 1 343 ? -21.129 8.451 15.564 1.00 92.31 343 GLU A C 1
ATOM 2784 O O . GLU A 1 343 ? -21.228 7.623 14.651 1.00 92.31 343 GLU A O 1
ATOM 2789 N N . SER A 1 344 ? -20.725 9.709 15.337 1.00 93.62 344 SER A N 1
ATOM 2790 C CA . SER A 1 344 ? -20.456 10.208 13.983 1.00 93.62 344 SER A CA 1
ATOM 2791 C C . SER A 1 344 ? -19.312 9.449 13.320 1.00 93.62 344 SER A C 1
ATOM 2793 O O . SER A 1 344 ? -19.382 9.138 12.130 1.00 93.62 344 SER A O 1
ATOM 2795 N N . PHE A 1 345 ? -18.264 9.111 14.085 1.00 94.56 345 PHE A N 1
ATOM 2796 C CA . PHE A 1 345 ? -17.174 8.276 13.587 1.00 94.56 345 PHE A CA 1
ATOM 2797 C C . PHE A 1 345 ? -17.702 6.959 13.007 1.00 94.56 345 PHE A C 1
ATOM 2799 O O . PHE A 1 345 ? -17.359 6.611 11.878 1.00 94.56 345 PHE A O 1
ATOM 2806 N N . ARG A 1 346 ? -18.543 6.228 13.749 1.00 92.06 346 ARG A N 1
ATOM 2807 C CA . ARG A 1 346 ? -19.059 4.928 13.301 1.00 92.06 346 ARG A CA 1
ATOM 2808 C C . ARG A 1 346 ? -19.944 5.047 12.079 1.00 92.06 346 ARG A C 1
ATOM 2810 O O . ARG A 1 346 ? -19.793 4.233 11.170 1.00 92.06 346 ARG A O 1
ATOM 2817 N N . ALA A 1 347 ? -20.838 6.032 12.054 1.00 92.25 347 ALA A N 1
ATOM 2818 C CA . ALA A 1 347 ? -21.722 6.256 10.916 1.00 92.25 347 ALA A CA 1
ATOM 2819 C C . ALA A 1 347 ? -20.917 6.453 9.619 1.00 92.25 347 ALA A C 1
ATOM 2821 O O . ALA A 1 347 ? -21.218 5.839 8.596 1.00 92.25 347 ALA A O 1
ATOM 2822 N N . LEU A 1 348 ? -19.842 7.246 9.681 1.00 94.25 348 LEU A N 1
ATOM 2823 C CA . LEU A 1 348 ? -18.987 7.519 8.527 1.00 94.25 348 LEU A CA 1
ATOM 2824 C C . LEU A 1 348 ? -18.062 6.343 8.183 1.00 94.25 348 LEU A C 1
ATOM 2826 O O . LEU A 1 348 ? -18.010 5.915 7.028 1.00 94.25 348 LEU A O 1
ATOM 2830 N N . PHE A 1 349 ? -17.361 5.785 9.175 1.00 93.56 349 PHE A N 1
ATOM 2831 C CA . PHE A 1 349 ? -16.378 4.715 8.978 1.00 93.56 349 PHE A CA 1
ATOM 2832 C C . PHE A 1 349 ? -17.017 3.402 8.504 1.00 93.56 349 PHE A C 1
ATOM 2834 O O . PHE A 1 349 ? -16.419 2.677 7.712 1.00 93.56 349 PHE A O 1
ATOM 2841 N N . ASN A 1 350 ? -18.246 3.105 8.941 1.00 90.81 350 ASN A N 1
ATOM 2842 C CA . ASN A 1 350 ? -18.984 1.915 8.508 1.00 90.81 350 ASN A CA 1
ATOM 2843 C C . ASN A 1 350 ? -19.811 2.135 7.237 1.00 90.81 350 ASN A C 1
ATOM 2845 O O . ASN A 1 350 ? -20.481 1.203 6.790 1.00 90.81 350 ASN A O 1
ATOM 2849 N N . SER A 1 351 ? -19.772 3.327 6.634 1.00 92.56 351 SER A N 1
ATOM 2850 C CA . SER A 1 351 ? -20.444 3.541 5.356 1.00 92.56 351 SER A CA 1
ATOM 2851 C C . SER A 1 351 ? -19.850 2.617 4.284 1.00 92.56 351 SER A C 1
ATOM 2853 O O . SER A 1 351 ? -18.628 2.459 4.159 1.00 92.56 351 SER A O 1
ATOM 2855 N N . SER A 1 352 ? -20.727 1.974 3.507 1.00 91.12 352 SER A N 1
ATOM 2856 C CA . SER A 1 352 ? -20.325 1.045 2.444 1.00 91.12 352 SER A CA 1
ATOM 2857 C C . SER A 1 352 ? -19.503 1.750 1.366 1.00 91.12 352 SER A C 1
ATOM 2859 O O . SER A 1 352 ? -18.541 1.177 0.857 1.00 91.12 352 SER A O 1
ATOM 2861 N N . GLN A 1 353 ? -19.838 3.008 1.071 1.00 92.06 353 GLN A N 1
ATOM 2862 C CA . GLN A 1 353 ? -19.114 3.851 0.128 1.00 92.06 353 GLN A CA 1
ATOM 2863 C C . GLN A 1 353 ? -17.667 4.081 0.574 1.00 92.06 353 GLN A C 1
ATOM 2865 O O . GLN A 1 353 ? -16.758 3.739 -0.178 1.00 92.06 353 GLN A O 1
ATOM 2870 N N . TYR A 1 354 ? -17.444 4.575 1.799 1.00 93.69 354 TYR A N 1
ATOM 2871 C CA . TYR A 1 354 ? -16.090 4.805 2.311 1.00 93.69 354 TYR A CA 1
ATOM 2872 C C . TYR A 1 354 ? -15.294 3.503 2.417 1.00 93.69 354 TYR A C 1
ATOM 2874 O O . TYR A 1 354 ? -14.155 3.444 1.967 1.00 93.69 354 TYR A O 1
ATOM 2882 N N . SER A 1 355 ? -15.899 2.437 2.954 1.00 93.69 355 SER A N 1
ATOM 2883 C CA . SER A 1 355 ? -15.225 1.140 3.104 1.00 93.69 355 SER A CA 1
ATOM 2884 C C . SER A 1 355 ? -14.785 0.568 1.753 1.00 93.69 355 SER A C 1
ATOM 2886 O O . SER A 1 355 ? -13.652 0.112 1.614 1.00 93.69 355 SER A O 1
ATOM 2888 N N . THR A 1 356 ? -15.661 0.625 0.743 1.00 94.50 356 THR A N 1
ATOM 2889 C CA . THR A 1 356 ? -15.345 0.148 -0.611 1.00 94.50 356 THR A CA 1
ATOM 2890 C C . THR A 1 356 ? -14.277 1.017 -1.256 1.00 94.50 356 THR A C 1
ATOM 2892 O O . THR A 1 356 ? -13.349 0.479 -1.850 1.00 94.50 356 THR A O 1
ATOM 2895 N N . GLU A 1 357 ? -14.375 2.343 -1.119 1.00 94.69 357 GLU A N 1
ATOM 2896 C CA . GLU A 1 357 ? -13.386 3.279 -1.6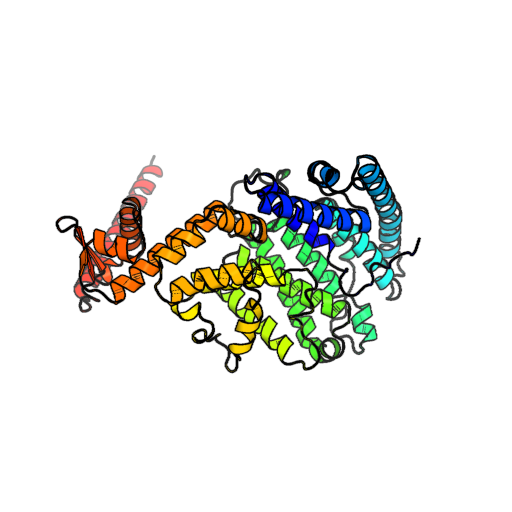54 1.00 94.69 357 GLU A CA 1
ATOM 2897 C C . GLU A 1 357 ? -11.998 3.047 -1.052 1.00 94.69 357 GLU A C 1
ATOM 2899 O O . GLU A 1 357 ? -11.017 2.899 -1.781 1.00 94.69 357 GLU A O 1
ATOM 2904 N N . LEU A 1 358 ? -11.935 2.928 0.273 1.00 95.69 358 LEU A N 1
ATOM 2905 C CA . LEU A 1 358 ? -10.716 2.666 1.023 1.00 95.69 358 LEU A CA 1
ATOM 2906 C C . LEU A 1 358 ? -10.075 1.332 0.610 1.00 95.69 358 LEU A C 1
ATOM 2908 O O . LEU A 1 358 ? -8.876 1.281 0.330 1.00 95.69 358 LEU A O 1
ATOM 2912 N N . VAL A 1 359 ? -10.872 0.259 0.518 1.00 95.12 359 VAL A N 1
ATOM 2913 C CA . VAL A 1 359 ? -10.387 -1.050 0.057 1.00 95.12 359 VAL A CA 1
ATOM 2914 C C . VAL A 1 359 ? -9.945 -0.982 -1.399 1.00 95.12 359 VAL A C 1
ATOM 2916 O O . VAL A 1 359 ? -8.880 -1.493 -1.712 1.00 95.12 359 VAL A O 1
ATOM 2919 N N . GLY A 1 360 ? -10.684 -0.336 -2.298 1.00 93.81 360 GLY A N 1
ATOM 2920 C CA . GLY A 1 360 ? -10.279 -0.247 -3.703 1.00 93.81 360 GLY A CA 1
ATOM 2921 C C . GLY A 1 360 ? -8.960 0.500 -3.894 1.00 93.81 360 GLY A C 1
ATOM 2922 O O . GLY A 1 360 ? -8.108 0.029 -4.649 1.00 93.81 360 GLY A O 1
ATOM 2923 N N . ARG A 1 361 ? -8.766 1.605 -3.159 1.00 93.19 361 ARG A N 1
ATOM 2924 C CA . ARG A 1 361 ? -7.575 2.459 -3.255 1.00 93.19 361 ARG A CA 1
ATOM 2925 C C . ARG A 1 361 ? -6.335 1.863 -2.611 1.00 93.19 361 ARG A C 1
ATOM 2927 O O . ARG A 1 361 ? -5.281 1.923 -3.223 1.00 93.19 361 ARG A O 1
ATOM 2934 N N . ILE A 1 362 ? -6.434 1.297 -1.406 1.00 94.62 362 ILE A N 1
ATOM 2935 C CA . ILE A 1 362 ? -5.254 0.828 -0.651 1.00 94.62 362 ILE A CA 1
ATOM 2936 C C . ILE A 1 362 ? -5.389 -0.596 -0.093 1.00 94.62 362 ILE A C 1
ATOM 2938 O O . ILE A 1 362 ? -4.510 -1.074 0.616 1.00 94.62 362 ILE A O 1
ATOM 2942 N N . GLY A 1 363 ? -6.447 -1.332 -0.433 1.00 92.25 363 GLY A N 1
ATOM 2943 C CA . GLY A 1 363 ? -6.665 -2.697 0.059 1.00 92.25 363 GLY A CA 1
ATOM 2944 C C . GLY A 1 363 ? -5.567 -3.685 -0.341 1.00 92.25 363 GLY A C 1
ATOM 2945 O O . GLY A 1 363 ? -5.241 -4.578 0.438 1.00 92.25 363 GLY A O 1
ATOM 2946 N N . TYR A 1 364 ? -4.917 -3.486 -1.493 1.00 91.25 364 TYR A N 1
ATOM 2947 C CA . TYR A 1 364 ? -3.794 -4.324 -1.930 1.00 91.25 364 TYR A CA 1
ATOM 2948 C C . TYR A 1 364 ? -2.594 -4.265 -0.959 1.00 91.25 364 TYR A C 1
ATOM 2950 O O . TYR A 1 364 ? -1.857 -5.246 -0.824 1.00 91.25 364 TYR A O 1
ATOM 2958 N N . VAL A 1 365 ? -2.435 -3.171 -0.198 1.00 92.62 365 VAL A N 1
ATOM 2959 C CA . VAL A 1 365 ? -1.389 -3.043 0.832 1.00 92.62 365 VAL A CA 1
ATOM 2960 C C . VAL A 1 365 ? -1.842 -3.412 2.245 1.00 92.62 365 VAL A C 1
ATOM 2962 O O . VAL A 1 365 ? -1.034 -3.349 3.166 1.00 92.62 365 VAL A O 1
ATOM 2965 N N . PHE A 1 366 ? -3.090 -3.824 2.466 1.00 91.56 366 PHE A N 1
ATOM 2966 C CA . PHE A 1 366 ? -3.535 -4.194 3.811 1.00 91.56 366 PHE A CA 1
ATOM 2967 C C . PHE A 1 366 ? -2.854 -5.473 4.319 1.00 91.56 366 PHE A C 1
ATOM 2969 O O . PHE A 1 366 ? -2.676 -6.413 3.537 1.00 91.56 366 PHE A O 1
ATOM 2976 N N . PRO A 1 367 ? -2.480 -5.547 5.613 1.00 87.88 367 PRO A N 1
ATOM 2977 C CA . PRO A 1 367 ? -2.070 -6.790 6.269 1.00 87.88 367 PRO A CA 1
ATOM 2978 C C . PRO A 1 367 ? -3.211 -7.822 6.296 1.00 87.88 367 PRO A C 1
ATOM 2980 O O . PRO A 1 367 ? -3.956 -7.927 7.268 1.00 87.88 367 PRO A O 1
ATOM 2983 N N . GLY A 1 368 ? -3.361 -8.571 5.204 1.00 83.94 368 GLY A N 1
ATOM 2984 C CA . GLY A 1 368 ? -4.458 -9.513 4.977 1.00 83.94 368 GLY A CA 1
ATOM 2985 C C . GLY A 1 368 ? -5.450 -9.023 3.920 1.00 83.94 368 GLY A C 1
ATOM 2986 O O . GLY A 1 368 ? -5.166 -8.099 3.158 1.00 83.94 368 GLY A O 1
ATOM 2987 N N . GLU A 1 369 ? -6.608 -9.676 3.850 1.00 85.19 369 GLU A N 1
ATOM 2988 C CA . GLU A 1 369 ? -7.674 -9.295 2.922 1.00 85.19 369 GLU A CA 1
ATOM 2989 C C . GLU A 1 369 ? -8.355 -7.983 3.329 1.00 85.19 369 GLU A C 1
ATOM 2991 O O . GLU A 1 369 ? -8.468 -7.665 4.515 1.00 85.19 369 GLU A O 1
ATOM 2996 N N . GLY A 1 370 ? -8.877 -7.261 2.329 1.00 84.50 370 GLY A N 1
ATOM 2997 C CA . GLY A 1 370 ? -9.513 -5.948 2.470 1.00 84.50 370 GLY A CA 1
ATOM 2998 C C . GLY A 1 370 ? -10.472 -5.845 3.659 1.00 84.50 370 GLY A C 1
ATOM 2999 O O . GLY A 1 370 ? -10.248 -5.079 4.595 1.00 84.50 370 GLY A O 1
ATOM 3000 N N . ASN A 1 371 ? -11.525 -6.663 3.639 1.00 85.81 371 ASN A N 1
ATOM 3001 C CA . ASN A 1 371 ? -12.578 -6.637 4.657 1.00 85.81 371 ASN A CA 1
ATOM 3002 C C . ASN A 1 371 ? -12.106 -7.165 6.017 1.00 85.81 371 ASN A C 1
ATOM 3004 O O . ASN A 1 371 ? -12.487 -6.613 7.046 1.00 85.81 371 ASN A O 1
ATOM 3008 N N . VAL A 1 372 ? -11.228 -8.173 6.027 1.00 88.75 372 VAL A N 1
ATOM 3009 C CA . VAL A 1 372 ? -10.662 -8.738 7.262 1.00 88.75 372 VAL A CA 1
ATOM 3010 C C . VAL A 1 372 ? -9.841 -7.684 8.006 1.00 88.75 372 VAL A C 1
ATOM 3012 O O . VAL A 1 372 ? -9.964 -7.540 9.223 1.00 88.75 372 VAL A O 1
ATOM 3015 N N . PHE A 1 373 ? -9.042 -6.897 7.283 1.00 90.44 373 PHE A N 1
ATOM 3016 C CA . PHE A 1 373 ? -8.281 -5.805 7.879 1.00 90.44 373 PHE A CA 1
ATOM 3017 C C . PHE A 1 373 ? -9.183 -4.669 8.384 1.00 90.44 373 PHE A C 1
ATOM 3019 O O . PHE A 1 373 ? -8.932 -4.120 9.458 1.00 90.44 373 PHE A O 1
ATOM 3026 N N . LEU A 1 374 ? -10.266 -4.338 7.670 1.00 92.19 374 LEU A N 1
ATOM 3027 C CA . LEU A 1 374 ? -11.246 -3.366 8.167 1.00 92.19 374 LEU A CA 1
ATOM 3028 C C . LEU A 1 374 ? -11.930 -3.844 9.453 1.00 92.19 374 LEU A C 1
ATOM 3030 O O . LEU A 1 374 ? -12.093 -3.054 10.382 1.00 92.19 374 LEU A O 1
ATOM 3034 N N . ASP A 1 375 ? -12.282 -5.124 9.550 1.00 89.44 375 ASP A N 1
ATOM 3035 C CA . ASP A 1 375 ? -12.855 -5.697 10.771 1.00 89.44 375 ASP A CA 1
ATOM 3036 C C . ASP A 1 375 ? -11.859 -5.692 11.933 1.00 89.44 375 ASP A C 1
ATOM 3038 O O . ASP A 1 375 ? -12.227 -5.372 13.068 1.00 89.44 375 ASP A O 1
ATOM 3042 N N . TYR A 1 376 ? -10.581 -5.965 11.656 1.00 90.75 376 TYR A N 1
ATOM 3043 C CA . TYR A 1 376 ? -9.506 -5.775 12.627 1.00 90.75 376 TYR A CA 1
ATOM 3044 C C . TYR A 1 376 ? -9.449 -4.325 13.130 1.00 90.75 376 TYR A C 1
ATOM 3046 O O . TYR A 1 376 ? -9.433 -4.104 14.343 1.00 90.75 376 TYR A O 1
ATOM 3054 N N . LEU A 1 377 ? -9.479 -3.336 12.226 1.00 92.50 377 LEU A N 1
ATOM 3055 C CA . LEU A 1 377 ? -9.479 -1.920 12.600 1.00 92.50 377 LEU A CA 1
ATOM 3056 C C . LEU A 1 377 ? -10.694 -1.554 13.456 1.00 92.50 377 LEU A C 1
ATOM 3058 O O . LEU A 1 377 ? -10.524 -0.891 14.478 1.00 92.50 377 LEU A O 1
ATOM 3062 N N . ARG A 1 378 ? -11.898 -2.013 13.087 1.00 91.56 378 ARG A N 1
ATOM 3063 C CA . ARG A 1 378 ? -13.128 -1.796 13.871 1.00 91.56 378 ARG A CA 1
ATOM 3064 C C . ARG A 1 378 ? -12.967 -2.311 15.299 1.00 91.56 378 ARG A C 1
ATOM 3066 O O . ARG A 1 378 ? -13.156 -1.550 16.241 1.00 91.56 378 ARG A O 1
ATOM 3073 N N . ASN A 1 379 ? -12.531 -3.561 15.458 1.00 89.75 379 ASN A N 1
ATOM 3074 C CA . ASN A 1 379 ? -12.330 -4.156 16.781 1.00 89.75 379 ASN A CA 1
ATOM 3075 C C . ASN A 1 379 ? -11.260 -3.399 17.588 1.00 89.75 379 ASN A C 1
ATOM 3077 O O . ASN A 1 379 ? -11.447 -3.136 18.772 1.00 89.75 379 ASN A O 1
ATOM 3081 N N . LEU A 1 380 ? -10.149 -3.007 16.956 1.00 90.81 380 LEU A N 1
ATOM 3082 C CA . LEU A 1 380 ? -9.098 -2.235 17.620 1.00 90.81 380 LEU A CA 1
ATOM 3083 C C . LEU A 1 380 ? -9.611 -0.879 18.120 1.00 90.81 380 LEU A C 1
ATOM 3085 O O . LEU A 1 380 ? -9.270 -0.455 19.226 1.00 90.81 380 LEU A O 1
ATOM 3089 N N . ILE A 1 381 ? -10.422 -0.196 17.312 1.00 92.56 381 ILE A N 1
ATOM 3090 C CA . ILE A 1 381 ? -11.053 1.069 17.685 1.00 92.56 381 ILE A CA 1
ATOM 3091 C C . ILE A 1 381 ? -12.013 0.860 18.858 1.00 92.56 381 ILE A C 1
ATOM 3093 O O . ILE A 1 381 ? -11.933 1.618 19.823 1.00 92.56 381 ILE A O 1
ATOM 3097 N N . ASP A 1 382 ? -12.847 -0.184 18.819 1.00 91.12 382 ASP A N 1
ATOM 3098 C CA . ASP A 1 382 ? -13.761 -0.537 19.912 1.00 91.12 382 ASP A CA 1
ATOM 3099 C C . ASP A 1 382 ? -12.990 -0.733 21.225 1.00 91.12 382 ASP A C 1
ATOM 3101 O O . ASP A 1 382 ? -13.337 -0.156 22.257 1.00 91.12 382 ASP A O 1
ATOM 3105 N N . PHE A 1 383 ? -11.884 -1.477 21.179 1.00 91.06 383 PHE A N 1
ATOM 3106 C CA . PHE A 1 383 ? -11.020 -1.699 22.337 1.00 91.06 383 PHE A CA 1
ATOM 3107 C C . PHE A 1 383 ? -10.380 -0.406 22.846 1.00 91.06 383 PHE A C 1
ATOM 3109 O O . PHE A 1 383 ? -10.326 -0.173 24.053 1.00 91.06 383 PHE A O 1
ATOM 3116 N N . LYS A 1 384 ? -9.927 0.475 21.949 1.00 91.12 384 LYS A N 1
ATOM 3117 C CA . LYS A 1 384 ? -9.360 1.775 22.336 1.00 91.12 384 LYS A CA 1
ATOM 3118 C C . LYS A 1 384 ? -10.398 2.713 22.948 1.00 91.12 384 LYS A C 1
ATOM 3120 O O . LYS A 1 384 ? -10.084 3.372 23.937 1.00 91.12 384 LYS A O 1
ATOM 3125 N N . MET A 1 385 ? -11.615 2.759 22.403 1.00 92.25 385 MET A N 1
ATOM 3126 C CA . MET A 1 385 ? -12.734 3.511 22.982 1.00 92.25 385 MET A CA 1
ATOM 3127 C C . MET A 1 385 ? -13.068 2.987 24.378 1.00 92.25 385 MET A C 1
ATOM 3129 O O . MET A 1 385 ? -13.162 3.776 25.315 1.00 92.25 385 MET A O 1
ATOM 3133 N N . PHE A 1 386 ? -13.162 1.662 24.535 1.00 92.00 386 PHE A N 1
ATOM 3134 C CA . PHE A 1 386 ? -13.399 1.030 25.830 1.00 92.00 386 PHE A CA 1
ATOM 3135 C C . PHE A 1 386 ? -12.330 1.417 26.858 1.00 92.00 386 PHE A C 1
ATOM 3137 O O . PHE A 1 386 ? -12.667 1.911 27.931 1.00 92.00 386 PHE A O 1
ATOM 3144 N N . ILE A 1 387 ? -11.042 1.266 26.527 1.00 89.81 387 ILE A N 1
ATOM 3145 C CA . ILE A 1 387 ? -9.945 1.638 27.434 1.00 89.81 387 ILE A CA 1
ATOM 3146 C C . ILE A 1 387 ? -9.993 3.127 27.793 1.00 89.81 387 ILE A C 1
ATOM 3148 O O . ILE A 1 387 ? -9.791 3.476 28.955 1.00 89.81 387 ILE A O 1
ATOM 3152 N N . LEU A 1 388 ? -10.279 4.004 26.828 1.00 90.44 388 LEU A N 1
ATOM 3153 C CA . LEU A 1 388 ? -10.396 5.438 27.077 1.00 90.44 388 LEU A CA 1
ATOM 3154 C C . LEU A 1 388 ? -11.532 5.747 28.061 1.00 90.44 388 LEU A C 1
ATOM 3156 O O . LEU A 1 388 ? -11.292 6.441 29.047 1.00 90.44 388 LEU A O 1
ATOM 3160 N N . ILE A 1 389 ? -12.727 5.188 27.853 1.00 90.81 389 ILE A N 1
ATOM 3161 C CA . ILE A 1 389 ? -13.871 5.391 28.755 1.00 90.81 389 ILE A CA 1
ATOM 3162 C C . ILE A 1 389 ? -13.548 4.833 30.146 1.00 90.81 389 ILE A C 1
ATOM 3164 O O . ILE A 1 389 ? -13.633 5.561 31.134 1.00 90.81 389 ILE A O 1
ATOM 3168 N N . MET A 1 390 ? -13.060 3.591 30.227 1.00 89.56 390 MET A N 1
ATOM 3169 C CA . MET A 1 390 ? -12.697 2.962 31.500 1.00 89.56 390 MET A CA 1
ATOM 3170 C C . MET A 1 390 ? -11.575 3.703 32.232 1.00 89.56 390 MET A C 1
ATOM 3172 O O . MET A 1 390 ? -11.531 3.671 33.459 1.00 89.56 390 MET A O 1
ATOM 3176 N N . SER A 1 391 ? -10.685 4.407 31.526 1.00 86.00 391 SER A N 1
ATOM 3177 C CA . SER A 1 391 ? -9.659 5.245 32.163 1.00 86.00 391 SER A CA 1
ATOM 3178 C C . SER A 1 391 ? -10.236 6.472 32.880 1.00 86.00 391 SER A C 1
ATOM 3180 O O . SER A 1 391 ? -9.583 7.030 33.760 1.00 86.00 391 SER A O 1
ATOM 3182 N N . MET A 1 392 ? -11.465 6.868 32.539 1.00 85.75 392 MET A N 1
ATOM 3183 C CA . MET A 1 392 ? -12.160 8.030 33.097 1.00 85.75 392 MET A CA 1
ATOM 3184 C C . MET A 1 392 ? -13.290 7.646 34.064 1.00 85.75 392 MET A C 1
ATOM 3186 O O . MET A 1 392 ? -13.765 8.497 34.815 1.00 85.75 392 MET A O 1
ATOM 3190 N N . THR A 1 393 ? -13.713 6.377 34.085 1.00 88.38 393 THR A N 1
ATOM 3191 C CA . THR A 1 393 ? -14.871 5.909 34.864 1.00 88.38 393 THR A CA 1
ATOM 3192 C C . THR A 1 393 ? -14.515 4.763 35.807 1.00 88.38 393 THR A C 1
ATOM 3194 O O . THR A 1 393 ? -13.927 3.771 35.385 1.00 88.38 393 THR A O 1
ATOM 3197 N N . LYS A 1 394 ? -14.951 4.838 37.073 1.00 88.44 394 LYS A N 1
ATOM 3198 C CA . LYS A 1 394 ? -14.786 3.735 38.044 1.00 88.44 394 LYS A CA 1
ATOM 3199 C C . LYS A 1 394 ? -15.796 2.602 37.864 1.00 88.44 394 LYS A C 1
ATOM 3201 O O . LYS A 1 394 ? -15.462 1.446 38.085 1.00 88.44 394 LYS A O 1
ATOM 3206 N N . LYS A 1 395 ? -17.041 2.928 37.524 1.00 93.12 395 LYS A N 1
ATOM 3207 C CA . LYS A 1 395 ? -18.143 1.977 37.341 1.00 93.12 395 LYS A CA 1
ATOM 3208 C C . LYS A 1 395 ? -19.070 2.565 36.271 1.00 93.12 395 LYS A C 1
ATOM 3210 O O . LYS A 1 395 ? -19.382 3.749 36.363 1.00 93.12 395 LYS A O 1
ATOM 3215 N N . ILE A 1 396 ? -19.451 1.787 35.261 1.00 94.06 396 ILE A N 1
ATOM 3216 C CA . ILE A 1 396 ? -20.318 2.226 34.157 1.00 94.06 396 ILE A CA 1
ATOM 3217 C C . ILE A 1 396 ? -21.223 1.082 33.694 1.00 94.06 396 ILE A C 1
ATOM 3219 O O . ILE A 1 396 ? -20.763 -0.041 33.476 1.00 94.06 396 ILE A O 1
ATOM 3223 N N . SER A 1 397 ? -22.521 1.352 33.556 1.00 93.94 397 SER A N 1
ATOM 3224 C CA . SER A 1 397 ? -23.464 0.333 33.081 1.00 93.94 397 SER A CA 1
ATOM 3225 C C . SER A 1 397 ? -23.154 -0.078 31.641 1.00 93.94 397 SER A C 1
ATOM 3227 O O . SER A 1 397 ? -22.701 0.739 30.838 1.00 93.94 397 SER A O 1
ATOM 3229 N N . LYS A 1 398 ? -23.417 -1.342 31.291 1.00 91.25 398 LYS A N 1
ATOM 3230 C CA . LYS A 1 398 ? -23.245 -1.858 29.923 1.00 91.25 398 LYS A CA 1
ATOM 3231 C C . LYS A 1 398 ? -23.931 -0.968 28.886 1.00 91.25 398 LYS A C 1
ATOM 3233 O O . LYS A 1 398 ? -23.311 -0.618 27.889 1.00 91.25 398 LYS A O 1
ATOM 3238 N N . ASN A 1 399 ? -25.180 -0.578 29.133 1.00 90.75 399 ASN A N 1
ATOM 3239 C CA . ASN A 1 399 ? -25.949 0.234 28.188 1.00 90.75 399 ASN A CA 1
ATOM 3240 C C . ASN A 1 399 ? -25.354 1.635 28.025 1.00 90.75 399 ASN A C 1
ATOM 3242 O O . ASN A 1 399 ? -25.213 2.104 26.905 1.00 90.75 399 ASN A O 1
ATOM 3246 N N . GLU A 1 400 ? -24.950 2.285 29.118 1.00 92.31 400 GLU A N 1
ATOM 3247 C CA . GLU A 1 400 ? -24.321 3.608 29.057 1.00 92.31 400 GLU A CA 1
ATOM 3248 C C . GLU A 1 400 ? -22.968 3.569 28.339 1.00 92.31 400 GLU A C 1
ATOM 3250 O O . GLU A 1 400 ? -22.693 4.430 27.508 1.00 92.31 400 GLU A O 1
ATOM 3255 N N . LEU A 1 401 ? -22.152 2.539 28.591 1.00 92.88 401 LEU A N 1
ATOM 3256 C CA . LEU A 1 401 ? -20.896 2.326 27.873 1.00 92.88 401 LEU A CA 1
ATOM 3257 C C . LEU A 1 401 ? -21.136 2.166 26.369 1.00 92.88 401 LEU A C 1
ATOM 3259 O O . LEU A 1 401 ? -20.454 2.807 25.574 1.00 92.88 401 LEU A O 1
ATOM 3263 N N . LEU A 1 402 ? -22.092 1.319 25.977 1.00 91.44 402 LEU A N 1
ATOM 3264 C CA . LEU A 1 402 ? -22.413 1.092 24.569 1.00 91.44 402 LEU A CA 1
ATOM 3265 C C . LEU A 1 402 ? -22.912 2.379 23.903 1.00 91.44 402 LEU A C 1
ATOM 3267 O O . LEU A 1 402 ? -22.409 2.724 22.836 1.00 91.44 402 LEU A O 1
ATOM 3271 N N . THR A 1 403 ? -23.783 3.143 24.568 1.00 91.00 403 THR A N 1
ATOM 3272 C CA . THR A 1 403 ? -24.227 4.462 24.095 1.00 91.00 403 THR A CA 1
ATOM 3273 C C . THR A 1 403 ? -23.052 5.420 23.910 1.00 91.00 403 THR A C 1
ATOM 3275 O O . THR A 1 403 ? -22.928 6.030 22.852 1.00 91.00 403 THR A O 1
ATOM 3278 N N . LEU A 1 404 ? -22.142 5.522 24.888 1.00 91.19 404 LEU A N 1
ATOM 3279 C CA . LEU A 1 404 ? -20.952 6.371 24.766 1.00 91.19 404 LEU A CA 1
ATOM 3280 C C . LEU A 1 404 ? -20.064 5.933 23.605 1.00 91.19 404 LEU A C 1
ATOM 3282 O O . LEU A 1 404 ? -19.558 6.776 22.878 1.00 91.19 404 LEU A O 1
ATOM 3286 N N . MET A 1 405 ? -19.898 4.627 23.398 1.00 90.88 405 MET A N 1
ATOM 3287 C CA . MET A 1 405 ? -19.147 4.079 22.270 1.00 90.88 405 MET A CA 1
ATOM 3288 C C . MET A 1 405 ? -19.871 4.243 20.922 1.00 90.88 405 MET A C 1
ATOM 3290 O O . MET A 1 405 ? -19.283 3.873 19.906 1.00 90.88 405 MET A O 1
ATOM 3294 N N . GLY A 1 406 ? -21.110 4.748 20.882 1.00 87.81 406 GLY A N 1
ATOM 3295 C CA . GLY A 1 406 ? -21.940 4.858 19.675 1.00 87.81 406 GLY A CA 1
ATOM 3296 C C . GLY A 1 406 ? -22.448 3.506 19.154 1.00 87.81 406 GLY A C 1
ATOM 3297 O O . GLY A 1 406 ? -22.524 3.298 17.946 1.00 87.81 406 GLY A O 1
ATOM 3298 N N . CYS A 1 407 ? -22.677 2.539 20.044 1.00 84.19 407 CYS A N 1
ATOM 3299 C CA . CYS A 1 407 ? -23.006 1.155 19.711 1.00 84.19 407 CYS A CA 1
ATOM 3300 C C . CYS A 1 407 ? -24.433 0.779 20.110 1.00 84.19 407 CYS A C 1
ATOM 3302 O O . CYS A 1 407 ? -24.777 0.844 21.286 1.00 84.19 407 CYS A O 1
ATOM 3304 N N . ASP A 1 408 ? -25.177 0.192 19.173 1.00 69.56 408 ASP A N 1
ATOM 3305 C CA . ASP A 1 408 ? -26.514 -0.364 19.444 1.00 69.56 408 ASP A CA 1
ATOM 3306 C C . ASP A 1 408 ? -26.493 -1.896 19.636 1.00 69.56 408 ASP A C 1
ATOM 3308 O O . ASP A 1 408 ? -27.527 -2.535 19.830 1.00 69.56 408 ASP A O 1
ATOM 3312 N N . ASN A 1 409 ? -25.315 -2.523 19.518 1.00 67.25 409 ASN A N 1
ATOM 3313 C CA . ASN A 1 409 ? -25.181 -3.963 19.294 1.00 67.25 409 ASN A CA 1
ATOM 3314 C C . ASN A 1 409 ? -24.676 -4.733 20.527 1.00 67.25 409 ASN A C 1
ATOM 3316 O O . ASN A 1 409 ? -23.585 -4.477 21.038 1.00 67.25 409 ASN A O 1
ATOM 3320 N N . VAL A 1 410 ? -25.431 -5.761 20.927 1.00 62.16 410 VAL A N 1
ATOM 3321 C CA . VAL A 1 410 ? -25.131 -6.672 22.046 1.00 62.16 410 VAL A CA 1
ATOM 3322 C C . VAL A 1 410 ? -23.829 -7.462 21.830 1.00 62.16 410 VAL A C 1
ATOM 3324 O O . VAL A 1 410 ? -23.108 -7.724 22.790 1.00 62.16 410 VAL A O 1
ATOM 3327 N N . ASN A 1 411 ? -23.461 -7.762 20.578 1.00 74.56 411 ASN A N 1
ATOM 3328 C CA . ASN A 1 411 ? -22.279 -8.579 20.254 1.00 74.56 411 ASN A CA 1
ATOM 3329 C C . ASN A 1 411 ? -20.936 -7.918 20.618 1.00 74.56 411 ASN A C 1
ATOM 3331 O O . ASN A 1 411 ? -19.902 -8.585 20.648 1.00 74.56 411 ASN A O 1
ATOM 3335 N N . ILE A 1 412 ? -20.914 -6.605 20.873 1.00 82.75 412 ILE A N 1
ATOM 3336 C CA . ILE A 1 412 ? -19.690 -5.901 21.281 1.00 82.75 412 ILE A CA 1
ATOM 3337 C C . ILE A 1 412 ? -19.304 -6.270 22.711 1.00 82.75 412 ILE A C 1
ATOM 3339 O O . ILE A 1 412 ? -18.116 -6.384 23.000 1.00 82.75 412 ILE A O 1
ATOM 3343 N N . THR A 1 413 ? -20.274 -6.532 23.591 1.00 84.75 413 THR A N 1
ATOM 3344 C CA . THR A 1 413 ? -19.992 -6.922 24.978 1.00 84.75 413 THR A CA 1
ATOM 3345 C C . THR A 1 413 ? -19.131 -8.183 25.035 1.00 84.75 413 THR A C 1
ATOM 3347 O O . THR A 1 413 ? -18.103 -8.171 25.706 1.00 84.75 413 THR A O 1
ATOM 3350 N N . ASP A 1 414 ? -19.457 -9.217 24.258 1.00 85.88 414 ASP A N 1
ATOM 3351 C CA . ASP A 1 414 ? -18.676 -10.461 24.225 1.00 85.88 414 ASP A CA 1
ATOM 3352 C C . ASP A 1 414 ? -17.238 -10.224 23.749 1.00 85.88 414 ASP A C 1
ATOM 3354 O O . ASP A 1 414 ? -16.284 -10.737 24.337 1.00 85.88 414 ASP A O 1
ATOM 3358 N N . LYS A 1 415 ? -17.057 -9.373 22.730 1.00 87.12 415 LYS A N 1
ATOM 3359 C CA . LYS A 1 415 ? -15.724 -8.975 22.253 1.00 87.12 415 LYS A CA 1
ATOM 3360 C C . LYS A 1 415 ? -14.929 -8.241 23.332 1.00 87.12 415 LYS A C 1
ATOM 3362 O O . LYS A 1 415 ? -13.735 -8.495 23.476 1.00 87.12 415 LYS A O 1
ATOM 3367 N N . LEU A 1 416 ? -15.571 -7.354 24.096 1.00 89.56 416 LEU A N 1
ATOM 3368 C CA . LEU A 1 416 ? -14.934 -6.642 25.207 1.00 89.56 416 LEU A CA 1
ATOM 3369 C C . LEU A 1 416 ? -14.550 -7.593 26.345 1.00 89.56 416 LEU A C 1
ATOM 3371 O O . LEU A 1 416 ? -13.473 -7.446 26.916 1.00 89.56 416 LEU A O 1
ATOM 3375 N N . LEU A 1 417 ? -15.378 -8.595 26.650 1.00 89.25 417 LEU A N 1
ATOM 3376 C CA . LEU A 1 417 ? -15.059 -9.612 27.657 1.00 89.25 417 LEU A CA 1
ATOM 3377 C C . LEU A 1 417 ? -13.863 -10.469 27.239 1.00 89.25 417 LEU A C 1
ATOM 3379 O O . LEU A 1 417 ? -12.952 -10.681 28.041 1.00 89.25 417 LEU A O 1
ATOM 3383 N N . ILE A 1 418 ? -13.825 -10.901 25.974 1.00 88.00 418 ILE A N 1
ATOM 3384 C CA . ILE A 1 418 ? -12.664 -11.598 25.407 1.00 88.00 418 ILE A CA 1
ATOM 3385 C C . ILE A 1 418 ? -11.429 -10.702 25.507 1.00 88.00 418 ILE A C 1
ATOM 3387 O O . ILE A 1 418 ? -10.392 -11.155 25.974 1.00 88.00 418 ILE A O 1
ATOM 3391 N N . PHE A 1 419 ? -11.539 -9.422 25.151 1.00 88.62 419 PHE A N 1
ATOM 3392 C CA . PHE A 1 419 ? -10.440 -8.462 25.244 1.00 88.62 419 PHE A CA 1
ATOM 3393 C C . PHE A 1 419 ? -9.916 -8.279 26.678 1.00 88.62 419 PHE A C 1
ATOM 3395 O O . PHE A 1 419 ? -8.704 -8.345 26.897 1.00 88.62 419 PHE A O 1
ATOM 3402 N N . ILE A 1 420 ? -10.811 -8.123 27.663 1.00 87.25 420 ILE A N 1
ATOM 3403 C CA . ILE A 1 420 ? -10.466 -8.057 29.093 1.00 87.25 420 ILE A CA 1
ATOM 3404 C C . ILE A 1 420 ? -9.700 -9.313 29.515 1.00 87.25 420 ILE A C 1
ATOM 3406 O O . ILE A 1 420 ? -8.660 -9.203 30.168 1.00 87.25 420 ILE A O 1
ATOM 3410 N N . ALA A 1 421 ? -10.183 -10.495 29.124 1.00 86.44 421 ALA A N 1
ATOM 3411 C CA . ALA A 1 421 ? -9.546 -11.765 29.452 1.00 86.44 421 ALA A CA 1
ATOM 3412 C C . ALA A 1 421 ? -8.182 -11.929 28.757 1.00 86.44 421 ALA A C 1
ATOM 3414 O O . ALA A 1 421 ? -7.199 -12.287 29.404 1.00 86.44 421 ALA A O 1
ATOM 3415 N N . SER A 1 422 ? -8.093 -11.625 27.459 1.00 85.50 422 SER A N 1
ATOM 3416 C CA . SER A 1 422 ? -6.877 -11.778 26.652 1.00 85.50 422 SER A CA 1
ATOM 3417 C C . SER A 1 422 ? -5.742 -10.864 27.105 1.00 85.50 422 SER A C 1
ATOM 3419 O O . SER A 1 422 ? -4.592 -11.295 27.132 1.00 85.50 422 SER A O 1
ATOM 3421 N N . LEU A 1 423 ? -6.047 -9.622 27.491 1.00 84.38 423 LEU A N 1
ATOM 3422 C CA . LEU A 1 423 ? -5.053 -8.687 28.027 1.00 84.38 423 LEU A CA 1
ATOM 3423 C C . LEU A 1 423 ? -4.875 -8.786 29.547 1.00 84.38 423 LEU A C 1
ATOM 3425 O O . LEU A 1 423 ? -4.105 -8.011 30.114 1.00 84.38 423 LEU A O 1
ATOM 3429 N N . LYS A 1 424 ? -5.585 -9.710 30.207 1.00 83.38 424 LYS A N 1
ATOM 3430 C CA . LYS A 1 424 ? -5.610 -9.855 31.669 1.00 83.38 424 LYS A CA 1
ATOM 3431 C C . LYS A 1 424 ? -5.879 -8.524 32.380 1.00 83.38 424 LYS A C 1
ATOM 3433 O O . LYS A 1 424 ? -5.281 -8.217 33.406 1.00 83.38 424 LYS A O 1
ATOM 3438 N N . LEU A 1 425 ? -6.808 -7.721 31.852 1.00 83.88 425 LEU A N 1
ATOM 3439 C CA . LEU A 1 425 ? -7.125 -6.406 32.426 1.00 83.88 425 LEU A CA 1
ATOM 3440 C C . LEU A 1 425 ? -7.702 -6.503 33.848 1.00 83.88 425 LEU A C 1
ATOM 3442 O O . LEU A 1 425 ? -7.639 -5.528 34.597 1.00 83.88 425 LEU A O 1
ATOM 3446 N N . GLY A 1 426 ? -8.176 -7.689 34.246 1.00 82.94 426 GLY A N 1
ATOM 3447 C CA . GLY A 1 426 ? -8.537 -7.999 35.630 1.00 82.94 426 GLY A CA 1
ATOM 3448 C C . GLY A 1 426 ? -7.390 -7.769 36.619 1.00 82.94 426 GLY A C 1
ATOM 3449 O O . GLY A 1 426 ? -7.635 -7.244 37.702 1.00 82.94 426 GLY A O 1
ATOM 3450 N N . ASP A 1 427 ? -6.138 -8.036 36.224 1.00 80.94 427 ASP A N 1
ATOM 3451 C CA . ASP A 1 427 ? -4.949 -7.757 37.049 1.00 80.94 427 ASP A CA 1
ATOM 3452 C C . ASP A 1 427 ? -4.724 -6.243 37.244 1.00 80.94 427 ASP A C 1
ATOM 3454 O O . ASP A 1 427 ? -4.074 -5.798 38.189 1.00 80.94 427 ASP A O 1
ATOM 3458 N N . TYR A 1 428 ? -5.314 -5.423 36.372 1.00 79.38 428 TYR A N 1
ATOM 3459 C CA . TYR A 1 428 ? -5.303 -3.962 36.444 1.00 79.38 428 TYR A CA 1
ATOM 3460 C C . TYR A 1 428 ? -6.589 -3.393 37.064 1.00 79.38 428 TYR A C 1
ATOM 3462 O O . TYR A 1 428 ? -6.787 -2.179 37.049 1.00 79.38 428 TYR A O 1
ATOM 3470 N N . GLY A 1 429 ? -7.453 -4.257 37.609 1.00 84.12 429 GLY A N 1
ATOM 3471 C CA . GLY A 1 429 ? -8.702 -3.880 38.266 1.00 84.12 429 GLY A CA 1
ATOM 3472 C C . GLY A 1 429 ? -9.853 -3.549 37.318 1.00 84.12 429 GLY A C 1
ATOM 3473 O O . GLY A 1 429 ? -10.867 -3.032 37.789 1.00 84.12 429 GLY A O 1
ATOM 3474 N N . ILE A 1 430 ? -9.716 -3.837 36.018 1.00 88.75 430 ILE A N 1
ATOM 3475 C CA . ILE A 1 430 ? -10.777 -3.657 35.021 1.00 88.75 430 ILE A CA 1
ATOM 3476 C C . ILE A 1 430 ? -11.505 -4.984 34.811 1.00 88.75 430 ILE A C 1
ATOM 3478 O O . ILE A 1 430 ? -10.891 -5.989 34.455 1.00 88.75 430 ILE A O 1
ATOM 3482 N N . GLY A 1 431 ? -12.822 -4.986 34.985 1.00 91.19 431 GLY A N 1
ATOM 3483 C CA . GLY A 1 431 ? -13.636 -6.186 34.826 1.00 91.19 431 GLY A CA 1
ATOM 3484 C C . GLY A 1 431 ? -15.095 -5.890 34.514 1.00 91.19 431 GLY A C 1
ATOM 3485 O O . GLY A 1 431 ? -15.484 -4.745 34.274 1.00 91.19 431 GLY A O 1
ATOM 3486 N N . TYR A 1 432 ? -15.894 -6.953 34.506 1.00 92.75 432 TYR A N 1
ATOM 3487 C CA . TYR A 1 432 ? -17.328 -6.902 34.253 1.00 92.75 432 TYR A CA 1
ATOM 3488 C C . TYR A 1 432 ? -18.077 -7.717 35.303 1.00 92.75 432 TYR A C 1
ATOM 3490 O O . TYR A 1 432 ? -17.748 -8.878 35.547 1.00 92.75 432 TYR A O 1
ATOM 3498 N N . ASP A 1 433 ? -19.072 -7.094 35.920 1.00 91.88 433 ASP A N 1
ATOM 3499 C CA . ASP A 1 433 ? -20.021 -7.741 36.812 1.00 91.88 433 ASP A CA 1
ATOM 3500 C C . ASP A 1 433 ? -21.249 -8.171 36.004 1.00 91.88 433 ASP A C 1
ATOM 3502 O O . ASP A 1 433 ? -21.998 -7.331 35.500 1.00 91.88 433 ASP A O 1
ATOM 3506 N N . MET A 1 434 ? -21.443 -9.486 35.868 1.00 87.44 434 MET A N 1
ATOM 3507 C CA . MET A 1 434 ? -22.579 -10.039 35.129 1.00 87.44 434 MET A CA 1
ATOM 3508 C C . MET A 1 434 ? -23.916 -9.871 35.859 1.00 87.44 434 MET A C 1
ATOM 3510 O O . MET A 1 434 ? -24.949 -9.903 35.200 1.00 87.44 434 MET A O 1
ATOM 3514 N N . GLN A 1 435 ? -23.925 -9.736 37.190 1.00 88.62 435 GLN A N 1
ATOM 3515 C CA . GLN A 1 435 ? -25.171 -9.608 37.955 1.00 88.62 435 GLN A CA 1
ATOM 3516 C C . GLN A 1 435 ? -25.746 -8.200 37.825 1.00 88.62 435 GLN A C 1
ATOM 3518 O O . GLN A 1 435 ? -26.938 -8.037 37.576 1.00 88.62 435 GLN A O 1
ATOM 3523 N N . ASP A 1 436 ? -24.874 -7.201 37.947 1.00 89.25 436 ASP A N 1
ATOM 3524 C CA . ASP A 1 436 ? -25.231 -5.787 37.827 1.00 89.25 436 ASP A CA 1
ATOM 3525 C C . ASP A 1 436 ? -25.227 -5.289 36.368 1.00 89.25 436 ASP A C 1
ATOM 3527 O O . ASP A 1 436 ? -25.618 -4.154 36.109 1.00 89.25 436 ASP A O 1
ATOM 3531 N N . GLU A 1 437 ? -24.753 -6.105 35.419 1.00 91.44 437 GLU A N 1
ATOM 3532 C CA . GLU A 1 437 ? -24.445 -5.734 34.029 1.00 91.44 437 GLU A CA 1
ATOM 3533 C C . GLU A 1 437 ? -23.554 -4.485 33.906 1.00 91.44 437 GLU A C 1
ATOM 3535 O O . GLU A 1 437 ? -23.797 -3.574 33.103 1.00 91.44 437 GLU A O 1
ATOM 3540 N N . VAL A 1 438 ? -22.492 -4.423 34.705 1.00 93.31 438 VAL A N 1
ATOM 3541 C CA . VAL A 1 438 ? -21.691 -3.209 34.865 1.00 93.31 438 VAL A CA 1
ATOM 3542 C C . VAL A 1 438 ? -20.201 -3.478 34.692 1.00 93.31 438 VAL A C 1
ATOM 3544 O O . VAL A 1 438 ? -19.633 -4.389 35.290 1.00 93.31 438 VAL A O 1
ATOM 3547 N N . PHE A 1 439 ? -19.541 -2.622 33.914 1.00 93.00 439 PHE A N 1
ATOM 3548 C CA . PHE A 1 439 ? -18.087 -2.573 33.838 1.00 93.00 439 PHE A CA 1
ATOM 3549 C C . PHE A 1 439 ? -17.523 -1.763 35.001 1.00 93.00 439 PHE A C 1
ATOM 3551 O O . PHE A 1 439 ? -18.065 -0.719 35.373 1.00 93.00 439 PHE A O 1
ATOM 3558 N N . PHE A 1 440 ? -16.411 -2.219 35.566 1.00 93.31 440 PHE A N 1
ATOM 3559 C CA . PHE A 1 440 ? -15.735 -1.530 36.660 1.00 93.31 440 PHE A CA 1
ATOM 3560 C C . PHE A 1 440 ? -14.241 -1.387 36.388 1.00 93.31 440 PHE A C 1
ATOM 3562 O O . PHE A 1 440 ? -13.639 -2.203 35.696 1.00 93.31 440 PHE A O 1
ATOM 3569 N N . ASN A 1 441 ? -13.656 -0.331 36.944 1.00 90.50 441 ASN A N 1
ATOM 3570 C CA . ASN A 1 441 ? -12.228 -0.075 37.021 1.00 90.50 441 ASN A CA 1
ATOM 3571 C C . ASN A 1 441 ? -11.904 0.355 38.455 1.00 90.50 441 ASN A C 1
ATOM 3573 O O . ASN A 1 441 ? -12.079 1.514 38.842 1.00 90.50 441 ASN A O 1
ATOM 3577 N N . ASN A 1 442 ? -11.427 -0.600 39.246 1.00 85.06 442 ASN A N 1
ATOM 3578 C CA . ASN A 1 442 ? -11.043 -0.375 40.638 1.00 85.06 442 ASN A CA 1
ATOM 3579 C C . ASN A 1 442 ? -9.625 0.215 40.772 1.00 85.06 442 ASN A C 1
ATOM 3581 O O . ASN A 1 442 ? -9.151 0.417 41.890 1.00 85.06 442 ASN A O 1
ATOM 3585 N N . GLY A 1 443 ? -8.964 0.521 39.648 1.00 70.81 443 GLY A N 1
ATOM 3586 C CA . GLY A 1 443 ? -7.542 0.834 39.588 1.00 70.81 443 GLY A CA 1
ATOM 3587 C C . GLY A 1 443 ? -6.679 -0.400 39.854 1.00 70.81 443 GLY A C 1
ATOM 3588 O O . GLY A 1 443 ? -7.184 -1.467 40.208 1.00 70.81 443 GLY A O 1
ATOM 3589 N N . ARG A 1 444 ? -5.354 -0.256 39.717 1.00 61.72 444 ARG A N 1
ATOM 3590 C CA . ARG A 1 444 ? -4.426 -1.300 40.169 1.00 61.72 444 ARG A CA 1
ATOM 3591 C C . ARG A 1 444 ? -4.719 -1.600 41.634 1.00 61.72 444 ARG A C 1
ATOM 3593 O O . ARG A 1 444 ? -4.587 -0.707 42.475 1.00 61.72 444 ARG A O 1
ATOM 3600 N N . GLN A 1 445 ? -5.084 -2.846 41.926 1.00 55.47 445 GLN A N 1
ATOM 3601 C CA . GLN A 1 445 ? -5.035 -3.313 43.302 1.00 55.47 445 GLN A CA 1
ATOM 3602 C C . GLN A 1 445 ? -3.596 -3.120 43.809 1.00 55.47 445 GLN A C 1
ATOM 3604 O O . GLN A 1 445 ? -2.655 -3.265 43.017 1.00 55.47 445 GLN A O 1
ATOM 3609 N N . PRO A 1 446 ? -3.399 -2.690 45.068 1.00 49.09 446 PRO A N 1
ATOM 3610 C CA . PRO A 1 446 ? -2.059 -2.577 45.631 1.00 49.09 446 PRO A CA 1
ATOM 3611 C C . PRO A 1 446 ? -1.319 -3.896 45.395 1.00 49.09 446 PRO A C 1
ATOM 3613 O O . PRO A 1 446 ? -1.898 -4.954 45.613 1.00 49.09 446 PRO A O 1
ATOM 3616 N N . TYR A 1 447 ? -0.087 -3.807 44.881 1.00 48.53 447 TYR A N 1
ATOM 3617 C CA . TYR A 1 447 ? 0.764 -4.952 44.544 1.00 48.53 447 TYR A CA 1
ATOM 3618 C C . TYR A 1 447 ? 0.752 -5.973 45.688 1.00 48.53 447 TYR A C 1
ATOM 3620 O O . TYR A 1 447 ? 1.363 -5.736 46.730 1.00 48.53 447 TYR A O 1
ATOM 3628 N N . ASP A 1 448 ? 0.060 -7.091 45.486 1.00 55.97 448 ASP A N 1
ATOM 3629 C CA . ASP A 1 448 ? 0.083 -8.220 46.403 1.00 55.97 448 ASP A CA 1
ATOM 3630 C C . ASP A 1 448 ? 1.147 -9.197 45.901 1.00 55.97 448 ASP A C 1
ATOM 3632 O O . ASP A 1 448 ? 0.904 -10.068 45.064 1.00 55.97 448 ASP A O 1
ATOM 3636 N N . ILE A 1 449 ? 2.377 -8.960 46.362 1.00 55.47 449 ILE A N 1
ATOM 3637 C CA . ILE A 1 449 ? 3.549 -9.780 46.038 1.00 55.47 449 ILE A CA 1
ATOM 3638 C C . ILE A 1 449 ? 3.292 -11.246 46.402 1.00 55.47 449 ILE A C 1
ATOM 3640 O O . ILE A 1 449 ? 3.788 -12.122 45.697 1.00 55.47 449 ILE A O 1
ATOM 3644 N N . ASP A 1 450 ? 2.500 -11.513 47.443 1.00 57.78 450 ASP A N 1
ATOM 3645 C CA . ASP A 1 450 ? 2.214 -12.865 47.912 1.00 57.78 450 ASP A CA 1
ATOM 3646 C C . ASP A 1 450 ? 1.259 -13.591 46.954 1.00 57.78 450 ASP A C 1
ATOM 3648 O O . ASP A 1 450 ? 1.496 -14.754 46.622 1.00 57.78 450 ASP A O 1
ATOM 3652 N N . ALA A 1 451 ? 0.258 -12.895 46.405 1.00 63.56 451 ALA A N 1
ATOM 3653 C CA . ALA A 1 451 ? -0.648 -13.453 45.398 1.00 63.56 451 ALA A CA 1
ATOM 3654 C C . ALA A 1 451 ? 0.055 -13.763 44.060 1.00 63.56 451 ALA A C 1
ATOM 3656 O O . ALA A 1 451 ? -0.245 -14.770 43.412 1.00 63.56 451 ALA A O 1
ATOM 3657 N N . ASP A 1 452 ? 1.016 -12.935 43.639 1.00 56.28 452 ASP A N 1
ATOM 3658 C CA . ASP A 1 452 ? 1.822 -13.198 42.440 1.00 56.28 452 ASP A CA 1
ATOM 3659 C C . ASP A 1 452 ? 2.869 -14.296 42.672 1.00 56.28 452 ASP A C 1
ATOM 3661 O O . ASP A 1 452 ? 3.109 -15.108 41.775 1.00 56.28 452 ASP A O 1
ATOM 3665 N N . LEU A 1 453 ? 3.445 -14.390 43.877 1.00 57.25 453 LEU A N 1
ATOM 3666 C CA . LEU A 1 453 ? 4.277 -15.526 44.280 1.00 57.25 453 LEU A CA 1
ATOM 3667 C C . LEU A 1 453 ? 3.471 -16.821 44.257 1.00 57.25 453 LEU A C 1
ATOM 3669 O O . LEU A 1 453 ? 3.961 -17.830 43.757 1.00 57.25 453 LEU A O 1
ATOM 3673 N N . GLU A 1 454 ? 2.229 -16.798 44.731 1.00 67.56 454 GLU A N 1
ATOM 3674 C CA . GLU A 1 454 ? 1.336 -17.952 44.712 1.00 67.56 454 GLU A CA 1
ATOM 3675 C C . GLU A 1 454 ? 0.939 -18.332 43.277 1.00 67.56 454 GLU A C 1
ATOM 3677 O O . GLU A 1 454 ? 1.008 -19.504 42.908 1.00 67.56 454 GLU A O 1
ATOM 3682 N N . ARG A 1 455 ? 0.630 -17.359 42.408 1.00 62.72 455 ARG A N 1
ATOM 3683 C CA . ARG A 1 455 ? 0.367 -17.594 40.974 1.00 62.72 455 ARG A CA 1
ATOM 3684 C C . ARG A 1 455 ? 1.586 -18.136 40.232 1.00 62.72 455 ARG A C 1
ATOM 3686 O O . ARG A 1 455 ? 1.444 -19.067 39.439 1.00 62.72 455 ARG A O 1
ATOM 3693 N N . LEU A 1 456 ? 2.776 -17.598 40.494 1.00 57.94 456 LEU A N 1
ATOM 3694 C CA . LEU A 1 456 ? 4.028 -18.074 39.907 1.00 57.94 456 LEU A CA 1
ATOM 3695 C C . LEU A 1 456 ? 4.357 -19.487 40.404 1.00 57.94 456 LEU A C 1
ATOM 3697 O O . LEU A 1 456 ? 4.702 -20.354 39.606 1.00 57.94 456 LEU A O 1
ATOM 3701 N N . THR 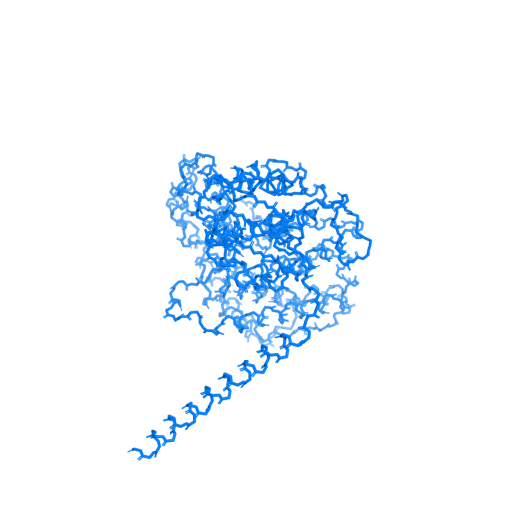A 1 457 ? 4.169 -19.748 41.698 1.00 63.28 457 THR A N 1
ATOM 3702 C CA . THR A 1 457 ? 4.362 -21.073 42.305 1.00 63.28 457 THR A CA 1
ATOM 3703 C C . THR A 1 457 ? 3.381 -22.089 41.721 1.00 63.28 457 THR A C 1
ATOM 3705 O O . THR A 1 457 ? 3.788 -23.188 41.353 1.00 63.28 457 THR A O 1
ATOM 3708 N N . ASN A 1 458 ? 2.115 -21.707 41.534 1.00 68.19 458 ASN A N 1
ATOM 3709 C CA . ASN A 1 458 ? 1.092 -22.548 40.914 1.00 68.19 458 ASN A CA 1
ATOM 3710 C C . ASN A 1 458 ? 1.357 -22.790 39.420 1.00 68.19 458 ASN A C 1
ATOM 3712 O O . ASN A 1 458 ? 1.141 -23.899 38.935 1.00 68.19 458 ASN A O 1
ATOM 3716 N N . SER A 1 459 ? 1.876 -21.797 38.692 1.00 64.38 459 SER A N 1
ATOM 3717 C CA . SER A 1 459 ? 2.280 -21.950 37.289 1.00 64.38 459 SER A CA 1
ATOM 3718 C C . SER A 1 459 ? 3.489 -22.878 37.142 1.00 64.38 459 SER A C 1
ATOM 3720 O O . SER A 1 459 ? 3.479 -23.763 36.290 1.00 64.38 459 SER A O 1
ATOM 3722 N N . ILE A 1 460 ? 4.504 -22.732 38.001 1.00 63.84 460 ILE A N 1
ATOM 3723 C CA . ILE A 1 460 ? 5.697 -23.593 38.020 1.00 63.84 460 ILE A CA 1
ATOM 3724 C C . ILE A 1 460 ? 5.327 -25.019 38.443 1.00 63.84 460 ILE A C 1
ATOM 3726 O O . ILE A 1 460 ? 5.829 -25.983 37.864 1.00 63.84 460 ILE A O 1
ATOM 3730 N N . ALA A 1 461 ? 4.427 -25.176 39.417 1.00 65.56 461 ALA A N 1
ATOM 3731 C CA . ALA A 1 461 ? 3.892 -26.476 39.805 1.00 65.56 461 ALA A CA 1
ATOM 3732 C C . ALA A 1 461 ? 3.103 -27.115 38.651 1.00 65.56 461 ALA A C 1
ATOM 3734 O O . ALA A 1 461 ? 3.318 -28.285 38.344 1.00 65.56 461 ALA A O 1
ATOM 3735 N N . GLY A 1 462 ? 2.260 -26.343 37.957 1.00 57.88 462 GLY A N 1
ATOM 3736 C CA . GLY A 1 462 ? 1.515 -26.790 36.780 1.00 57.88 462 GLY A CA 1
ATOM 3737 C C . GLY A 1 462 ? 2.416 -27.235 35.626 1.00 57.88 462 GLY A C 1
ATOM 3738 O O . GLY A 1 462 ? 2.229 -28.330 35.096 1.00 57.88 462 GLY A O 1
ATOM 3739 N N . GLU A 1 463 ? 3.439 -26.451 35.276 1.00 62.78 463 GLU A N 1
ATOM 3740 C CA . GLU A 1 463 ? 4.428 -26.824 34.254 1.00 62.78 463 GLU A CA 1
ATOM 3741 C C . GLU A 1 463 ? 5.275 -28.027 34.676 1.00 62.78 463 GLU A C 1
ATOM 3743 O O . GLU A 1 463 ? 5.565 -28.898 33.856 1.00 62.78 463 GLU A O 1
ATOM 3748 N N . SER A 1 464 ? 5.637 -28.127 35.955 1.00 55.12 464 SER A N 1
ATOM 3749 C CA . SER A 1 464 ? 6.393 -29.268 36.481 1.00 55.12 464 SER A CA 1
ATOM 3750 C C . SER A 1 464 ? 5.568 -30.554 36.435 1.00 55.12 464 SER A C 1
ATOM 3752 O O . SER A 1 464 ? 6.079 -31.591 36.016 1.00 55.12 464 SER A O 1
ATOM 3754 N N . ILE A 1 465 ? 4.279 -30.495 36.783 1.00 63.28 465 ILE A N 1
ATOM 3755 C CA . ILE A 1 465 ? 3.349 -31.627 36.675 1.00 63.28 465 ILE A CA 1
ATOM 3756 C C . ILE A 1 465 ? 3.122 -31.988 35.205 1.00 63.28 465 ILE A C 1
ATOM 3758 O O . ILE A 1 465 ? 3.180 -33.167 34.859 1.00 63.28 465 ILE A O 1
ATOM 3762 N N . ALA A 1 466 ? 2.930 -31.011 34.318 1.00 51.25 466 ALA A N 1
ATOM 3763 C CA . ALA A 1 466 ? 2.770 -31.255 32.885 1.00 51.25 466 ALA A CA 1
ATOM 3764 C C . ALA A 1 466 ? 4.022 -31.908 32.270 1.00 51.25 466 ALA A C 1
ATOM 3766 O O . ALA A 1 466 ? 3.904 -32.864 31.504 1.00 51.25 466 ALA A O 1
ATOM 3767 N N . ASN A 1 467 ? 5.221 -31.466 32.661 1.00 58.12 467 ASN A N 1
ATOM 3768 C CA . ASN A 1 467 ? 6.488 -32.043 32.210 1.00 58.12 467 ASN A CA 1
ATOM 3769 C C . ASN A 1 467 ? 6.759 -33.430 32.806 1.00 58.12 467 ASN A C 1
ATOM 3771 O O . ASN A 1 467 ? 7.235 -34.308 32.089 1.00 58.12 467 ASN A O 1
ATOM 3775 N N . LEU A 1 468 ? 6.403 -33.674 34.071 1.00 58.97 468 LEU A N 1
ATOM 3776 C CA . LEU A 1 468 ? 6.470 -35.007 34.682 1.00 58.97 468 LEU A CA 1
ATOM 3777 C C . LEU A 1 468 ? 5.483 -35.979 34.028 1.00 58.97 468 LEU A C 1
ATOM 3779 O O . LEU A 1 468 ? 5.833 -37.125 33.751 1.00 58.97 468 LEU A O 1
ATOM 3783 N N . THR A 1 469 ? 4.271 -35.517 33.720 1.00 58.25 469 THR A N 1
ATOM 3784 C CA . THR A 1 469 ? 3.243 -36.315 33.036 1.00 58.25 469 THR A CA 1
ATOM 3785 C C . THR A 1 469 ? 3.677 -36.631 31.606 1.00 58.25 469 THR A C 1
ATOM 3787 O O . THR A 1 469 ? 3.598 -37.779 31.179 1.00 58.25 469 THR A O 1
ATOM 3790 N N . LYS A 1 470 ? 4.239 -35.650 30.890 1.00 51.62 470 LYS A N 1
ATOM 3791 C CA . LYS A 1 470 ? 4.833 -35.836 29.559 1.00 51.62 470 LYS A CA 1
ATOM 3792 C C . LYS A 1 470 ? 6.026 -36.799 29.589 1.00 51.62 470 LYS A C 1
ATOM 3794 O O . LYS A 1 470 ? 6.117 -37.662 28.726 1.00 51.62 470 LYS A O 1
ATOM 3799 N N . GLY A 1 471 ? 6.901 -36.696 30.590 1.00 52.53 471 GLY A N 1
ATOM 3800 C CA . GLY A 1 471 ? 8.028 -37.612 30.796 1.00 52.53 471 GLY A CA 1
ATOM 3801 C C . GLY A 1 471 ? 7.591 -39.042 31.127 1.00 52.53 471 GLY A C 1
ATOM 3802 O O . GLY A 1 471 ? 8.162 -39.992 30.604 1.00 52.53 471 GLY A O 1
ATOM 3803 N N . SER A 1 472 ? 6.532 -39.199 31.924 1.00 52.00 472 SER A N 1
ATOM 3804 C CA . SER A 1 472 ? 5.971 -40.508 32.295 1.00 52.00 472 SER A CA 1
ATOM 3805 C C . SER A 1 472 ? 5.234 -41.164 31.124 1.00 52.00 472 SER A C 1
ATOM 3807 O O . SER A 1 472 ? 5.351 -42.368 30.916 1.00 52.00 472 SER A O 1
ATOM 3809 N N . LEU A 1 473 ? 4.529 -40.368 30.312 1.00 46.78 473 LEU A N 1
ATOM 3810 C CA . LEU A 1 473 ? 3.902 -40.819 29.067 1.00 46.78 473 LEU A CA 1
ATOM 3811 C C . LEU A 1 473 ? 4.943 -41.201 28.005 1.00 46.78 473 LEU A C 1
ATOM 3813 O O . LEU A 1 473 ? 4.747 -42.183 27.302 1.00 46.78 473 LEU A O 1
ATOM 3817 N N . LEU A 1 474 ? 6.064 -40.479 27.912 1.00 49.09 474 LEU A N 1
ATOM 3818 C CA . LEU A 1 474 ? 7.175 -40.841 27.024 1.00 49.09 474 LEU A CA 1
ATOM 3819 C C . LEU A 1 474 ? 7.928 -42.091 27.504 1.00 49.09 474 LEU A C 1
ATOM 3821 O O . LEU A 1 474 ? 8.328 -42.897 26.673 1.00 49.09 474 LEU A O 1
ATOM 3825 N N . GLY A 1 475 ? 8.079 -42.289 28.817 1.00 46.81 475 GLY A N 1
ATOM 3826 C CA . GLY A 1 475 ? 8.648 -43.519 29.384 1.00 46.81 475 GLY A CA 1
ATOM 3827 C C . GLY A 1 475 ? 7.781 -44.752 29.110 1.00 46.81 475 GLY A C 1
ATOM 3828 O O . GLY A 1 475 ? 8.295 -45.786 28.706 1.00 46.81 475 GLY A O 1
ATOM 3829 N N . LEU A 1 476 ? 6.455 -44.616 29.214 1.00 45.41 476 LEU A N 1
ATOM 3830 C CA . LEU A 1 476 ? 5.500 -45.686 28.891 1.00 45.41 476 LEU A CA 1
ATOM 3831 C C . LEU A 1 476 ? 5.459 -46.060 27.400 1.00 45.41 476 LEU A C 1
ATOM 3833 O O . LEU A 1 476 ? 5.068 -47.175 27.080 1.00 45.41 476 LEU A O 1
ATOM 3837 N N . VAL A 1 477 ? 5.848 -45.145 26.506 1.00 46.16 477 VAL A N 1
ATOM 3838 C CA . VAL A 1 477 ? 5.939 -45.382 25.051 1.00 46.16 477 VAL A CA 1
ATOM 3839 C C . VAL A 1 477 ? 7.295 -45.977 24.645 1.00 46.16 477 VAL A C 1
ATOM 3841 O O . VAL A 1 477 ? 7.410 -46.547 23.566 1.00 46.16 477 VAL A O 1
ATOM 3844 N N . LEU A 1 478 ? 8.327 -45.855 25.486 1.00 43.47 478 LEU A N 1
ATOM 3845 C CA . LEU A 1 478 ? 9.658 -46.424 25.234 1.00 43.47 478 LEU A CA 1
ATOM 3846 C C . LEU A 1 478 ? 9.849 -47.821 25.853 1.00 43.47 478 LEU A C 1
ATOM 3848 O O . LEU A 1 478 ? 10.746 -48.541 25.421 1.00 43.47 478 LEU A O 1
ATOM 3852 N N . ASP A 1 479 ? 8.999 -48.205 26.810 1.00 44.78 479 ASP A N 1
ATOM 3853 C CA . ASP A 1 479 ? 8.941 -49.550 27.408 1.00 44.78 479 ASP A CA 1
ATOM 3854 C C . ASP A 1 479 ? 7.847 -50.457 26.783 1.00 44.78 479 ASP A C 1
ATOM 3856 O O . ASP A 1 479 ? 7.598 -51.564 27.272 1.00 44.78 479 ASP A O 1
ATOM 3860 N N . SER A 1 480 ? 7.203 -50.009 25.696 1.00 40.06 480 SER A N 1
ATOM 3861 C CA . SER A 1 480 ? 6.282 -50.778 24.833 1.00 40.06 480 SER A CA 1
ATOM 3862 C C . SER A 1 480 ? 6.880 -50.984 23.451 1.00 40.06 480 SER A C 1
ATOM 3864 O O . SER A 1 480 ? 6.744 -52.102 22.903 1.00 40.06 480 SER A O 1
#

Secondary structure (DSSP, 8-state):
-----TTSTT-TTGGGHHHHHHHHHHHHHT-S-HHHHHHHHHHHHHHHHHHHHHT---TTHHHHHHHHTTT-TT-SHHHHHHHHHHHHHHHHHHHHHHHHHHHSTT-SSTTHHHHHHHHHHHHHHHHHTT-HHHHHHHHHHGGG----SS-SSHHHHHHH-HHHHHHHHHHHHHIIIIIS--TTS--S-SSSTHHHHHHHHHHHHHHHHHHHHHTHHHHHT-TTSHHHHHHHHHHHHHHHHHHHTT-HHHHHHHHHHHHHHHHSSTT--TTT--TTS-HHHHHHHHHHHHHHHS-GGGGSGGG---SSS---HHHHHHTT--TTSHHHHHHHHHHHHHTT-HHHHHHHHT-HHHHHHHHHHHGGGSSS-HHHHHHHHHHHHHHHHHHHHHHH-SEEEHHHHHHHTT---THHHHHHHHHHHHTTGGGGTEEEETTTTEEEE--PPP--HHHHHHHHHHHHHHHHHHHHHHHHHHHHHH--

Radius of gyration: 27.37 Å; chains: 1; bounding box: 61×76×83 Å

Organism: Pichia sorbitophila (strain ATCC MYA-4447 / BCRC 22081 / CBS 7064 / NBRC 10061 / NRRL Y-12695) (NCBI:txid559304)

Sequence (480 aa):
MKSDNMESEHRITEYLQVSRLAHEFRIFSNSESHDLKKKAISSAIKALAIMERCGALHPDHKSMVKLASQENSLYDDNWCDRVANSGDEIVTVNSTGLYEAVHSRHADKTDRATVFKTVRSLFALHMIQEDYSSVQKILGMTSSLQFQSHPATLTELQENRFIEYNFYHYAFNLYNLVLFPNSSETTEEPTSTNSNSHRVLTNIVKKVTTYYERNSILLNHNTDSTEYQYYTATRWLELLALFKKGMFMDFISSSFSFMINNTETEDSNVLIDNAIDLKSDILVMLKIAILITKPFKNQSFLNFQPSIDNIDNELFFELYDNQDSLEGVTHQIFMKLSTCDFESFRALFNSSQYSTELVGRIGYVFPGEGNVFLDYLRNLIDFKMFILIMSMTKKISKNELLTLMGCDNVNITDKLLIFIASLKLGDYGIGYDMQDEVFFNNGRQPYDIDADLERLTNSIAGESIANLTKGSLLGLVLDS